Protein AF-0000000078805428 (afdb_homodimer)

Sequence (558 aa):
MSDTFVIREFNGDDSRLEISDYGAQVLSWAPVGQPSVIWRPSALVLEAGVPIRGGVPVVTPWFGAGYAGGHALGLSPKHGSARLSFWHCEDPSDSSDGRVRYRLDLPADAADPSGQPLRAVYEVGAGGSLRMTLTVANVGEASASVEMALHTYLRVGDVRRTRVRGLSGVGYWDAAAGGVDRVQQEEDIAFAGEVDRVYGVARPLEVHDPVLNRVIHVRSDGAEQTVVWNPGERIGDAITDMAPGEWSSFVCVEAALCRGHAVELAPGESCTLGQTLSLMSDTFVIREFNGDDSRLEISDYGAQVLSWAPVGQPSVIWRPSALVLEAGVPIRGGVPVVTPWFGAGYAGGHALGLSPKHGSARLSFWHCEDPSDSSDGRVRYRLDLPADAADPSGQPLRAVYEVGAGGSLRMTLTVANVGEASASVEMALHTYLRVGDVRRTRVRGLSGVGYWDAAAGGVDRVQQEEDIAFAGEVDRVYGVARPLEVHDPVLNRVIHVRSDGAEQTVVWNPGERIGDAITDMAPGEWSSFVCVEAALCRGHAVELAPGESCTLGQTLSL

Structure (mmCIF, N/CA/C/O backbone):
data_AF-0000000078805428-model_v1
#
loop_
_entity.id
_entity.type
_entity.pdbx_description
1 polymer 'Putative glucose-6-phosphate 1-epimerase'
#
loop_
_atom_site.group_PDB
_atom_site.id
_atom_site.type_symbol
_atom_site.label_atom_id
_atom_site.label_alt_id
_atom_site.label_comp_id
_atom_site.label_asym_id
_atom_site.label_entity_id
_atom_site.label_seq_id
_atom_site.pdbx_PDB_ins_code
_atom_site.Cartn_x
_atom_site.Cartn_y
_atom_site.Cartn_z
_atom_site.occupancy
_atom_site.B_iso_or_equiv
_atom_site.auth_seq_id
_atom_site.auth_comp_id
_atom_site.auth_asym_id
_atom_site.auth_atom_id
_atom_site.pdbx_PDB_model_num
ATOM 1 N N . MET A 1 1 ? 1.147 6.969 -21.766 1 41.38 1 MET A N 1
ATOM 2 C CA . MET A 1 1 ? 0.519 5.895 -21 1 41.38 1 MET A CA 1
ATOM 3 C C . MET A 1 1 ? 0.482 6.234 -19.516 1 41.38 1 MET A C 1
ATOM 5 O O . MET A 1 1 ? 1.494 6.637 -18.938 1 41.38 1 MET A O 1
ATOM 9 N N . SER A 1 2 ? -0.593 6.723 -18.891 1 56.47 2 SER A N 1
ATOM 10 C CA . SER A 1 2 ? -0.756 7.383 -17.594 1 56.47 2 SER A CA 1
ATOM 11 C C . SER A 1 2 ? -0.248 6.504 -16.453 1 56.47 2 SER A C 1
ATOM 13 O O . SER A 1 2 ? -0.606 5.328 -16.375 1 56.47 2 SER A O 1
ATOM 15 N N . ASP A 1 3 ? 1.062 6.594 -16.047 1 82.69 3 ASP A N 1
ATOM 16 C CA . ASP A 1 3 ? 1.846 5.926 -15.008 1 82.69 3 ASP A CA 1
ATOM 17 C C . ASP A 1 3 ? 1.222 6.121 -13.625 1 82.69 3 ASP A C 1
ATOM 19 O O . ASP A 1 3 ? 1.932 6.344 -12.648 1 82.69 3 ASP A O 1
ATOM 23 N N . THR A 1 4 ? -0.208 6.059 -13.664 1 94.19 4 THR A N 1
ATOM 24 C CA . THR A 1 4 ? -0.92 6.195 -12.398 1 94.19 4 THR A CA 1
ATOM 25 C C . THR A 1 4 ? -1.173 4.828 -11.773 1 94.19 4 THR A C 1
ATOM 27 O O . THR A 1 4 ? -1.782 3.957 -12.391 1 94.19 4 THR A O 1
ATOM 30 N N . PHE A 1 5 ? -0.66 4.645 -10.609 1 97.44 5 PHE A N 1
ATOM 31 C CA . PHE A 1 5 ? -0.904 3.418 -9.859 1 97.44 5 PHE A CA 1
ATOM 32 C C . PHE A 1 5 ? -2.031 3.611 -8.852 1 97.44 5 PHE A C 1
ATOM 34 O O . PHE A 1 5 ? -2.076 4.621 -8.148 1 97.44 5 PHE A O 1
ATOM 41 N N . VAL A 1 6 ? -3.018 2.68 -8.82 1 97.25 6 VAL A N 1
ATOM 42 C CA . VAL A 1 6 ? -4.117 2.711 -7.863 1 97.25 6 VAL A CA 1
ATOM 43 C C . VAL A 1 6 ? -4.109 1.434 -7.027 1 97.25 6 VAL A C 1
ATOM 45 O O . VAL A 1 6 ? -4.098 0.327 -7.57 1 97.25 6 VAL A O 1
ATOM 48 N N . ILE A 1 7 ? -4.039 1.559 -5.73 1 98.19 7 ILE A N 1
ATOM 49 C CA . ILE A 1 7 ? -4.211 0.455 -4.789 1 98.19 7 ILE A CA 1
ATOM 50 C C . ILE A 1 7 ? -5.555 0.585 -4.082 1 98.19 7 ILE A C 1
ATOM 52 O O . ILE A 1 7 ? -5.832 1.603 -3.441 1 98.19 7 ILE A O 1
ATOM 56 N N . ARG A 1 8 ? -6.367 -0.404 -4.168 1 96.81 8 ARG A N 1
ATOM 57 C CA . ARG A 1 8 ? -7.707 -0.377 -3.588 1 96.81 8 ARG A CA 1
ATOM 58 C C . ARG A 1 8 ? -7.773 -1.226 -2.322 1 96.81 8 ARG A C 1
ATOM 60 O O . ARG A 1 8 ? -7.203 -2.318 -2.271 1 96.81 8 ARG A O 1
ATOM 67 N N . GLU A 1 9 ? -8.43 -0.688 -1.372 1 95.38 9 GLU A N 1
ATOM 68 C CA . GLU A 1 9 ? -8.664 -1.407 -0.124 1 95.38 9 GLU A CA 1
ATOM 69 C C . GLU A 1 9 ? -10.141 -1.748 0.047 1 95.38 9 GLU A C 1
ATOM 71 O O . GLU A 1 9 ? -11.016 -0.902 -0.178 1 95.38 9 GLU A O 1
ATOM 76 N N . PHE A 1 10 ? -10.43 -2.924 0.374 1 92.81 10 PHE A N 1
ATOM 77 C CA . PHE A 1 10 ? -11.766 -3.404 0.706 1 92.81 10 PHE A CA 1
ATOM 78 C C . PHE A 1 10 ? -11.805 -3.939 2.133 1 92.81 10 PHE A C 1
ATOM 80 O O . PHE A 1 10 ? -11.25 -5 2.42 1 92.81 10 PHE A O 1
ATOM 87 N N . ASN A 1 11 ? -12.414 -3.193 2.979 1 88.81 11 ASN A N 1
ATOM 88 C CA . ASN A 1 11 ? -12.523 -3.557 4.387 1 88.81 11 ASN A CA 1
ATOM 89 C C . ASN A 1 11 ? -13.914 -4.082 4.727 1 88.81 11 ASN A C 1
ATOM 91 O O . ASN A 1 11 ? -14.898 -3.338 4.668 1 88.81 11 ASN A O 1
ATOM 95 N N . GLY A 1 12 ? -13.984 -5.332 4.984 1 86.19 12 GLY A N 1
ATOM 96 C CA . GLY A 1 12 ? -15.234 -5.93 5.422 1 86.19 12 GLY A CA 1
ATOM 97 C C . GLY A 1 12 ? -15.219 -6.328 6.887 1 86.19 12 GLY A C 1
ATOM 98 O O . GLY A 1 12 ? -14.25 -6.066 7.602 1 86.19 12 GLY A O 1
ATOM 99 N N . ASP A 1 13 ? -16.328 -6.934 7.312 1 87.31 13 ASP A N 1
ATOM 100 C CA . ASP A 1 13 ? -16.469 -7.363 8.703 1 87.31 13 ASP A CA 1
ATOM 101 C C . ASP A 1 13 ? -15.531 -8.531 9.008 1 87.31 13 ASP A C 1
ATOM 103 O O . ASP A 1 13 ? -15.117 -8.711 10.156 1 87.31 13 ASP A O 1
ATOM 107 N N . ASP A 1 14 ? -15.148 -9.172 7.91 1 92.19 14 ASP A N 1
ATOM 108 C CA . ASP A 1 14 ? -14.484 -10.445 8.172 1 92.19 14 ASP A CA 1
ATOM 109 C C . ASP A 1 14 ? -13.023 -10.398 7.73 1 92.19 14 ASP A C 1
ATOM 111 O O . ASP A 1 14 ? -12.219 -11.234 8.133 1 92.19 14 ASP A O 1
ATOM 115 N N . SER A 1 15 ? -12.773 -9.469 6.844 1 94.06 15 SER A N 1
ATOM 116 C CA . SER A 1 15 ? -11.398 -9.438 6.348 1 94.06 15 SER A CA 1
ATOM 117 C C . SER A 1 15 ? -11.07 -8.102 5.695 1 94.06 15 SER A C 1
ATOM 119 O O . SER A 1 15 ? -11.961 -7.266 5.5 1 94.06 15 SER A O 1
ATOM 121 N N . ARG A 1 16 ? -9.844 -7.887 5.418 1 93.56 16 ARG A N 1
ATOM 122 C CA . ARG A 1 16 ? -9.312 -6.754 4.672 1 93.56 16 ARG A CA 1
ATOM 123 C C . ARG A 1 16 ? -8.57 -7.215 3.426 1 93.56 16 ARG A C 1
ATOM 125 O O . ARG A 1 16 ? -7.812 -8.188 3.477 1 93.56 16 ARG A O 1
ATOM 132 N N . LEU A 1 17 ? -8.867 -6.57 2.326 1 96.44 17 LEU A N 1
ATOM 133 C CA . LEU A 1 17 ? -8.289 -6.918 1.034 1 96.44 17 LEU A CA 1
ATOM 134 C C . LEU A 1 17 ? -7.664 -5.695 0.372 1 96.44 17 LEU A C 1
ATOM 136 O O . LEU A 1 17 ? -8.25 -4.609 0.386 1 96.44 17 LEU A O 1
ATOM 140 N N . GLU A 1 18 ? -6.441 -5.805 -0.087 1 97.5 18 GLU A N 1
ATOM 141 C CA . GLU A 1 18 ? -5.812 -4.789 -0.925 1 97.5 18 GLU A CA 1
ATOM 142 C C . GLU A 1 18 ? -5.488 -5.34 -2.311 1 97.5 18 GLU A C 1
ATOM 144 O O . GLU A 1 18 ? -4.914 -6.426 -2.434 1 97.5 18 GLU A O 1
ATOM 149 N N . ILE A 1 19 ? -5.848 -4.633 -3.318 1 98.38 19 ILE A N 1
ATOM 150 C CA . ILE A 1 19 ? -5.594 -5.055 -4.691 1 98.38 19 ILE A CA 1
ATOM 151 C C . ILE A 1 19 ? -5.059 -3.875 -5.5 1 98.38 19 ILE A C 1
ATOM 153 O O . ILE A 1 19 ? -5.539 -2.748 -5.363 1 98.38 19 ILE A O 1
ATOM 157 N N . SER A 1 20 ? -4.078 -4.109 -6.301 1 98.56 20 SER A N 1
ATOM 158 C CA . SER A 1 20 ? -3.529 -3.109 -7.211 1 98.56 20 SER A CA 1
ATOM 159 C C . SER A 1 20 ? -4.176 -3.205 -8.594 1 98.56 20 SER A C 1
ATOM 161 O O . SER A 1 20 ? -4.309 -4.297 -9.141 1 98.56 20 SER A O 1
ATOM 163 N N . ASP A 1 21 ? -4.531 -2.031 -9.195 1 97.81 21 ASP A N 1
ATOM 164 C CA . ASP A 1 21 ? -5.012 -2.033 -10.578 1 97.81 21 ASP A CA 1
ATOM 165 C C . ASP A 1 21 ? -3.908 -2.463 -11.539 1 97.81 21 ASP A C 1
ATOM 167 O O . ASP A 1 21 ? -4.191 -2.947 -12.641 1 97.81 21 ASP A O 1
ATOM 171 N N . TYR A 1 22 ? -2.68 -2.127 -11.18 1 97.94 22 TYR A N 1
ATOM 172 C CA . TYR A 1 22 ? -1.54 -2.619 -11.945 1 97.94 22 TYR A CA 1
ATOM 173 C C . TYR A 1 22 ? -1.339 -4.113 -11.727 1 97.94 22 TYR A C 1
ATOM 175 O O . TYR A 1 22 ? -1.163 -4.562 -10.594 1 97.94 22 TYR A O 1
ATOM 183 N N . GLY A 1 23 ? -1.576 -4.887 -12.758 1 98.25 23 GLY A N 1
ATOM 184 C CA . GLY A 1 23 ? -1.462 -6.336 -12.719 1 98.25 23 GLY A CA 1
ATOM 185 C C . GLY A 1 23 ? -2.688 -7.016 -12.141 1 98.25 23 GLY A C 1
ATOM 186 O O . GLY A 1 23 ? -2.734 -8.242 -12.039 1 98.25 23 GLY A O 1
ATOM 187 N N . ALA A 1 24 ? -3.697 -6.203 -11.656 1 98.44 24 ALA A N 1
ATOM 188 C CA . ALA A 1 24 ? -4.816 -6.734 -10.883 1 98.44 24 ALA A CA 1
ATOM 189 C C . ALA A 1 24 ? -4.328 -7.613 -9.734 1 98.44 24 ALA A C 1
ATOM 191 O O . ALA A 1 24 ? -4.871 -8.695 -9.5 1 98.44 24 ALA A O 1
ATOM 192 N N . GLN A 1 25 ? -3.322 -7.215 -9.125 1 98.81 25 GLN A N 1
ATOM 193 C CA . GLN A 1 25 ? -2.6 -8.094 -8.203 1 98.81 25 GLN A CA 1
ATOM 194 C C . GLN A 1 25 ? -3.117 -7.938 -6.777 1 98.81 25 GLN A C 1
ATOM 196 O O . GLN A 1 25 ? -3.068 -6.844 -6.211 1 98.81 25 GLN A O 1
ATOM 201 N N . VAL A 1 26 ? -3.643 -8.992 -6.227 1 98.81 26 VAL A N 1
ATOM 202 C CA . VAL A 1 26 ? -3.908 -9 -4.789 1 98.81 26 VAL A CA 1
ATOM 203 C C . VAL A 1 26 ? -2.605 -8.773 -4.023 1 98.81 26 VAL A C 1
ATOM 205 O O . VAL A 1 26 ? -1.629 -9.5 -4.223 1 98.81 26 VAL A O 1
ATOM 208 N N . LEU A 1 27 ? -2.625 -7.758 -3.188 1 98.75 27 LEU A N 1
ATOM 209 C CA . LEU A 1 27 ? -1.412 -7.418 -2.449 1 98.75 27 LEU A CA 1
ATOM 210 C C . LEU A 1 27 ? -1.48 -7.949 -1.021 1 98.75 27 LEU A C 1
ATOM 212 O O . LEU A 1 27 ? -0.447 -8.227 -0.409 1 98.75 27 LEU A O 1
ATOM 216 N N . SER A 1 28 ? -2.646 -8.031 -0.515 1 97.94 28 SER A N 1
ATOM 217 C CA . SER A 1 28 ? -2.844 -8.516 0.85 1 97.94 28 SER A CA 1
ATOM 218 C C . SER A 1 28 ? -4.281 -8.977 1.07 1 97.94 28 SER A C 1
ATOM 220 O O . SER A 1 28 ? -5.211 -8.453 0.452 1 97.94 28 SER A O 1
ATOM 222 N N . TRP A 1 29 ? -4.457 -9.953 1.865 1 98.06 29 TRP A N 1
ATOM 223 C CA . TRP A 1 29 ? -5.715 -10.422 2.439 1 98.06 29 TRP A CA 1
ATOM 224 C C . TRP A 1 29 ? -5.52 -10.875 3.881 1 98.06 29 TRP A C 1
ATOM 226 O O . TRP A 1 29 ? -4.691 -11.742 4.16 1 98.06 29 TRP A O 1
ATOM 236 N N . ALA A 1 30 ? -6.199 -10.25 4.742 1 94.69 30 ALA A N 1
ATOM 237 C CA . ALA A 1 30 ? -6.082 -10.578 6.16 1 94.69 30 ALA A CA 1
ATOM 238 C C . ALA A 1 30 ? -7.457 -10.758 6.801 1 94.69 30 ALA A C 1
ATOM 240 O O . ALA A 1 30 ? -8.219 -9.797 6.938 1 94.69 30 ALA A O 1
ATOM 241 N N . PRO A 1 31 ? -7.77 -11.969 7.141 1 93.88 31 PRO A N 1
ATOM 242 C CA . PRO A 1 31 ? -8.938 -12.086 8.023 1 93.88 31 PRO A CA 1
ATOM 243 C C . PRO A 1 31 ? -8.805 -11.234 9.281 1 93.88 31 PRO A C 1
ATOM 245 O O . PRO A 1 31 ? -7.695 -11.023 9.781 1 93.88 31 PRO A O 1
ATOM 248 N N . VAL A 1 32 ? -9.93 -10.719 9.766 1 86.75 32 VAL A N 1
ATOM 249 C CA . VAL A 1 32 ? -9.914 -9.82 10.914 1 86.75 32 VAL A CA 1
ATOM 250 C C . VAL A 1 32 ? -9.203 -10.492 12.086 1 86.75 32 VAL A C 1
ATOM 252 O O . VAL A 1 32 ? -9.484 -11.648 12.406 1 86.75 32 VAL A O 1
ATOM 255 N N . GLY A 1 33 ? -8.273 -9.797 12.633 1 84 33 GLY A N 1
ATOM 256 C CA . GLY A 1 33 ? -7.559 -10.281 13.797 1 84 33 GLY A CA 1
ATOM 257 C C . GLY A 1 33 ? -6.375 -11.164 13.445 1 84 33 GLY A C 1
ATOM 258 O O . GLY A 1 33 ? -5.68 -11.664 14.328 1 84 33 GLY A O 1
ATOM 259 N N . GLN A 1 34 ? -6.148 -11.445 12.172 1 88.69 34 GLN A N 1
ATOM 260 C CA . GLN A 1 34 ? -5.055 -12.297 11.711 1 88.69 34 GLN A CA 1
ATOM 261 C C . GLN A 1 34 ? -4.07 -11.508 10.852 1 88.69 34 GLN A C 1
ATOM 263 O O . GLN A 1 34 ? -4.445 -10.516 10.219 1 88.69 34 GLN A O 1
ATOM 268 N N . PRO A 1 35 ? -2.783 -11.922 10.945 1 90.81 35 PRO A N 1
ATOM 269 C CA . PRO A 1 35 ? -1.88 -11.375 9.93 1 90.81 35 PRO A CA 1
ATOM 270 C C . PRO A 1 35 ? -2.314 -11.711 8.508 1 90.81 35 PRO A C 1
ATOM 272 O O . PRO A 1 35 ? -3.062 -12.664 8.297 1 90.81 35 PRO A O 1
ATOM 275 N N . SER A 1 36 ? -1.858 -10.922 7.609 1 96 36 SER A N 1
ATOM 276 C CA . SER A 1 36 ? -2.16 -11.18 6.207 1 96 36 SER A CA 1
ATOM 277 C C . SER A 1 36 ? -1.762 -12.594 5.805 1 96 36 SER A C 1
ATOM 279 O O . SER A 1 36 ? -0.708 -13.086 6.211 1 96 36 SER A O 1
ATOM 281 N N . VAL A 1 37 ? -2.559 -13.242 5.035 1 98.69 37 VAL A N 1
ATOM 282 C CA . VAL A 1 37 ? -2.287 -14.562 4.48 1 98.69 37 VAL A CA 1
ATOM 283 C C . VAL A 1 37 ? -1.44 -14.43 3.215 1 98.69 37 VAL A C 1
ATOM 285 O O . VAL A 1 37 ? -0.602 -15.289 2.928 1 98.69 37 VAL A O 1
ATOM 288 N N . ILE A 1 38 ? -1.66 -13.406 2.494 1 98.81 38 ILE A N 1
ATOM 289 C CA . ILE A 1 38 ? -0.895 -13.109 1.289 1 98.81 38 ILE A CA 1
ATOM 290 C C . ILE A 1 38 ? 0.372 -12.336 1.662 1 98.81 38 ILE A C 1
ATOM 292 O O . ILE A 1 38 ? 0.332 -11.43 2.496 1 98.81 38 ILE A O 1
ATOM 296 N N . TRP A 1 39 ? 1.439 -12.727 1.083 1 98.69 39 TRP A N 1
ATOM 297 C CA . TRP A 1 39 ? 2.727 -12.125 1.413 1 98.69 39 TRP A CA 1
ATOM 298 C C . TRP A 1 39 ? 3.09 -11.031 0.411 1 98.69 39 TRP A C 1
ATOM 300 O O . TRP A 1 39 ? 2.865 -11.188 -0.792 1 98.69 39 TRP A O 1
ATOM 310 N N . ARG A 1 40 ? 3.625 -9.984 0.835 1 97.88 40 ARG A N 1
ATOM 311 C CA . ARG A 1 40 ? 4.344 -8.992 0.044 1 97.88 40 ARG A CA 1
ATOM 312 C C . ARG A 1 40 ? 5.582 -8.492 0.782 1 97.88 40 ARG A C 1
ATOM 314 O O . ARG A 1 40 ? 5.691 -8.648 1.999 1 97.88 40 ARG A O 1
ATOM 321 N N . PRO A 1 41 ? 6.574 -7.961 0.073 1 97.81 41 PRO A N 1
ATOM 322 C CA . PRO A 1 41 ? 7.777 -7.461 0.741 1 97.81 41 PRO A CA 1
ATOM 323 C C . PRO A 1 41 ? 7.508 -6.227 1.602 1 97.81 41 PRO A C 1
ATOM 325 O O . PRO A 1 41 ? 6.445 -5.605 1.48 1 97.81 41 PRO A O 1
ATOM 328 N N . SER A 1 42 ? 8.43 -5.949 2.475 1 95.81 42 SER A N 1
ATOM 329 C CA . SER A 1 42 ? 8.336 -4.773 3.336 1 95.81 42 SER A CA 1
ATOM 330 C C . SER A 1 42 ? 8.391 -3.484 2.521 1 95.81 42 SER A C 1
ATOM 332 O O . SER A 1 42 ? 7.875 -2.451 2.949 1 95.81 42 SER A O 1
ATOM 334 N N . ALA A 1 43 ? 9.023 -3.516 1.384 1 96.38 43 ALA A N 1
ATOM 335 C CA . ALA A 1 43 ? 9.031 -2.398 0.443 1 96.38 43 ALA A CA 1
ATOM 336 C C . ALA A 1 43 ? 8.328 -2.773 -0.86 1 96.38 43 ALA A C 1
ATOM 338 O O . ALA A 1 43 ? 8.867 -3.543 -1.661 1 96.38 43 ALA A O 1
ATOM 339 N N . LEU A 1 44 ? 7.164 -2.299 -1.003 1 97.81 44 LEU A N 1
ATOM 340 C CA . LEU A 1 44 ? 6.41 -2.49 -2.236 1 97.81 44 LEU A CA 1
ATOM 341 C C . LEU A 1 44 ? 6.852 -1.501 -3.307 1 97.81 44 LEU A C 1
ATOM 343 O O . LEU A 1 44 ? 6.805 -0.287 -3.094 1 97.81 44 LEU A O 1
ATOM 347 N N . VAL A 1 45 ? 7.273 -1.962 -4.453 1 97.06 45 VAL A N 1
ATOM 348 C CA . VAL A 1 45 ? 7.773 -1.13 -5.543 1 97.06 45 VAL A CA 1
ATOM 349 C C . VAL A 1 45 ? 6.773 -1.135 -6.695 1 97.06 45 VAL A C 1
ATOM 351 O O . VAL A 1 45 ? 6.371 -2.199 -7.172 1 97.06 45 VAL A O 1
ATOM 354 N N . LEU A 1 46 ? 6.34 0.031 -7.121 1 97.31 46 LEU A N 1
ATOM 355 C CA . LEU A 1 46 ? 5.426 0.195 -8.242 1 97.31 46 LEU A CA 1
ATOM 356 C C . LEU A 1 46 ? 6.09 0.976 -9.375 1 97.31 46 LEU A C 1
ATOM 358 O O . LEU A 1 46 ? 6.445 2.145 -9.203 1 97.31 46 LEU A O 1
ATOM 362 N N . GLU A 1 47 ? 6.285 0.357 -10.391 1 95.81 47 GLU A N 1
ATOM 363 C CA . GLU A 1 47 ? 6.898 0.911 -11.594 1 95.81 47 GLU A CA 1
ATOM 364 C C . GLU A 1 47 ? 6.324 0.27 -12.852 1 95.81 47 GLU A C 1
ATOM 366 O O . GLU A 1 47 ? 6.254 -0.957 -12.953 1 95.81 47 GLU A O 1
ATOM 371 N N . ALA A 1 48 ? 5.91 1.161 -13.773 1 94.69 48 ALA A N 1
ATOM 372 C CA . ALA A 1 48 ? 5.344 0.635 -15.016 1 94.69 48 ALA A CA 1
ATOM 373 C C . ALA A 1 48 ? 6.34 -0.271 -15.727 1 94.69 48 ALA A C 1
ATOM 375 O O . ALA A 1 48 ? 7.516 0.08 -15.875 1 94.69 48 ALA A O 1
ATOM 376 N N . GLY A 1 49 ? 5.891 -1.48 -16.125 1 93.94 49 GLY A N 1
ATOM 377 C CA . GLY A 1 49 ? 6.723 -2.416 -16.859 1 93.94 49 GLY A CA 1
ATOM 378 C C . GLY A 1 49 ? 7.527 -3.336 -15.953 1 93.94 49 GLY A C 1
ATOM 379 O O . GLY A 1 49 ? 8.234 -4.227 -16.438 1 93.94 49 GLY A O 1
ATOM 380 N N . VAL A 1 50 ? 7.453 -3.148 -14.68 1 95.31 50 VAL A N 1
ATOM 381 C CA . VAL A 1 50 ? 8.172 -3.979 -13.719 1 95.31 50 VAL A CA 1
ATOM 382 C C . VAL A 1 50 ? 7.172 -4.758 -12.867 1 95.31 50 VAL A C 1
ATOM 384 O O . VAL A 1 50 ? 6.207 -4.188 -12.352 1 95.31 50 VAL A O 1
ATOM 387 N N . PRO A 1 51 ? 7.379 -6.09 -12.773 1 96.94 51 PRO A N 1
ATOM 388 C CA . PRO A 1 51 ? 6.453 -6.875 -11.953 1 96.94 51 PRO A CA 1
ATOM 389 C C . PRO A 1 51 ? 6.492 -6.48 -10.477 1 96.94 51 PRO A C 1
ATOM 391 O O . PRO A 1 51 ? 7.559 -6.152 -9.953 1 96.94 51 PRO A O 1
ATOM 394 N N . ILE A 1 52 ? 5.328 -6.512 -9.828 1 98.12 52 ILE A N 1
ATOM 395 C CA . ILE A 1 52 ? 5.262 -6.348 -8.375 1 98.12 52 ILE A CA 1
ATOM 396 C C . ILE A 1 52 ? 5.688 -7.645 -7.691 1 98.12 52 ILE A C 1
ATOM 398 O O . ILE A 1 52 ? 5.168 -8.719 -8 1 98.12 52 ILE A O 1
ATOM 402 N N . ARG A 1 53 ? 6.664 -7.551 -6.812 1 98.25 53 ARG A N 1
ATOM 403 C CA . ARG A 1 53 ? 7.078 -8.711 -6.035 1 98.25 53 ARG A CA 1
ATOM 404 C C . ARG A 1 53 ? 6.027 -9.078 -4.996 1 98.25 53 ARG A C 1
ATOM 406 O O . ARG A 1 53 ? 5.484 -8.203 -4.316 1 98.25 53 ARG A O 1
ATOM 413 N N . GLY A 1 54 ? 5.688 -10.406 -4.863 1 98.5 54 GLY A N 1
ATOM 414 C CA . GLY A 1 54 ? 4.762 -10.875 -3.848 1 98.5 54 GLY A CA 1
ATOM 415 C C . GLY A 1 54 ? 3.312 -10.836 -4.293 1 98.5 54 GLY A C 1
ATOM 416 O O . GLY A 1 54 ? 3.029 -10.789 -5.492 1 98.5 54 GLY A O 1
ATOM 417 N N . GLY A 1 55 ? 2.393 -10.945 -3.305 1 98.75 55 GLY A N 1
ATOM 418 C CA . GLY A 1 55 ? 0.975 -10.953 -3.633 1 98.75 55 GLY A CA 1
ATOM 419 C C . GLY A 1 55 ? 0.556 -12.18 -4.422 1 98.75 55 GLY A C 1
ATOM 420 O O . GLY A 1 55 ? 0.963 -13.297 -4.102 1 98.75 55 GLY A O 1
ATOM 421 N N . VAL A 1 56 ? -0.381 -11.875 -5.402 1 98.94 56 VAL A N 1
ATOM 422 C CA . VAL A 1 56 ? -0.808 -12.922 -6.332 1 98.94 56 VAL A CA 1
ATOM 423 C C . VAL A 1 56 ? -0.676 -12.414 -7.766 1 98.94 56 VAL A C 1
ATOM 425 O O . VAL A 1 56 ? -1.662 -11.992 -8.375 1 98.94 56 VAL A O 1
ATOM 428 N N . PRO A 1 57 ? 0.533 -12.453 -8.336 1 98.88 57 PRO A N 1
ATOM 429 C CA . PRO A 1 57 ? 0.65 -12.109 -9.75 1 98.88 57 PRO A CA 1
ATOM 430 C C . PRO A 1 57 ? -0.254 -12.961 -10.648 1 98.88 57 PRO A C 1
ATOM 432 O O . PRO A 1 57 ? -0.37 -14.172 -10.438 1 98.88 57 PRO A O 1
ATOM 435 N N . VAL A 1 58 ? -0.929 -12.32 -11.539 1 98.88 58 VAL A N 1
ATOM 436 C CA . VAL A 1 58 ? -1.726 -13 -12.555 1 98.88 58 VAL A CA 1
ATOM 437 C C . VAL A 1 58 ? -0.842 -13.367 -13.75 1 98.88 58 VAL A C 1
ATOM 439 O O . VAL A 1 58 ? -0.277 -12.484 -14.398 1 98.88 58 VAL A O 1
ATOM 442 N N . VAL A 1 59 ? -0.767 -14.625 -14.008 1 98.44 59 VAL A N 1
ATOM 443 C CA . VAL A 1 59 ? 0.156 -15.125 -15.023 1 98.44 59 VAL A CA 1
AT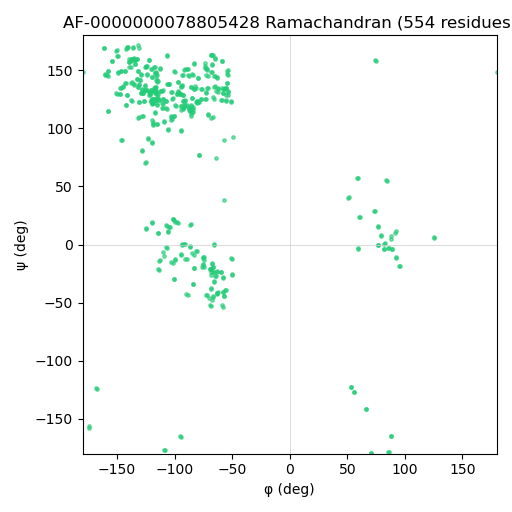OM 444 C C . VAL A 1 59 ? -0.624 -15.555 -16.266 1 98.44 59 VAL A C 1
ATOM 446 O O . VAL A 1 59 ? -1.395 -16.516 -16.219 1 98.44 59 VAL A O 1
ATOM 449 N N . THR A 1 60 ? -0.435 -14.969 -17.312 1 97.19 60 THR A N 1
ATOM 450 C CA . THR A 1 60 ? -0.953 -15.281 -18.641 1 97.19 60 THR A CA 1
ATOM 451 C C . THR A 1 60 ? -0.44 -14.281 -19.672 1 97.19 60 THR A C 1
ATOM 453 O O . THR A 1 60 ? -0.029 -13.172 -19.312 1 97.19 60 THR A O 1
ATOM 456 N N . PRO A 1 61 ? -0.226 -14.594 -20.906 1 96.38 61 PRO A N 1
ATOM 457 C CA . PRO A 1 61 ? -0.719 -15.789 -21.594 1 96.38 61 PRO A CA 1
ATOM 458 C C . PRO A 1 61 ? 0.279 -16.938 -21.578 1 96.38 61 PRO A C 1
ATOM 460 O O . PRO A 1 61 ? 0.001 -18.016 -22.109 1 96.38 61 PRO A O 1
ATOM 463 N N . TRP A 1 62 ? 1.441 -16.719 -20.938 1 96.12 62 TRP A N 1
ATOM 464 C CA . TRP A 1 62 ? 2.365 -17.828 -20.797 1 96.12 62 TRP A CA 1
ATOM 465 C C . TRP A 1 62 ? 2.959 -17.875 -19.406 1 96.12 62 TRP A C 1
ATOM 467 O O . TRP A 1 62 ? 2.877 -16.891 -18.656 1 96.12 62 TRP A O 1
ATOM 477 N N . PHE A 1 63 ? 3.438 -18.938 -19.016 1 96.88 63 PHE A N 1
ATOM 478 C CA . PHE A 1 63 ? 4.07 -19.188 -17.719 1 96.88 63 PHE A CA 1
ATOM 479 C C . PHE A 1 63 ? 5.582 -19.297 -17.875 1 96.88 63 PHE A C 1
ATOM 481 O O . PHE A 1 63 ? 6.07 -19.969 -18.781 1 96.88 63 PHE A O 1
ATOM 488 N N . GLY A 1 64 ? 6.277 -18.656 -16.891 1 95.94 64 GLY A N 1
ATOM 489 C CA . GLY A 1 64 ? 7.723 -18.656 -17.031 1 95.94 64 GLY A CA 1
ATOM 490 C C . GLY A 1 64 ? 8.203 -18.094 -18.344 1 95.94 64 GLY A C 1
ATOM 491 O O . GLY A 1 64 ? 7.836 -16.969 -18.719 1 95.94 64 GLY A O 1
ATOM 492 N N . ALA A 1 65 ? 9.023 -18.812 -19.078 1 94.19 65 ALA A N 1
ATOM 493 C CA . ALA A 1 65 ? 9.531 -18.391 -20.391 1 94.19 65 ALA A CA 1
ATOM 494 C C . ALA A 1 65 ? 8.703 -19 -21.516 1 94.19 65 ALA A C 1
ATOM 496 O O . ALA A 1 65 ? 9.172 -19.094 -22.656 1 94.19 65 ALA A O 1
ATOM 497 N N . GLY A 1 66 ? 7.477 -19.453 -21.109 1 93.5 66 GLY A N 1
ATOM 498 C CA . GLY A 1 66 ? 6.652 -20.109 -22.109 1 93.5 66 GLY A CA 1
ATOM 499 C C . GLY A 1 66 ? 7.129 -21.516 -22.438 1 93.5 66 GLY A C 1
ATOM 500 O O . GLY A 1 66 ? 8.281 -21.859 -22.172 1 93.5 66 GLY A O 1
ATOM 501 N N . TYR A 1 67 ? 6.207 -22.234 -22.938 1 91.62 67 TYR A N 1
ATOM 502 C CA . TYR A 1 67 ? 6.492 -23.641 -23.234 1 91.62 67 TYR A CA 1
ATOM 503 C C . TYR A 1 67 ? 5.664 -24.141 -24.406 1 91.62 67 TYR A C 1
ATOM 505 O O . TYR A 1 67 ? 4.457 -23.891 -24.469 1 91.62 67 TYR A O 1
ATOM 513 N N . ALA A 1 68 ? 6.383 -24.734 -25.312 1 87.44 68 ALA A N 1
ATOM 514 C CA . ALA A 1 68 ? 5.723 -25.406 -26.422 1 87.44 68 ALA A CA 1
ATOM 515 C C . ALA A 1 68 ? 6.633 -26.469 -27.047 1 87.44 68 ALA A C 1
ATOM 517 O O . ALA A 1 68 ? 7.855 -26.312 -27.062 1 87.44 68 ALA A O 1
ATOM 518 N N . GLY A 1 69 ? 5.977 -27.453 -27.547 1 85.88 69 GLY A N 1
ATOM 519 C CA . GLY A 1 69 ? 6.734 -28.469 -28.25 1 85.88 69 GLY A CA 1
ATOM 520 C C . GLY A 1 69 ? 7.746 -29.172 -27.359 1 85.88 69 GLY A C 1
ATOM 521 O O . GLY A 1 69 ? 8.836 -29.516 -27.812 1 85.88 69 GLY A O 1
ATOM 522 N N . GLY A 1 70 ? 7.523 -29.172 -26.078 1 86.25 70 GLY A N 1
ATOM 523 C CA . GLY A 1 70 ? 8.375 -29.891 -25.156 1 86.25 70 GLY A CA 1
ATOM 524 C C . GLY A 1 70 ? 9.555 -29.078 -24.672 1 86.25 70 GLY A C 1
ATOM 525 O O . GLY A 1 70 ? 10.438 -29.594 -23.984 1 86.25 70 GLY A O 1
ATOM 526 N N . HIS A 1 71 ? 9.547 -27.859 -25.078 1 89.12 71 HIS A N 1
ATOM 527 C CA . HIS A 1 71 ? 10.68 -27.031 -24.672 1 89.12 71 HIS A CA 1
ATOM 528 C C . HIS A 1 71 ? 10.234 -25.641 -24.25 1 89.12 71 HIS A C 1
ATOM 530 O O . HIS A 1 71 ? 9.133 -25.203 -24.594 1 89.12 71 HIS A O 1
ATOM 536 N N . ALA A 1 72 ? 11.102 -25.031 -23.516 1 90.06 72 ALA A N 1
ATOM 537 C CA . ALA A 1 72 ? 10.906 -23.625 -23.188 1 90.06 72 ALA A CA 1
ATOM 538 C C . ALA A 1 72 ? 11.062 -22.75 -24.422 1 90.06 72 ALA A C 1
ATOM 540 O O . ALA A 1 72 ? 11.93 -22.984 -25.25 1 90.06 72 ALA A O 1
ATOM 541 N N . LEU A 1 73 ? 10.367 -21.656 -24.5 1 92.19 73 LEU A N 1
ATOM 542 C CA . LEU A 1 73 ? 10.344 -20.797 -25.703 1 92.19 73 LEU A CA 1
ATOM 543 C C . LEU A 1 73 ? 11.211 -19.562 -25.5 1 92.19 73 LEU A C 1
ATOM 545 O O . LEU A 1 73 ? 11.484 -18.844 -26.469 1 92.19 73 LEU A O 1
ATOM 549 N N . GLY A 1 74 ? 11.578 -19.281 -24.297 1 92.94 74 GLY A N 1
ATOM 550 C CA . GLY A 1 74 ? 12.406 -18.125 -24.031 1 92.94 74 GLY A CA 1
ATOM 551 C C . GLY A 1 74 ? 11.656 -16.812 -24.156 1 92.94 74 GLY A C 1
ATOM 552 O O . GLY A 1 74 ? 12.227 -15.797 -24.547 1 92.94 74 GLY A O 1
ATOM 553 N N . LEU A 1 75 ? 10.414 -16.828 -23.906 1 92.81 75 LEU A N 1
ATOM 554 C CA . LEU A 1 75 ? 9.586 -15.633 -24.031 1 92.81 75 LEU A CA 1
ATOM 555 C C . LEU A 1 75 ? 9.883 -14.648 -22.906 1 92.81 75 LEU A C 1
ATOM 557 O O . LEU A 1 75 ? 10.32 -15.055 -21.828 1 92.81 75 LEU A O 1
ATOM 561 N N . SER A 1 76 ? 9.664 -13.383 -23.297 1 92.19 76 SER A N 1
ATOM 562 C CA . SER A 1 76 ? 9.75 -12.266 -22.359 1 92.19 76 SER A CA 1
ATOM 563 C C . SER A 1 76 ? 8.531 -11.352 -22.484 1 92.19 76 SER A C 1
ATOM 565 O O . SER A 1 76 ? 7.988 -11.18 -23.578 1 92.19 76 SER A O 1
ATOM 567 N N . PRO A 1 77 ? 8.188 -10.75 -21.359 1 93.25 77 PRO A N 1
ATOM 568 C CA . PRO A 1 77 ? 8.656 -10.93 -19.969 1 93.25 77 PRO A CA 1
ATOM 569 C C . PRO A 1 77 ? 8.258 -12.281 -19.391 1 93.25 77 PRO A C 1
ATOM 571 O O . PRO A 1 77 ? 7.293 -12.898 -19.844 1 93.25 77 PRO A O 1
ATOM 574 N N . LYS A 1 78 ? 9.031 -12.703 -18.422 1 95 78 LYS A N 1
ATOM 575 C CA . LYS A 1 78 ? 8.664 -13.938 -17.734 1 95 78 LYS A CA 1
ATOM 576 C C . LYS A 1 78 ? 7.242 -13.859 -17.188 1 95 78 LYS A C 1
ATOM 578 O O . LYS A 1 78 ? 6.852 -12.836 -16.609 1 95 78 LYS A O 1
ATOM 583 N N . HIS A 1 79 ? 6.434 -14.93 -17.391 1 96.88 79 HIS A N 1
ATOM 584 C CA . HIS A 1 79 ? 5.094 -15.109 -16.844 1 96.88 79 HIS A CA 1
ATOM 585 C C . HIS A 1 79 ? 4.074 -14.266 -17.609 1 96.88 79 HIS A C 1
ATOM 587 O O . HIS A 1 79 ? 2.984 -14 -17.094 1 96.88 79 HIS A O 1
ATOM 593 N N . GLY A 1 80 ? 4.449 -13.773 -18.766 1 94.81 80 GLY A N 1
ATOM 594 C CA . GLY A 1 80 ? 3.488 -13.094 -19.625 1 94.81 80 GLY A CA 1
ATOM 595 C C . GLY A 1 80 ? 3.332 -11.625 -19.297 1 94.81 80 GLY A C 1
ATOM 596 O O . GLY A 1 80 ? 3.941 -11.125 -18.344 1 94.81 80 GLY A O 1
ATOM 597 N N . SER A 1 81 ? 2.426 -10.938 -20.031 1 94.44 81 SER A N 1
ATOM 598 C CA . SER A 1 81 ? 2.344 -9.484 -19.969 1 94.44 81 SER A CA 1
ATOM 599 C C . SER A 1 81 ? 1.213 -9.031 -19.062 1 94.44 81 SER A C 1
ATOM 601 O O . SER A 1 81 ? 1.132 -7.852 -18.703 1 94.44 81 SER A O 1
ATOM 603 N N . ALA A 1 82 ? 0.327 -9.938 -18.672 1 96.69 82 ALA A N 1
ATOM 604 C CA . ALA A 1 82 ? -0.84 -9.547 -17.891 1 96.69 82 ALA A CA 1
ATOM 605 C C . ALA A 1 82 ? -0.424 -8.859 -16.594 1 96.69 82 ALA A C 1
ATOM 607 O O . ALA A 1 82 ? -1.002 -7.84 -16.203 1 96.69 82 ALA A O 1
ATOM 608 N N . ARG A 1 83 ? 0.614 -9.383 -15.961 1 97.81 83 ARG A N 1
ATOM 609 C CA . ARG A 1 83 ? 1.02 -8.859 -14.656 1 97.81 83 ARG A CA 1
ATOM 610 C C . ARG A 1 83 ? 1.721 -7.516 -14.805 1 97.81 83 ARG A C 1
ATOM 612 O O . ARG A 1 83 ? 1.972 -6.832 -13.812 1 97.81 83 ARG A O 1
ATOM 619 N N . LEU A 1 84 ? 2.068 -7.117 -16.062 1 96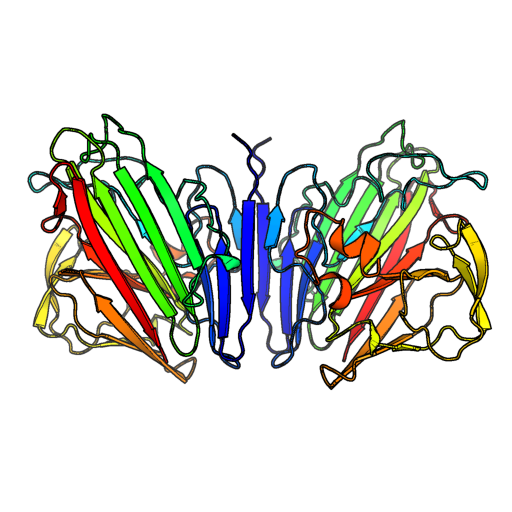.62 84 LEU A N 1
ATOM 620 C CA . LEU A 1 84 ? 2.74 -5.848 -16.312 1 96.62 84 LEU A CA 1
ATOM 621 C C . LEU A 1 84 ? 1.772 -4.828 -16.906 1 96.62 84 LEU A C 1
ATOM 623 O O . LEU A 1 84 ? 2.197 -3.828 -17.484 1 96.62 84 LEU A O 1
ATOM 627 N N . SER A 1 85 ? 0.512 -5.117 -16.812 1 96.56 85 SER A N 1
ATOM 628 C CA . SER A 1 85 ? -0.509 -4.277 -17.438 1 96.56 85 SER A CA 1
ATOM 629 C C . SER A 1 85 ? -1.366 -3.586 -16.375 1 96.56 85 SER A C 1
ATOM 631 O O . SER A 1 85 ? -1.469 -4.059 -15.242 1 96.56 85 SER A O 1
ATOM 633 N N . PHE A 1 86 ? -1.896 -2.408 -16.75 1 97 86 PHE A N 1
ATOM 634 C CA . PHE A 1 86 ? -2.926 -1.768 -15.938 1 97 86 PHE A CA 1
ATOM 635 C C . PHE A 1 86 ? -4.305 -2.314 -16.281 1 97 86 PHE A C 1
ATOM 637 O O . PHE A 1 86 ? -4.77 -2.168 -17.422 1 97 86 PHE A O 1
ATOM 644 N N . TRP A 1 87 ? -4.926 -2.932 -15.359 1 97.69 87 TRP A N 1
ATOM 645 C CA . TRP A 1 87 ? -6.242 -3.529 -15.555 1 97.69 87 TRP A CA 1
ATOM 646 C C . TRP A 1 87 ? -7.348 -2.525 -15.25 1 97.69 87 TRP A C 1
ATOM 648 O O . TRP A 1 87 ? -7.145 -1.59 -14.469 1 97.69 87 TRP A O 1
ATOM 658 N N . HIS A 1 88 ? -8.438 -2.699 -15.891 1 96.5 88 HIS A N 1
ATOM 659 C CA . HIS A 1 88 ? -9.617 -1.886 -15.602 1 96.5 88 HIS A CA 1
ATOM 660 C C . HIS A 1 88 ? -10.445 -2.502 -14.477 1 96.5 88 HIS A C 1
ATOM 662 O O . HIS A 1 88 ? -10.914 -3.635 -14.602 1 96.5 88 HIS A O 1
ATOM 668 N N . CYS A 1 89 ? -10.531 -1.795 -13.406 1 95.88 89 CYS A N 1
ATOM 669 C CA . CYS A 1 89 ? -11.391 -2.234 -12.32 1 95.88 89 CYS A CA 1
ATOM 670 C C . CYS A 1 89 ? -12.844 -1.85 -12.594 1 95.88 89 CYS A C 1
ATOM 672 O O . CYS A 1 89 ? -13.164 -0.667 -12.734 1 95.88 89 CYS A O 1
ATOM 674 N N . GLU A 1 90 ? -13.609 -2.818 -12.594 1 91.56 90 GLU A N 1
ATOM 675 C CA . GLU A 1 90 ? -15.023 -2.52 -12.797 1 91.56 90 GLU A CA 1
ATOM 676 C C . GLU A 1 90 ? -15.672 -2.025 -11.5 1 91.56 90 GLU A C 1
ATOM 678 O O . GLU A 1 90 ? -15.289 -2.449 -10.406 1 91.56 90 GLU A O 1
ATOM 683 N N . ASP A 1 91 ? -16.531 -1.145 -11.555 1 74.5 91 ASP A N 1
ATOM 684 C CA . ASP A 1 91 ? -17.188 -0.528 -10.398 1 74.5 91 ASP A CA 1
ATOM 685 C C . ASP A 1 91 ? -17.828 -1.582 -9.508 1 74.5 91 ASP A C 1
ATOM 687 O O . ASP A 1 91 ? -18.625 -2.4 -9.977 1 74.5 91 ASP A O 1
ATOM 691 N N . PRO A 1 92 ? -17.359 -1.492 -8.266 1 65 92 PRO A N 1
ATOM 692 C CA . PRO A 1 92 ? -17.938 -2.484 -7.352 1 65 92 PRO A CA 1
ATOM 693 C C . PRO A 1 92 ? -19.453 -2.43 -7.289 1 65 92 PRO A C 1
ATOM 695 O O . PRO A 1 92 ? -20.109 -3.451 -7.051 1 65 92 PRO A O 1
ATOM 698 N N . SER A 1 93 ? -19.891 -1.161 -7.324 1 63.12 93 SER A N 1
ATOM 699 C CA . SER A 1 93 ? -21.344 -1.042 -7.332 1 63.12 93 SER A CA 1
ATOM 700 C C . SER A 1 93 ? -21.969 -1.929 -8.406 1 63.12 93 SER A C 1
ATOM 702 O O . SER A 1 93 ? -23.156 -2.273 -8.328 1 63.12 93 SER A O 1
ATOM 704 N N . ASP A 1 94 ? -21.141 -2.355 -9.172 1 57.25 94 ASP A N 1
ATOM 705 C CA . ASP A 1 94 ? -21.609 -3.172 -10.289 1 57.25 94 ASP A CA 1
ATOM 706 C C . ASP A 1 94 ? -21.547 -4.66 -9.945 1 57.25 94 ASP A C 1
ATOM 708 O O . ASP A 1 94 ? -22.047 -5.496 -10.703 1 57.25 94 ASP A O 1
ATOM 712 N N . SER A 1 95 ? -20.875 -4.781 -8.766 1 62.41 95 SER A N 1
ATOM 713 C CA . SER A 1 95 ? -20.719 -6.191 -8.422 1 62.41 95 SER A CA 1
ATOM 714 C C . SER A 1 95 ? -21.859 -6.68 -7.531 1 62.41 95 SER A C 1
ATOM 716 O O . SER A 1 95 ? -22.125 -6.094 -6.48 1 62.41 95 SER A O 1
ATOM 718 N N . SER A 1 96 ? -22.609 -7.555 -7.949 1 59.06 96 SER A N 1
ATOM 719 C CA . SER A 1 96 ? -23.75 -8.086 -7.215 1 59.06 96 SER A CA 1
ATOM 720 C C . SER A 1 96 ? -23.312 -9.039 -6.113 1 59.06 96 SER A C 1
ATOM 722 O O . SER A 1 96 ? -24.047 -9.289 -5.16 1 59.06 96 SER A O 1
ATOM 724 N N . ASP A 1 97 ? -22.172 -9.484 -6.254 1 69.31 97 ASP A N 1
ATOM 725 C CA . ASP A 1 97 ? -21.781 -10.562 -5.352 1 69.31 97 ASP A CA 1
ATOM 726 C C . ASP A 1 97 ? -20.656 -10.117 -4.414 1 69.31 97 ASP A C 1
ATOM 728 O O . ASP A 1 97 ? -20.062 -10.938 -3.721 1 69.31 97 ASP A O 1
ATOM 732 N N . GLY A 1 98 ? -20.422 -8.898 -4.441 1 78.88 98 GLY A N 1
ATOM 733 C CA . GLY A 1 98 ? -19.453 -8.344 -3.504 1 78.88 98 GLY A CA 1
ATOM 734 C C . GLY A 1 98 ? -18.016 -8.57 -3.92 1 78.88 98 GLY A C 1
ATOM 735 O O . GLY A 1 98 ? -17.094 -8.25 -3.172 1 78.88 98 GLY A O 1
ATOM 736 N N . ARG A 1 99 ? -17.891 -9.102 -5.152 1 88.94 99 ARG A N 1
ATOM 737 C CA . ARG A 1 99 ? -16.531 -9.336 -5.645 1 88.94 99 ARG A CA 1
ATOM 738 C C . ARG A 1 99 ? -16.031 -8.141 -6.445 1 88.94 99 ARG A C 1
ATOM 740 O O . ARG A 1 99 ? -16.812 -7.457 -7.109 1 88.94 99 ARG A O 1
ATOM 747 N N . VAL A 1 100 ? -14.75 -7.906 -6.324 1 94.94 100 VAL A N 1
ATOM 748 C CA . VAL A 1 100 ? -14.102 -6.953 -7.219 1 94.94 100 VAL A CA 1
ATOM 749 C C . VAL A 1 100 ? -13.781 -7.625 -8.555 1 94.94 100 VAL A C 1
ATOM 751 O O . VAL A 1 100 ? -13.336 -8.773 -8.586 1 94.94 100 VAL A O 1
ATOM 754 N N . ARG A 1 101 ? -14.07 -6.949 -9.672 1 96.69 101 ARG A N 1
ATOM 755 C CA . ARG A 1 101 ? -13.859 -7.504 -11.008 1 96.69 101 ARG A CA 1
ATOM 756 C C . ARG A 1 101 ? -12.914 -6.629 -11.82 1 96.69 101 ARG A C 1
ATOM 758 O O . ARG A 1 101 ? -13.094 -5.41 -11.883 1 96.69 101 ARG A O 1
ATOM 765 N N . TYR A 1 102 ? -11.922 -7.266 -12.414 1 97.75 102 TYR A N 1
ATOM 766 C CA . TYR A 1 102 ? -10.961 -6.613 -13.297 1 97.75 102 TYR A CA 1
ATOM 767 C C . TYR A 1 102 ? -11.047 -7.18 -14.711 1 97.75 102 TYR A C 1
ATOM 769 O O . TYR A 1 102 ? -11.305 -8.375 -14.891 1 97.75 102 TYR A O 1
ATOM 777 N N . ARG A 1 103 ? -10.781 -6.34 -15.68 1 97.88 103 ARG A N 1
ATOM 778 C CA . ARG A 1 103 ? -10.75 -6.758 -17.078 1 97.88 103 ARG A CA 1
ATOM 779 C C . ARG A 1 103 ? -9.5 -6.23 -17.781 1 97.88 103 ARG A C 1
ATOM 781 O O . ARG A 1 103 ? -9.086 -5.094 -17.547 1 97.88 103 ARG A O 1
ATOM 788 N N . LEU A 1 104 ? -8.961 -7.02 -18.641 1 97.88 104 LEU A N 1
ATOM 789 C CA . LEU A 1 104 ? -7.801 -6.648 -19.453 1 97.88 104 LEU A CA 1
ATOM 790 C C . LEU A 1 104 ? -7.938 -7.195 -20.875 1 97.88 104 LEU A C 1
ATOM 792 O O . LEU A 1 104 ? -8.234 -8.375 -21.062 1 97.88 104 LEU A O 1
ATOM 796 N N . ASP A 1 105 ? -7.77 -6.352 -21.781 1 97.19 105 ASP A N 1
ATOM 797 C CA . ASP A 1 105 ? -7.605 -6.789 -23.172 1 97.19 105 ASP A CA 1
ATOM 798 C C . ASP A 1 105 ? -6.129 -6.922 -23.531 1 97.19 105 ASP A C 1
ATOM 800 O O . ASP A 1 105 ? -5.363 -5.961 -23.391 1 97.19 105 ASP A O 1
ATOM 804 N N . LEU A 1 106 ? -5.789 -8.125 -23.875 1 95.19 106 LEU A N 1
ATOM 805 C CA . LEU A 1 106 ? -4.426 -8.406 -24.312 1 95.19 106 LEU A CA 1
ATOM 806 C C . LEU A 1 106 ? -4.34 -8.484 -25.828 1 95.19 106 LEU A C 1
ATOM 808 O O . LEU A 1 106 ? -4.895 -9.398 -26.438 1 95.19 106 LEU A O 1
ATOM 812 N N . PRO A 1 107 ? -3.691 -7.492 -26.375 1 92.38 107 PRO A N 1
ATOM 813 C CA . PRO A 1 107 ? -3.576 -7.543 -27.844 1 92.38 107 PRO A CA 1
ATOM 814 C C . PRO A 1 107 ? -2.74 -8.727 -28.328 1 92.38 107 PRO A C 1
ATOM 816 O O . PRO A 1 107 ? -1.961 -9.297 -27.562 1 92.38 107 PRO A O 1
ATOM 819 N N . ALA A 1 108 ? -2.969 -9.016 -29.531 1 89.12 108 ALA A N 1
ATOM 820 C CA . ALA A 1 108 ? -2.146 -10.055 -30.141 1 89.12 108 ALA A CA 1
ATOM 821 C C . ALA A 1 108 ? -0.69 -9.617 -30.25 1 89.12 108 ALA A C 1
ATOM 823 O O . ALA A 1 108 ? -0.407 -8.461 -30.562 1 89.12 108 A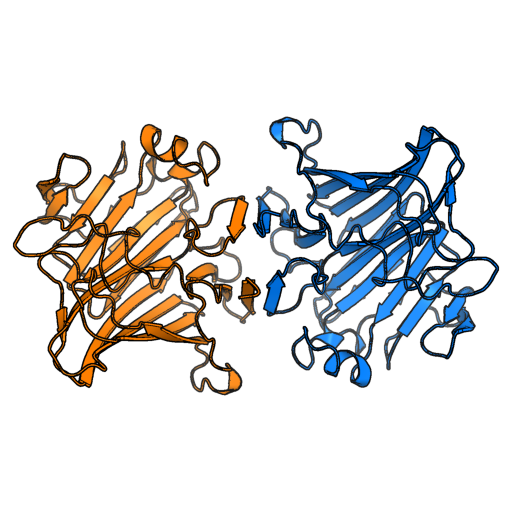LA A O 1
ATOM 824 N N . ASP A 1 109 ? 0.116 -10.477 -29.688 1 77.31 109 ASP A N 1
ATOM 825 C CA . ASP A 1 109 ? 1.552 -10.281 -29.875 1 77.31 109 ASP A CA 1
ATOM 826 C C . ASP A 1 109 ? 2.17 -11.438 -30.656 1 77.31 109 ASP A C 1
ATOM 828 O O . ASP A 1 109 ? 2.021 -12.602 -30.266 1 77.31 109 ASP A O 1
ATOM 832 N N . ALA A 1 110 ? 2.803 -11.102 -31.719 1 68.19 110 ALA A N 1
ATOM 833 C CA . ALA A 1 110 ? 3.363 -12.102 -32.625 1 68.19 110 ALA A CA 1
ATOM 834 C C . ALA A 1 110 ? 4.348 -13.008 -31.891 1 68.19 110 ALA A C 1
ATOM 836 O O . ALA A 1 110 ? 4.516 -14.172 -32.281 1 68.19 110 ALA A O 1
ATOM 837 N N . ALA A 1 111 ? 4.949 -12.516 -30.922 1 69.44 111 ALA A N 1
ATOM 838 C CA . ALA A 1 111 ? 5.98 -13.289 -30.219 1 69.44 111 ALA A CA 1
ATOM 839 C C . ALA A 1 111 ? 5.359 -14.219 -29.188 1 69.44 111 ALA A C 1
ATOM 841 O O . ALA A 1 111 ? 6.016 -15.148 -28.703 1 69.44 111 ALA A O 1
ATOM 842 N N . ASP A 1 112 ? 4.082 -14.047 -28.984 1 74.5 112 ASP A N 1
ATOM 843 C CA . ASP A 1 112 ? 3.383 -14.812 -27.969 1 74.5 112 ASP A CA 1
ATOM 844 C C . ASP A 1 112 ? 2.688 -16.031 -28.562 1 74.5 112 ASP A C 1
ATOM 846 O O . ASP A 1 112 ? 2.059 -15.945 -29.609 1 74.5 112 ASP A O 1
ATOM 850 N N . PRO A 1 113 ? 2.939 -17.219 -27.906 1 72.19 113 PRO A N 1
ATOM 851 C CA . PRO A 1 113 ? 2.279 -18.422 -28.422 1 72.19 113 PRO A CA 1
ATOM 852 C C . PRO A 1 113 ? 0.777 -18.234 -28.625 1 72.19 113 PRO A C 1
ATOM 854 O O . PRO A 1 113 ? 0.158 -18.969 -29.391 1 72.19 113 PRO A O 1
ATOM 857 N N . SER A 1 114 ? 0.167 -17.375 -27.938 1 74.25 114 SER A N 1
ATOM 858 C CA . SER A 1 114 ? -1.261 -17.156 -28.141 1 74.25 114 SER A CA 1
ATOM 859 C C . SER A 1 114 ? -1.543 -16.641 -29.562 1 74.25 114 SER A C 1
ATOM 861 O O . SER A 1 114 ? -2.453 -17.125 -30.234 1 74.25 114 SER A O 1
ATOM 863 N N . GLY A 1 115 ? -0.717 -15.766 -29.938 1 83.81 115 GLY A N 1
ATOM 864 C CA . GLY A 1 115 ? -0.766 -15.234 -31.297 1 83.81 115 GLY A CA 1
ATOM 865 C C . GLY A 1 115 ? -2.088 -14.57 -31.625 1 83.81 115 GLY A C 1
ATOM 866 O O . GLY A 1 115 ? -2.318 -14.172 -32.781 1 83.81 115 GLY A O 1
ATOM 867 N N . GLN A 1 116 ? -3.047 -14.625 -30.672 1 92.69 116 GLN A N 1
ATOM 868 C CA . GLN A 1 116 ? -4.371 -14.039 -30.844 1 92.69 116 GLN A CA 1
ATOM 869 C C . GLN A 1 116 ? -4.688 -13.055 -29.719 1 92.69 116 GLN A C 1
ATOM 871 O O . GLN A 1 116 ? -4.105 -13.133 -28.641 1 92.69 116 GLN A O 1
ATOM 876 N N . PRO A 1 117 ? -5.586 -12.102 -30.094 1 96.69 117 PRO A N 1
ATOM 877 C CA . PRO A 1 117 ? -6.027 -11.234 -29 1 96.69 117 PRO A CA 1
ATOM 878 C C . PRO A 1 117 ? -6.82 -11.984 -27.938 1 96.69 117 PRO A C 1
ATOM 880 O O . PRO A 1 117 ? -7.609 -12.875 -28.266 1 96.69 117 PRO A O 1
ATOM 883 N N . LEU A 1 118 ? -6.488 -11.68 -26.703 1 97.69 118 LEU A N 1
ATOM 884 C CA . LEU A 1 118 ? -7.133 -12.328 -25.562 1 97.69 118 LEU A CA 1
ATOM 885 C C . LEU A 1 118 ? -7.836 -11.312 -24.672 1 97.69 118 LEU A C 1
ATOM 887 O O . LEU A 1 118 ? -7.512 -10.117 -24.719 1 97.69 118 LEU A O 1
ATOM 891 N N . ARG A 1 119 ? -8.852 -11.727 -24.031 1 98.12 119 ARG A N 1
ATOM 892 C CA . ARG A 1 119 ? -9.508 -10.961 -22.984 1 98.12 119 ARG A CA 1
ATOM 893 C C . ARG A 1 119 ? -9.43 -11.695 -21.641 1 98.12 119 ARG A C 1
ATOM 895 O O . ARG A 1 119 ? -9.82 -12.859 -21.547 1 98.12 119 ARG A O 1
ATOM 902 N N . ALA A 1 120 ? -8.922 -11.047 -20.656 1 98.5 120 ALA A N 1
ATOM 903 C CA . ALA A 1 120 ? -8.812 -11.633 -19.312 1 98.5 120 ALA A CA 1
ATOM 904 C C . ALA A 1 120 ? -9.766 -10.945 -18.344 1 98.5 120 ALA A C 1
ATOM 906 O O . ALA A 1 120 ? -9.906 -9.719 -18.359 1 98.5 120 ALA A O 1
ATOM 907 N N . VAL A 1 121 ? -10.5 -11.688 -17.594 1 98.31 121 VAL A N 1
ATOM 908 C CA . VAL A 1 121 ? -11.344 -11.211 -16.5 1 98.31 121 VAL A CA 1
ATOM 909 C C . VAL A 1 121 ? -10.898 -11.859 -15.195 1 98.31 121 VAL A C 1
ATOM 911 O O . VAL A 1 121 ? -10.75 -13.078 -15.117 1 98.31 121 VAL A O 1
ATOM 914 N N . TYR A 1 122 ? -10.625 -11.062 -14.25 1 98.5 122 TYR A N 1
ATOM 915 C CA . TYR A 1 122 ? -10.18 -11.492 -12.93 1 98.5 122 TYR A CA 1
ATOM 916 C C . TYR A 1 122 ? -11.156 -11.047 -11.852 1 98.5 122 TYR A C 1
ATOM 918 O O . TYR A 1 122 ? -11.461 -9.859 -11.734 1 98.5 122 TYR A O 1
ATOM 926 N N . GLU A 1 123 ? -11.688 -11.984 -11.109 1 97.38 123 GLU A N 1
ATOM 927 C CA . GLU A 1 123 ? -12.625 -11.695 -10.031 1 97.38 123 GLU A CA 1
ATOM 928 C C . GLU A 1 123 ? -12.062 -12.133 -8.68 1 97.38 123 GLU A C 1
ATOM 930 O O . GLU A 1 123 ? -11.523 -13.234 -8.555 1 97.38 123 GLU A O 1
ATOM 935 N N . VAL A 1 124 ? -12.195 -11.258 -7.688 1 97.69 124 VAL A N 1
ATOM 936 C CA . VAL A 1 124 ? -11.672 -11.523 -6.352 1 97.69 124 VAL A CA 1
ATOM 937 C C . VAL A 1 124 ? -12.75 -11.25 -5.309 1 97.69 124 VAL A C 1
ATOM 939 O O . VAL A 1 124 ? -13.344 -10.172 -5.289 1 97.69 124 VAL A O 1
ATOM 942 N N . GLY A 1 125 ? -13.078 -12.188 -4.527 1 95.31 125 GLY A N 1
ATOM 943 C CA . GLY A 1 125 ? -13.953 -12.062 -3.369 1 95.31 125 GLY A CA 1
ATOM 944 C C . GLY A 1 125 ? -13.25 -12.375 -2.061 1 95.31 125 GLY A C 1
ATOM 945 O O . GLY A 1 125 ? -12.492 -13.344 -1.971 1 95.31 125 GLY A O 1
ATOM 946 N N . ALA A 1 126 ? -13.445 -11.5 -1.062 1 94.56 126 ALA A N 1
ATOM 947 C CA . ALA A 1 126 ? -12.781 -11.688 0.223 1 94.56 126 ALA A CA 1
ATOM 948 C C . ALA A 1 126 ? -13.789 -11.703 1.369 1 94.56 126 ALA A C 1
ATOM 950 O O . ALA A 1 126 ? -14.711 -10.891 1.404 1 94.56 126 ALA A O 1
ATOM 951 N N . GLY A 1 127 ? -13.734 -12.5 2.283 1 93.06 127 GLY A N 1
ATOM 952 C CA . GLY A 1 127 ? -14.453 -12.719 3.525 1 93.06 127 GLY A CA 1
ATOM 953 C C . GLY A 1 127 ? -13.773 -13.719 4.441 1 93.06 127 GLY A C 1
ATOM 954 O O . GLY A 1 127 ? -12.586 -13.586 4.75 1 93.06 127 GLY A O 1
ATOM 955 N N . GLY A 1 128 ? -14.5 -14.727 4.793 1 91.62 128 GLY A N 1
ATOM 956 C CA . GLY A 1 128 ? -13.867 -15.797 5.547 1 91.62 128 GLY A CA 1
ATOM 957 C C . GLY A 1 128 ? -12.828 -16.562 4.746 1 91.62 128 GLY A C 1
ATOM 958 O O . GLY A 1 128 ? -11.984 -17.25 5.316 1 91.62 128 GLY A O 1
ATOM 959 N N . SER A 1 129 ? -12.984 -16.391 3.5 1 96.94 129 SER A N 1
ATOM 960 C CA . SER A 1 129 ? -12 -16.938 2.566 1 96.94 129 SER A CA 1
ATOM 961 C C . SER A 1 129 ? -11.68 -15.945 1.458 1 96.94 129 SER A C 1
ATOM 963 O O . SER A 1 129 ? -12.398 -14.961 1.275 1 96.94 129 SER A O 1
ATOM 965 N N . LEU A 1 130 ? -10.539 -16.125 0.847 1 98.12 130 LEU A N 1
ATOM 966 C CA . LEU A 1 130 ? -10.188 -15.398 -0.364 1 98.12 130 LEU A CA 1
ATOM 967 C C . LEU A 1 130 ? -10.445 -16.25 -1.606 1 98.12 130 LEU A C 1
ATOM 969 O O . LEU A 1 130 ? -9.867 -17.328 -1.758 1 98.12 130 LEU A O 1
ATOM 973 N N . ARG A 1 131 ? -11.305 -15.805 -2.477 1 98 131 ARG A N 1
ATOM 974 C CA . ARG A 1 131 ? -11.617 -16.5 -3.721 1 98 131 ARG A CA 1
ATOM 975 C C . ARG A 1 131 ? -11.148 -15.695 -4.93 1 98 131 ARG A C 1
ATOM 977 O O . ARG A 1 131 ? -11.523 -14.531 -5.094 1 98 131 ARG A O 1
ATOM 984 N N . MET A 1 132 ? -10.367 -16.281 -5.75 1 98.75 132 MET A N 1
ATOM 985 C CA . MET A 1 132 ? -9.82 -15.656 -6.953 1 98.75 132 MET A CA 1
ATOM 986 C C . MET A 1 132 ? -10.141 -16.484 -8.188 1 98.75 132 MET A C 1
ATOM 988 O O . MET A 1 132 ? -9.977 -17.703 -8.18 1 98.75 132 MET A O 1
ATOM 992 N N . THR A 1 133 ? -10.602 -15.844 -9.219 1 98.44 133 THR A N 1
ATOM 993 C CA . THR A 1 133 ? -10.938 -16.547 -10.453 1 98.44 133 THR A CA 1
ATOM 994 C C . THR A 1 133 ? -10.445 -15.75 -11.664 1 98.44 133 THR A C 1
ATOM 996 O O . THR A 1 133 ? -10.781 -14.57 -11.82 1 98.44 133 THR A O 1
ATOM 999 N N . LEU A 1 134 ? -9.664 -16.344 -12.492 1 98.81 134 LEU A N 1
ATOM 1000 C CA . LEU A 1 134 ? -9.148 -15.781 -13.734 1 98.81 134 LEU A CA 1
ATOM 1001 C C . LEU A 1 134 ? -9.766 -16.469 -14.945 1 98.81 134 LEU A C 1
ATOM 1003 O O . LEU A 1 134 ? -9.672 -17.703 -15.07 1 98.81 134 LEU A O 1
ATOM 1007 N N . THR A 1 135 ? -10.406 -15.734 -15.758 1 98.81 135 THR A N 1
ATOM 1008 C CA . THR A 1 135 ? -10.945 -16.25 -17.016 1 98.81 135 THR A CA 1
ATOM 1009 C C . THR A 1 135 ? -10.258 -15.594 -18.203 1 98.81 135 THR A C 1
ATOM 1011 O O . THR A 1 135 ? -10.172 -14.359 -18.281 1 98.81 135 THR A O 1
ATOM 1014 N N . VAL A 1 136 ? -9.734 -16.375 -19.078 1 98.38 136 VAL A N 1
ATOM 1015 C CA . VAL A 1 136 ? -9.109 -15.883 -20.312 1 98.38 136 VAL A CA 1
ATOM 1016 C C . VAL A 1 136 ? -9.883 -16.391 -21.531 1 98.38 136 VAL A C 1
ATOM 1018 O O . VAL A 1 136 ? -10.172 -17.594 -21.625 1 98.38 136 VAL A O 1
ATOM 1021 N N . ALA A 1 137 ? -10.188 -15.516 -22.375 1 98.56 137 ALA A N 1
ATOM 1022 C CA . ALA A 1 137 ? -10.93 -15.836 -23.594 1 98.56 137 ALA A CA 1
ATOM 1023 C C . ALA A 1 137 ? -10.125 -15.484 -24.844 1 98.56 137 ALA A C 1
ATOM 1025 O O . ALA A 1 137 ? -9.445 -14.461 -24.875 1 98.56 137 ALA A O 1
ATOM 1026 N N . ASN A 1 138 ? -10.305 -16.344 -25.828 1 97.94 138 ASN A N 1
ATOM 1027 C CA . ASN A 1 138 ? -9.773 -16.062 -27.156 1 97.94 138 ASN A CA 1
ATOM 1028 C C . ASN A 1 138 ? -10.742 -15.211 -27.984 1 97.94 138 ASN A C 1
ATOM 1030 O O . ASN A 1 138 ? -11.773 -15.703 -28.438 1 97.94 138 ASN A O 1
ATOM 1034 N N . VAL A 1 139 ? -10.328 -14.016 -28.203 1 97.94 139 VAL A N 1
ATOM 1035 C CA . VAL A 1 139 ? -11.227 -13.133 -28.953 1 97.94 139 VAL A CA 1
ATOM 1036 C C . VAL A 1 139 ? -10.688 -12.93 -30.359 1 97.94 139 VAL A C 1
ATOM 1038 O O . VAL A 1 139 ? -11.023 -11.938 -31.016 1 97.94 139 VAL A O 1
ATOM 1041 N N . GLY A 1 140 ? -9.812 -13.727 -30.766 1 96.38 140 GLY A N 1
ATOM 1042 C CA . GLY A 1 140 ? -9.242 -13.703 -32.094 1 96.38 140 GLY A CA 1
ATOM 1043 C C . GLY A 1 140 ? -9.945 -14.641 -33.062 1 96.38 140 GLY A C 1
ATOM 1044 O O . GLY A 1 140 ? -11.062 -15.094 -32.812 1 96.38 140 GLY A O 1
ATOM 1045 N N . GLU A 1 141 ? -9.297 -14.875 -34.188 1 95.44 141 GLU A N 1
ATOM 1046 C CA . GLU A 1 141 ? -9.93 -15.586 -35.312 1 95.44 141 GLU A CA 1
ATOM 1047 C C . GLU A 1 141 ? -9.336 -16.969 -35.469 1 95.44 141 GLU A C 1
ATOM 1049 O O . GLU A 1 141 ? -9.852 -17.781 -36.25 1 95.44 141 GLU A O 1
ATOM 1054 N N . ALA A 1 142 ? -8.32 -17.281 -34.812 1 95.38 142 ALA A N 1
ATOM 1055 C CA . ALA A 1 142 ? -7.668 -18.578 -34.844 1 95.38 142 ALA A CA 1
ATOM 1056 C C . ALA A 1 142 ? -7.418 -19.109 -33.438 1 95.38 142 ALA A C 1
ATOM 1058 O O . ALA A 1 142 ? -7.66 -18.406 -32.438 1 95.38 142 ALA A O 1
ATOM 1059 N N . SER A 1 143 ? -7.047 -20.328 -33.375 1 95.62 143 SER A N 1
ATOM 1060 C CA . SER A 1 143 ? -6.805 -20.938 -32.094 1 95.62 143 SER A CA 1
ATOM 1061 C C . SER A 1 143 ? -5.625 -20.297 -31.375 1 95.62 143 SER A C 1
ATOM 1063 O O . SER A 1 143 ? -4.66 -19.875 -32 1 95.62 143 SER A O 1
ATOM 1065 N N . ALA A 1 144 ? -5.746 -20.219 -30.062 1 94.75 144 ALA A N 1
ATOM 1066 C CA . ALA A 1 144 ? -4.699 -19.656 -29.203 1 94.75 144 ALA A CA 1
ATOM 1067 C C . ALA A 1 144 ? -4.297 -20.641 -28.109 1 94.75 144 ALA A C 1
ATOM 1069 O O . ALA A 1 144 ? -5.152 -21.281 -27.5 1 94.75 144 ALA A O 1
ATOM 1070 N N . SER A 1 145 ? -3.012 -20.844 -27.891 1 94.69 145 SER A N 1
ATOM 1071 C CA . SER A 1 145 ? -2.498 -21.609 -26.766 1 94.69 145 SER A CA 1
ATOM 1072 C C . SER A 1 145 ? -2.184 -20.703 -25.578 1 94.69 145 SER A C 1
ATOM 1074 O O . SER A 1 145 ? -1.39 -19.766 -25.703 1 94.69 145 SER A O 1
ATOM 1076 N N . VAL A 1 146 ? -2.797 -21 -24.438 1 95.94 146 VAL A N 1
ATOM 1077 C CA . VAL A 1 146 ? -2.676 -20.078 -23.297 1 95.94 146 VAL A CA 1
ATOM 1078 C C . VAL A 1 146 ? -2.246 -20.859 -22.062 1 95.94 146 VAL A C 1
ATOM 1080 O O . VAL A 1 146 ? -2.736 -21.969 -21.797 1 95.94 146 VAL A O 1
ATOM 1083 N N . GLU A 1 147 ? -1.233 -20.406 -21.344 1 96.81 147 GLU A N 1
ATOM 1084 C CA . GLU A 1 147 ? -0.911 -20.828 -19.984 1 96.81 147 GLU A CA 1
ATOM 1085 C C . GLU A 1 147 ? -1.412 -19.812 -18.953 1 96.81 147 GLU A C 1
ATOM 1087 O O . GLU A 1 147 ? -1.555 -18.641 -19.266 1 96.81 147 GLU A O 1
ATOM 1092 N N . MET A 1 148 ? -1.777 -20.266 -17.766 1 97.69 148 MET A N 1
ATOM 1093 C CA . MET A 1 148 ? -2.291 -19.422 -16.688 1 97.69 148 MET A CA 1
ATOM 1094 C C . MET A 1 148 ? -1.789 -19.922 -15.336 1 97.69 148 MET A C 1
ATOM 1096 O O . MET A 1 148 ? -1.599 -21.109 -15.141 1 97.69 148 MET A O 1
ATOM 1100 N N . ALA A 1 149 ? -1.646 -19.031 -14.516 1 98.88 149 ALA A N 1
ATOM 1101 C CA . ALA A 1 149 ? -1.402 -19.375 -13.117 1 98.88 149 ALA A CA 1
ATOM 1102 C C . ALA A 1 149 ? -1.791 -18.219 -12.188 1 98.88 149 ALA A C 1
ATOM 1104 O O . ALA A 1 149 ? -1.807 -17.062 -12.609 1 98.88 149 ALA A O 1
ATOM 1105 N N . LEU A 1 150 ? -2.273 -18.484 -11.07 1 98.94 150 LEU A N 1
ATOM 1106 C CA . LEU A 1 150 ? -2.309 -17.562 -9.938 1 98.94 150 LEU A CA 1
ATOM 1107 C C . LEU A 1 150 ? -1.104 -17.766 -9.023 1 98.94 150 LEU A C 1
ATOM 1109 O O . LEU A 1 150 ? -1.09 -18.703 -8.219 1 98.94 150 LEU A O 1
ATOM 1113 N N . HIS A 1 151 ? -0.066 -16.891 -9.234 1 98.88 151 HIS A N 1
ATOM 1114 C CA . HIS A 1 151 ? 1.228 -17.031 -8.57 1 98.88 151 HIS A CA 1
ATOM 1115 C C . HIS A 1 151 ? 1.168 -16.516 -7.137 1 98.88 151 HIS A C 1
ATOM 1117 O O . HIS A 1 151 ? 1.778 -15.5 -6.809 1 98.88 151 HIS A O 1
ATOM 1123 N N . THR A 1 152 ? 0.604 -17.297 -6.266 1 98.94 152 THR A N 1
ATOM 1124 C CA . THR A 1 152 ? 0.194 -16.891 -4.926 1 98.94 152 THR A CA 1
ATOM 1125 C C . THR A 1 152 ? 1.349 -17.031 -3.939 1 98.94 152 THR A C 1
ATOM 1127 O O . THR A 1 152 ? 1.818 -18.141 -3.68 1 98.94 152 THR A O 1
ATOM 1130 N N . TYR A 1 153 ? 1.806 -15.945 -3.396 1 98.94 153 TYR A N 1
ATOM 1131 C CA . TYR A 1 153 ? 2.725 -15.93 -2.266 1 98.94 153 TYR A CA 1
ATOM 1132 C C . TYR A 1 153 ? 1.97 -16.031 -0.946 1 98.94 153 TYR A C 1
ATOM 1134 O O . TYR A 1 153 ? 1.207 -15.133 -0.584 1 98.94 153 TYR A O 1
ATOM 1142 N N . LEU A 1 154 ? 2.145 -17.094 -0.224 1 98.94 154 LEU A N 1
ATOM 1143 C CA . LEU A 1 154 ? 1.537 -17.234 1.094 1 98.94 154 LEU A CA 1
ATOM 1144 C C . LEU A 1 154 ? 2.512 -16.828 2.191 1 98.94 154 LEU A C 1
ATOM 1146 O O . LEU A 1 154 ? 3.646 -17.312 2.234 1 98.94 154 LEU A O 1
ATOM 1150 N N . ARG A 1 155 ? 2.047 -15.992 3.072 1 98.81 155 ARG A N 1
ATOM 1151 C CA . ARG A 1 155 ? 2.857 -15.57 4.211 1 98.81 155 ARG A CA 1
ATOM 1152 C C . ARG A 1 155 ? 2.99 -16.703 5.23 1 98.81 155 ARG A C 1
ATOM 1154 O O . ARG A 1 155 ? 1.992 -17.297 5.633 1 98.81 155 ARG A O 1
ATOM 1161 N N . VAL A 1 156 ? 4.199 -16.938 5.629 1 98.75 156 VAL A N 1
ATOM 1162 C CA . VAL A 1 156 ? 4.473 -17.859 6.734 1 98.75 156 VAL A CA 1
ATOM 1163 C C . VAL A 1 156 ? 5.457 -17.203 7.703 1 98.75 156 VAL A C 1
ATOM 1165 O O . VAL A 1 156 ? 6.102 -16.219 7.371 1 98.75 156 VAL A O 1
ATOM 1168 N N . GLY A 1 157 ? 5.457 -17.719 8.883 1 98.12 157 GLY A N 1
ATOM 1169 C CA . GLY A 1 157 ? 6.395 -17.188 9.867 1 98.12 157 GLY A CA 1
ATOM 1170 C C . GLY A 1 157 ? 7.844 -17.469 9.516 1 98.12 157 GLY A C 1
ATOM 1171 O O . GLY A 1 157 ? 8.711 -16.609 9.68 1 98.12 157 GLY A O 1
ATOM 1172 N N . ASP A 1 158 ? 8.141 -18.688 9.109 1 98.69 158 ASP A N 1
ATOM 1173 C CA . ASP A 1 158 ? 9.438 -19.172 8.664 1 98.69 158 ASP A CA 1
ATOM 1174 C C . ASP A 1 158 ? 9.289 -20.406 7.781 1 98.69 158 ASP A C 1
ATOM 1176 O O . ASP A 1 158 ? 8.852 -21.469 8.25 1 98.69 158 ASP A O 1
ATOM 1180 N N . VAL A 1 159 ? 9.68 -20.25 6.516 1 98.75 159 VAL A N 1
ATOM 1181 C CA . VAL A 1 159 ? 9.445 -21.312 5.547 1 98.75 159 VAL A CA 1
ATOM 1182 C C . VAL A 1 159 ? 10.211 -22.562 5.949 1 98.75 159 VAL A C 1
ATOM 1184 O O . VAL A 1 159 ? 9.805 -23.672 5.617 1 98.75 159 VAL A O 1
ATOM 1187 N N . ARG A 1 160 ? 11.305 -22.547 6.754 1 98.44 160 ARG A N 1
ATOM 1188 C CA . ARG A 1 160 ? 12.109 -23.688 7.195 1 98.44 160 ARG A CA 1
ATOM 1189 C C . ARG A 1 160 ? 11.328 -24.578 8.156 1 98.44 160 ARG A C 1
ATOM 1191 O O . ARG A 1 160 ? 11.664 -25.734 8.344 1 98.44 160 ARG A O 1
ATOM 1198 N N . ARG A 1 161 ? 10.297 -23.922 8.742 1 98.62 161 ARG A N 1
ATOM 1199 C CA . ARG A 1 161 ? 9.469 -24.641 9.695 1 98.62 161 ARG A CA 1
ATOM 1200 C C . ARG A 1 161 ? 8.102 -24.969 9.102 1 98.62 161 ARG A C 1
ATOM 1202 O O . ARG A 1 161 ? 7.258 -25.578 9.75 1 98.62 161 ARG A O 1
ATOM 1209 N N . THR A 1 162 ? 7.867 -24.531 7.938 1 98.75 162 THR A N 1
ATOM 1210 C CA . THR A 1 162 ? 6.594 -24.703 7.25 1 98.75 162 THR A CA 1
ATOM 1211 C C . THR A 1 162 ? 6.551 -26.016 6.488 1 98.75 162 THR A C 1
ATOM 1213 O O . THR A 1 162 ? 7.578 -26.484 5.984 1 98.75 162 THR A O 1
ATOM 1216 N N . ARG A 1 163 ? 5.387 -26.625 6.434 1 98.81 163 ARG A N 1
ATOM 1217 C CA . ARG A 1 163 ? 5.168 -27.844 5.668 1 98.81 163 ARG A CA 1
ATOM 1218 C C . ARG A 1 163 ? 3.961 -27.703 4.75 1 98.81 163 ARG A C 1
ATOM 1220 O O . ARG A 1 163 ? 2.924 -27.172 5.152 1 98.81 163 ARG A O 1
ATOM 1227 N N . VAL A 1 164 ? 4.129 -28.094 3.562 1 98.88 164 VAL A N 1
ATOM 1228 C CA . VAL A 1 164 ? 3.002 -28.203 2.643 1 98.88 164 VAL A CA 1
ATOM 1229 C C . VAL A 1 164 ? 2.592 -29.672 2.506 1 98.88 164 VAL A C 1
ATOM 1231 O O . VAL A 1 164 ? 3.424 -30.531 2.201 1 98.88 164 VAL A O 1
ATOM 1234 N N . ARG A 1 165 ? 1.336 -29.922 2.762 1 98.62 165 ARG A N 1
ATOM 1235 C CA . ARG A 1 165 ? 0.819 -31.297 2.748 1 98.62 165 ARG A CA 1
ATOM 1236 C C . ARG A 1 165 ? -0.213 -31.484 1.642 1 98.62 165 ARG A C 1
ATOM 1238 O O . ARG A 1 165 ? -0.977 -30.562 1.338 1 98.62 165 ARG A O 1
ATOM 1245 N N . GLY A 1 166 ? -0.196 -32.719 1.088 1 97.88 166 GLY A N 1
ATOM 1246 C CA . GLY A 1 166 ? -1.258 -33.062 0.157 1 97.88 166 GLY A CA 1
ATOM 1247 C C . GLY A 1 166 ? -0.741 -33.531 -1.193 1 97.88 166 GLY A C 1
ATOM 1248 O O . GLY A 1 166 ? -1.525 -33.812 -2.096 1 97.88 166 GLY A O 1
ATOM 1249 N N . LEU A 1 167 ? 0.635 -33.688 -1.3 1 98.19 167 LEU A N 1
ATOM 1250 C CA . LEU A 1 167 ? 1.165 -33.969 -2.625 1 98.19 167 LEU A CA 1
ATOM 1251 C C . LEU A 1 167 ? 2.008 -35.25 -2.594 1 98.19 167 LEU A C 1
ATOM 1253 O O . LEU A 1 167 ? 2.779 -35.5 -3.52 1 98.19 167 LEU A O 1
ATOM 1257 N N . SER A 1 168 ? 1.878 -36 -1.491 1 97.38 168 SER A N 1
ATOM 1258 C CA . SER A 1 168 ? 2.609 -37.25 -1.388 1 97.38 168 SER A CA 1
ATOM 1259 C C . SER A 1 168 ? 2.258 -38.188 -2.535 1 97.38 168 SER A C 1
ATOM 1261 O O . SER A 1 168 ? 1.087 -38.312 -2.898 1 97.38 168 SER A O 1
ATOM 1263 N N . GLY A 1 169 ? 3.275 -38.781 -3.146 1 97.62 169 GLY A N 1
ATOM 1264 C CA . GLY A 1 169 ? 3.084 -39.75 -4.211 1 97.62 169 GLY A CA 1
ATOM 1265 C C . GLY A 1 169 ? 2.859 -39.125 -5.57 1 97.62 169 GLY A C 1
ATOM 1266 O O . GLY A 1 169 ? 2.682 -39.812 -6.57 1 97.62 169 GLY A O 1
ATOM 1267 N N . VAL A 1 170 ? 2.877 -37.875 -5.641 1 97.94 170 VAL A N 1
ATOM 1268 C CA . VAL A 1 170 ? 2.562 -37.156 -6.875 1 97.94 170 VAL A CA 1
ATOM 1269 C C . VAL A 1 170 ? 3.85 -36.844 -7.641 1 97.94 170 VAL A C 1
ATOM 1271 O O . VAL A 1 170 ? 4.863 -36.5 -7.043 1 97.94 170 VAL A O 1
ATOM 1274 N N . GLY A 1 171 ? 3.824 -37.062 -8.945 1 98.12 171 GLY A N 1
ATOM 1275 C CA . GLY A 1 171 ? 4.938 -36.656 -9.805 1 98.12 171 GLY A CA 1
ATOM 1276 C C . GLY A 1 171 ? 5.051 -35.156 -9.984 1 98.12 171 GLY A C 1
ATOM 1277 O O . GLY A 1 171 ? 4.039 -34.469 -10.008 1 98.12 171 GLY A O 1
ATOM 1278 N N . TYR A 1 172 ? 6.25 -34.688 -10.086 1 97.94 172 TYR A N 1
ATOM 1279 C CA . TYR A 1 172 ? 6.469 -33.281 -10.312 1 97.94 172 TYR A CA 1
ATOM 1280 C C . TYR A 1 172 ? 7.711 -33.031 -11.164 1 97.94 172 TYR A C 1
ATOM 1282 O O . TYR A 1 172 ? 8.609 -33.875 -11.203 1 97.94 172 TYR A O 1
ATOM 1290 N N . TRP A 1 173 ? 7.656 -31.938 -11.93 1 96.69 173 TRP A N 1
ATOM 1291 C CA . TRP A 1 173 ? 8.828 -31.391 -12.602 1 96.69 173 TRP A CA 1
ATOM 1292 C C . TRP A 1 173 ? 9.609 -30.469 -11.672 1 96.69 173 TRP A C 1
ATOM 1294 O O . TRP A 1 173 ? 9.047 -29.531 -11.102 1 96.69 173 TRP A O 1
ATOM 1304 N N . ASP A 1 174 ? 10.906 -30.719 -11.5 1 97.69 174 ASP A N 1
ATOM 1305 C CA . ASP A 1 174 ? 11.734 -29.984 -10.539 1 97.69 174 ASP A CA 1
ATOM 1306 C C . ASP A 1 174 ? 12.656 -29 -11.25 1 97.69 174 ASP A C 1
ATOM 1308 O O . ASP A 1 174 ? 13.734 -29.375 -11.719 1 97.69 174 ASP A O 1
ATOM 1312 N N . ALA A 1 175 ? 12.273 -27.797 -11.273 1 95.12 175 ALA A N 1
ATOM 1313 C CA . ALA A 1 175 ? 13.062 -26.766 -11.945 1 95.12 175 ALA A CA 1
ATOM 1314 C C . ALA A 1 175 ? 14.367 -26.516 -11.203 1 95.12 175 ALA A C 1
ATOM 1316 O O . ALA A 1 175 ? 15.406 -26.266 -11.82 1 95.12 175 ALA A O 1
ATOM 1317 N N . ALA A 1 176 ? 14.352 -26.531 -9.898 1 94.94 176 ALA A N 1
ATOM 1318 C CA . ALA A 1 176 ? 15.523 -26.234 -9.07 1 94.94 176 ALA A CA 1
ATOM 1319 C C . ALA A 1 176 ? 16.609 -27.297 -9.266 1 94.94 176 ALA A C 1
ATOM 1321 O O . ALA A 1 176 ? 17.781 -27.047 -9.016 1 94.94 176 ALA A O 1
ATOM 1322 N N . ALA A 1 177 ? 16.188 -28.469 -9.688 1 93.94 177 ALA A N 1
ATOM 1323 C CA . ALA A 1 177 ? 17.141 -29.562 -9.906 1 93.94 177 ALA A CA 1
ATOM 1324 C C . ALA A 1 177 ? 17.5 -29.703 -11.383 1 93.94 177 ALA A C 1
ATOM 1326 O O . ALA A 1 177 ? 17.844 -30.781 -11.844 1 93.94 177 ALA A O 1
ATOM 1327 N N . GLY A 1 178 ? 17.281 -28.703 -12.148 1 91.69 178 GLY A N 1
ATOM 1328 C CA . GLY A 1 178 ? 17.672 -28.719 -13.555 1 91.69 178 GLY A CA 1
ATOM 1329 C C . GLY A 1 178 ? 16.547 -29.203 -14.469 1 91.69 178 GLY A C 1
ATOM 1330 O O . GLY A 1 178 ? 16.812 -29.656 -15.586 1 91.69 178 GLY A O 1
ATOM 1331 N N . GLY A 1 179 ? 15.438 -29.281 -13.891 1 93.06 179 GLY A N 1
ATOM 1332 C CA . GLY A 1 179 ? 14.312 -29.656 -14.734 1 93.06 179 GLY A CA 1
ATOM 1333 C C . GLY A 1 179 ? 14.18 -31.156 -14.914 1 93.06 179 GLY A C 1
ATOM 1334 O O . GLY A 1 179 ? 14.078 -31.641 -16.047 1 93.06 179 GLY A O 1
ATOM 1335 N N . VAL A 1 180 ? 14.117 -31.891 -13.859 1 94.81 180 VAL A N 1
ATOM 1336 C CA . VAL A 1 180 ? 13.977 -33.344 -13.93 1 94.81 180 VAL A CA 1
ATOM 1337 C C . VAL A 1 180 ? 12.656 -33.75 -13.297 1 94.81 180 VAL A C 1
ATOM 1339 O O . VAL A 1 180 ? 12.133 -33.062 -12.406 1 94.81 180 VAL A O 1
ATOM 1342 N N . ASP A 1 181 ? 12.148 -34.844 -13.75 1 95.88 181 ASP A N 1
ATOM 1343 C CA . ASP A 1 181 ? 10.922 -35.406 -13.188 1 95.88 181 ASP A CA 1
ATOM 1344 C C . ASP A 1 181 ? 11.219 -36.219 -11.938 1 95.88 181 ASP A C 1
ATOM 1346 O O . ASP A 1 181 ? 12.172 -37 -11.922 1 95.88 181 ASP A O 1
ATOM 1350 N N . ARG A 1 182 ? 10.43 -35.969 -10.953 1 97.62 182 ARG A N 1
ATOM 1351 C CA . ARG A 1 182 ? 10.547 -36.688 -9.688 1 97.62 182 ARG A CA 1
ATOM 1352 C C . ARG A 1 182 ? 9.172 -37 -9.125 1 97.62 182 ARG A C 1
ATOM 1354 O O . ARG A 1 182 ? 8.148 -36.656 -9.719 1 97.62 182 ARG A O 1
ATOM 1361 N N . VAL A 1 183 ? 9.148 -37.844 -8.062 1 97.94 183 VAL A N 1
ATOM 1362 C CA . VAL A 1 183 ? 7.934 -38.156 -7.316 1 97.94 183 VAL A CA 1
ATOM 1363 C C . VAL A 1 183 ? 8.086 -37.688 -5.871 1 97.94 183 VAL A C 1
ATOM 1365 O O . VAL A 1 183 ? 9.133 -37.875 -5.25 1 97.94 183 VAL A O 1
ATOM 1368 N N . GLN A 1 184 ? 7.105 -37.031 -5.43 1 97.69 184 GLN A N 1
ATOM 1369 C CA . GLN A 1 184 ? 7.098 -36.625 -4.027 1 97.69 184 GLN A CA 1
ATOM 1370 C C . GLN A 1 184 ? 6.984 -37.844 -3.109 1 97.69 184 GLN A C 1
ATOM 1372 O O . GLN A 1 184 ? 5.891 -38.375 -2.912 1 97.69 184 GLN A O 1
ATOM 1377 N N . GLN A 1 185 ? 7.992 -38.156 -2.438 1 96 185 GLN A N 1
ATOM 1378 C CA . GLN A 1 185 ? 7.984 -39.375 -1.605 1 96 185 GLN A CA 1
ATOM 1379 C C . GLN A 1 185 ? 7.477 -39.062 -0.2 1 96 185 GLN A C 1
ATOM 1381 O O . GLN A 1 185 ? 6.691 -39.812 0.364 1 96 185 GLN A O 1
ATOM 1386 N N . GLU A 1 186 ? 7.961 -37.969 0.278 1 94.81 186 GLU A N 1
ATOM 1387 C CA . GLU A 1 186 ? 7.629 -37.625 1.652 1 94.81 186 GLU A CA 1
ATOM 1388 C C . GLU A 1 186 ? 6.18 -37.156 1.764 1 94.81 186 GLU A C 1
ATOM 1390 O O . GLU A 1 186 ? 5.602 -36.656 0.788 1 94.81 186 GLU A O 1
ATOM 1395 N N . GLU A 1 187 ? 5.637 -37.281 2.928 1 94.62 187 GLU A N 1
ATOM 1396 C CA . GLU A 1 187 ? 4.285 -36.781 3.207 1 94.62 187 GLU A CA 1
ATOM 1397 C C . GLU A 1 187 ? 4.195 -35.281 3.066 1 94.62 187 GLU A C 1
ATOM 1399 O O . GLU A 1 187 ? 3.219 -34.75 2.525 1 94.62 187 GLU A O 1
ATOM 1404 N N . ASP A 1 188 ? 5.207 -34.656 3.561 1 96.62 188 ASP A N 1
ATOM 1405 C CA . ASP A 1 188 ? 5.242 -33.188 3.586 1 96.62 188 ASP A CA 1
ATOM 1406 C C . ASP A 1 188 ? 6.359 -32.656 2.693 1 96.62 188 ASP A C 1
ATOM 1408 O O . ASP A 1 188 ? 7.422 -33.25 2.58 1 96.62 188 ASP A O 1
ATOM 1412 N N . ILE A 1 189 ? 6.031 -31.562 1.996 1 97.88 189 ILE A N 1
ATOM 1413 C CA . ILE A 1 189 ? 7.098 -30.797 1.36 1 97.88 189 ILE A CA 1
ATOM 1414 C C . ILE A 1 189 ? 7.781 -29.906 2.396 1 97.88 189 ILE A C 1
ATOM 1416 O O . ILE A 1 189 ? 7.121 -29.109 3.082 1 97.88 189 ILE A O 1
ATOM 1420 N N . ALA A 1 190 ? 9.047 -30.047 2.555 1 97.75 190 ALA A N 1
ATOM 1421 C CA . ALA A 1 190 ? 9.883 -29.203 3.4 1 97.75 190 ALA A CA 1
ATOM 1422 C C . ALA A 1 190 ? 10.75 -28.266 2.557 1 97.75 190 ALA A C 1
ATOM 1424 O O . ALA A 1 190 ? 10.938 -28.5 1.358 1 97.75 190 ALA A O 1
ATOM 1425 N N . PHE A 1 191 ? 11.297 -27.234 3.131 1 97.75 191 PHE A N 1
ATOM 1426 C CA . PHE A 1 191 ? 12.016 -26.203 2.4 1 97.75 191 PHE A CA 1
ATOM 1427 C C . PHE A 1 191 ? 13.422 -26.016 2.965 1 97.75 191 PHE A C 1
ATOM 1429 O O . PHE A 1 191 ? 13.75 -24.969 3.502 1 97.75 191 PHE A O 1
ATOM 1436 N N . ALA A 1 192 ? 14.25 -26.953 2.77 1 93.62 192 ALA A N 1
ATOM 1437 C CA . ALA A 1 192 ? 15.641 -26.922 3.215 1 93.62 192 ALA A CA 1
ATOM 1438 C C . ALA A 1 192 ? 16.5 -26.109 2.258 1 93.62 192 ALA A C 1
ATOM 1440 O O . ALA A 1 192 ? 17.656 -25.812 2.561 1 93.62 192 ALA A O 1
ATOM 1441 N N . GLY A 1 193 ? 16.062 -25.703 1.292 1 95.31 193 GLY A N 1
ATOM 1442 C CA . GLY A 1 193 ? 16.625 -24.922 0.208 1 95.31 193 GLY A CA 1
ATOM 1443 C C . GLY A 1 193 ? 15.594 -24.5 -0.826 1 95.31 193 GLY A C 1
ATOM 1444 O O . GLY A 1 193 ? 14.398 -24.438 -0.528 1 95.31 193 GLY A O 1
ATOM 1445 N N . GLU A 1 194 ? 16.141 -24.219 -1.986 1 97.94 194 GLU A N 1
ATOM 1446 C CA . GLU A 1 194 ? 15.211 -23.828 -3.045 1 97.94 194 GLU A CA 1
ATOM 1447 C C . GLU A 1 194 ? 14.242 -24.953 -3.379 1 97.94 194 GLU A C 1
ATOM 1449 O O . GLU A 1 194 ? 14.641 -26.125 -3.484 1 97.94 194 GLU A O 1
ATOM 1454 N N . VAL A 1 195 ? 13.055 -24.703 -3.449 1 98.5 195 VAL A N 1
ATOM 1455 C CA . VAL A 1 195 ? 12.008 -25.562 -3.99 1 98.5 195 VAL A CA 1
ATOM 1456 C C . VAL A 1 195 ? 11.336 -24.875 -5.172 1 98.5 195 VAL A C 1
ATOM 1458 O O . VAL A 1 195 ? 10.906 -23.719 -5.066 1 98.5 195 VAL A O 1
ATOM 1461 N N . ASP A 1 196 ? 11.305 -25.453 -6.254 1 98.44 196 ASP A N 1
ATOM 1462 C CA . ASP A 1 196 ? 10.648 -25 -7.473 1 98.44 196 ASP A CA 1
ATOM 1463 C C . ASP A 1 196 ? 10.086 -26.172 -8.273 1 98.44 196 ASP A C 1
ATOM 1465 O O . ASP A 1 196 ? 10.789 -26.75 -9.109 1 98.44 196 ASP A O 1
ATOM 1469 N N . ARG A 1 197 ? 8.891 -26.453 -7.938 1 98.62 197 ARG A N 1
ATOM 1470 C CA . ARG A 1 197 ? 8.336 -27.703 -8.414 1 98.62 197 ARG A CA 1
ATOM 1471 C C . ARG A 1 197 ? 6.965 -27.5 -9.047 1 98.62 197 ARG A C 1
ATOM 1473 O O . ARG A 1 197 ? 6.152 -26.719 -8.539 1 98.62 197 ARG A O 1
ATOM 1480 N N . VAL A 1 198 ? 6.68 -28.125 -10.148 1 98.31 198 VAL A N 1
ATOM 1481 C CA . VAL A 1 198 ? 5.367 -28.172 -10.789 1 98.31 198 VAL A CA 1
ATOM 1482 C C . VAL A 1 198 ? 4.781 -29.578 -10.656 1 98.31 198 VAL A C 1
ATOM 1484 O O . VAL A 1 198 ? 5.211 -30.5 -11.352 1 98.31 198 VAL A O 1
ATOM 1487 N N . TYR A 1 199 ? 3.828 -29.719 -9.812 1 98.5 199 TYR A N 1
ATOM 1488 C CA . TYR A 1 199 ? 3.17 -31 -9.586 1 98.5 199 TYR A CA 1
ATOM 1489 C C . TYR A 1 199 ? 2.057 -31.219 -10.602 1 98.5 199 TYR A C 1
ATOM 1491 O O . TYR A 1 199 ? 1.332 -30.297 -10.953 1 98.5 199 TYR A O 1
ATOM 1499 N N . GLY A 1 200 ? 1.826 -32.438 -11 1 97.12 200 GLY A N 1
ATOM 1500 C CA . GLY A 1 200 ? 0.903 -32.781 -12.07 1 97.12 200 GLY A CA 1
ATOM 1501 C C . GLY A 1 200 ? -0.529 -32.938 -11.602 1 97.12 200 GLY A C 1
ATOM 1502 O O . GLY A 1 200 ? -1.342 -33.562 -12.266 1 97.12 200 GLY A O 1
ATOM 1503 N N . VAL A 1 201 ? -0.861 -32.406 -10.406 1 95.75 201 VAL A N 1
ATOM 1504 C CA . VAL A 1 201 ? -2.225 -32.5 -9.891 1 95.75 201 VAL A CA 1
ATOM 1505 C C . VAL A 1 201 ? -2.607 -31.172 -9.227 1 95.75 201 VAL A C 1
ATOM 1507 O O . VAL A 1 201 ? -1.735 -30.375 -8.852 1 95.75 201 VAL A O 1
ATOM 1510 N N . ALA A 1 202 ? -3.928 -30.969 -9.273 1 95.19 202 ALA A N 1
ATOM 1511 C CA . ALA A 1 202 ? -4.527 -29.906 -8.477 1 95.19 202 ALA A CA 1
ATOM 1512 C C . ALA A 1 202 ? -5.527 -30.484 -7.469 1 95.19 202 ALA A C 1
ATOM 1514 O O . ALA A 1 202 ? -6.602 -30.953 -7.852 1 95.19 202 ALA A O 1
ATOM 1515 N N . ARG A 1 203 ? -5.172 -30.562 -6.281 1 95.81 203 ARG A N 1
ATOM 1516 C CA . ARG A 1 203 ? -6.027 -31.016 -5.191 1 95.81 203 ARG A CA 1
ATOM 1517 C C . ARG A 1 203 ? -5.871 -30.125 -3.965 1 95.81 203 ARG A C 1
ATOM 1519 O O . ARG A 1 203 ? -4.984 -29.281 -3.918 1 95.81 203 ARG A O 1
ATOM 1526 N N . PRO A 1 204 ? -6.758 -30.312 -3.004 1 98.25 204 PRO A N 1
ATOM 1527 C CA . PRO A 1 204 ? -6.652 -29.484 -1.801 1 98.25 204 PRO A CA 1
ATOM 1528 C C . PRO A 1 204 ? -5.34 -29.703 -1.047 1 98.25 204 PRO A C 1
ATOM 1530 O O . PRO A 1 204 ? -4.887 -30.844 -0.909 1 98.25 204 PRO A O 1
ATOM 1533 N N . LEU A 1 205 ? -4.715 -28.609 -0.65 1 98.69 205 LEU A N 1
ATOM 1534 C CA . LEU A 1 205 ? -3.469 -28.656 0.106 1 98.69 205 LEU A CA 1
ATOM 1535 C C . LEU A 1 205 ? -3.615 -27.922 1.434 1 98.69 205 LEU A C 1
ATOM 1537 O O . LEU A 1 205 ? -4.535 -27.125 1.605 1 98.69 205 LEU A O 1
ATOM 1541 N N . GLU A 1 206 ? -2.75 -28.266 2.332 1 98.88 206 GLU A N 1
ATOM 1542 C CA . GLU A 1 206 ? -2.615 -27.562 3.607 1 98.88 206 GLU A CA 1
ATOM 1543 C C . GLU A 1 206 ? -1.201 -27.016 3.793 1 98.88 206 GLU A C 1
ATOM 1545 O O . GLU A 1 206 ? -0.223 -27.734 3.59 1 98.88 206 GLU A O 1
ATOM 1550 N N . VAL A 1 207 ? -1.084 -25.766 4.113 1 98.94 207 VAL A N 1
ATOM 1551 C CA . VAL A 1 207 ? 0.184 -25.172 4.512 1 98.94 207 VAL A CA 1
ATOM 1552 C C . VAL A 1 207 ? 0.222 -25 6.027 1 98.94 207 VAL A C 1
ATOM 1554 O O . VAL A 1 207 ? -0.462 -24.125 6.582 1 98.94 207 VAL A O 1
ATOM 1557 N N . HIS A 1 208 ? 1.006 -25.797 6.676 1 98.88 208 HIS A N 1
ATOM 1558 C CA . HIS A 1 208 ? 1.145 -25.766 8.125 1 98.88 208 HIS A CA 1
ATOM 1559 C C . HIS A 1 208 ? 2.219 -24.781 8.555 1 98.88 208 HIS A C 1
ATOM 1561 O O . HIS A 1 208 ? 3.393 -24.938 8.219 1 98.88 208 HIS A O 1
ATOM 1567 N N . ASP A 1 209 ? 1.829 -23.797 9.289 1 98.62 209 ASP A N 1
ATOM 1568 C CA . ASP A 1 209 ? 2.709 -22.75 9.773 1 98.62 209 ASP A CA 1
ATOM 1569 C C . ASP A 1 209 ? 2.727 -22.703 11.297 1 98.62 209 ASP A C 1
ATOM 1571 O O . ASP A 1 209 ? 1.998 -21.906 11.906 1 98.62 209 ASP A O 1
ATOM 1575 N N . PRO A 1 210 ? 3.582 -23.438 11.906 1 98.38 210 PRO A N 1
ATOM 1576 C CA . PRO A 1 210 ? 3.605 -23.469 13.375 1 98.38 210 PRO A CA 1
ATOM 1577 C C . PRO A 1 210 ? 4.066 -22.141 13.977 1 98.38 210 PRO A C 1
ATOM 1579 O O . PRO A 1 210 ? 3.771 -21.859 15.141 1 98.38 210 PRO A O 1
ATOM 1582 N N . VAL A 1 211 ? 4.852 -21.359 13.25 1 97.94 211 VAL A N 1
ATOM 1583 C CA . VAL A 1 211 ? 5.383 -20.094 13.781 1 97.94 211 VAL A CA 1
ATOM 1584 C C . VAL A 1 211 ? 4.246 -19.094 13.977 1 97.94 211 VAL A C 1
ATOM 1586 O O . VAL A 1 211 ? 4.129 -18.484 15.039 1 97.94 211 VAL A O 1
ATOM 1589 N N . LEU A 1 212 ? 3.418 -18.938 13.039 1 96.69 212 LEU A N 1
ATOM 1590 C CA . LEU A 1 212 ? 2.273 -18.047 13.172 1 96.69 212 LEU A CA 1
ATOM 1591 C C . LEU A 1 212 ? 1.059 -18.797 13.711 1 96.69 212 LEU A C 1
ATOM 1593 O O . LEU A 1 212 ? -0.04 -18.25 13.773 1 96.69 212 LEU A O 1
ATOM 1597 N N . ASN A 1 213 ? 1.203 -20.047 13.969 1 97.5 213 ASN A N 1
ATOM 1598 C CA . ASN A 1 213 ? 0.199 -20.906 14.586 1 97.5 213 ASN A CA 1
ATOM 1599 C C . ASN A 1 213 ? -1.087 -20.938 13.766 1 97.5 213 ASN A C 1
ATOM 1601 O O . ASN A 1 213 ? -2.17 -20.672 14.289 1 97.5 213 ASN A O 1
ATOM 1605 N N . ARG A 1 214 ? -0.95 -21.344 12.461 1 98.06 214 ARG A N 1
ATOM 1606 C CA . ARG A 1 214 ? -2.127 -21.438 11.609 1 98.06 214 ARG A CA 1
ATOM 1607 C C . ARG A 1 214 ? -1.907 -22.453 10.492 1 98.06 214 ARG A C 1
ATOM 1609 O O . ARG A 1 214 ? -0.778 -22.891 10.258 1 98.06 214 ARG A O 1
ATOM 1616 N N . VAL A 1 215 ? -2.959 -22.953 9.961 1 98.75 215 VAL A N 1
ATOM 1617 C CA . VAL A 1 215 ? -2.975 -23.781 8.758 1 98.75 215 VAL A CA 1
ATOM 1618 C C . VAL A 1 215 ? -3.729 -23.062 7.641 1 98.75 215 VAL A C 1
ATOM 1620 O O . VAL A 1 215 ? -4.871 -22.641 7.832 1 98.75 215 VAL A O 1
ATOM 1623 N N . ILE A 1 216 ? -3.09 -22.812 6.555 1 98.88 216 ILE A N 1
ATOM 1624 C CA . ILE A 1 216 ? -3.738 -22.25 5.379 1 98.88 216 ILE A CA 1
ATOM 1625 C C . ILE A 1 216 ? -4.234 -23.375 4.473 1 98.88 216 ILE A C 1
ATOM 1627 O O . ILE A 1 216 ? -3.461 -24.25 4.074 1 98.88 216 ILE A O 1
ATOM 1631 N N . HIS A 1 217 ? -5.5 -23.359 4.18 1 98.88 217 HIS A N 1
ATOM 1632 C CA . HIS A 1 217 ? -6.094 -24.297 3.238 1 98.88 217 HIS A CA 1
ATOM 1633 C C . HIS A 1 217 ? -6.121 -23.719 1.826 1 98.88 217 HIS A C 1
ATOM 1635 O O . HIS A 1 217 ? -6.609 -22.609 1.615 1 98.88 217 HIS A O 1
ATOM 1641 N N . VAL A 1 218 ? -5.609 -24.484 0.88 1 98.88 218 VAL A N 1
ATOM 1642 C CA . VAL A 1 218 ? -5.516 -24.047 -0.51 1 98.88 218 VAL A CA 1
ATOM 1643 C C . VAL A 1 218 ? -6.316 -25 -1.4 1 98.88 218 VAL A C 1
ATOM 1645 O O . VAL A 1 218 ? -6.047 -26.203 -1.433 1 98.88 218 VAL A O 1
ATOM 1648 N N . ARG A 1 219 ? -7.27 -24.438 -2.09 1 98.75 219 ARG A N 1
ATOM 1649 C CA . ARG A 1 219 ? -8.047 -25.203 -3.062 1 98.75 219 ARG A CA 1
ATOM 1650 C C . ARG A 1 219 ? -7.992 -24.547 -4.438 1 98.75 219 ARG A C 1
ATOM 1652 O O . ARG A 1 219 ? -7.91 -23.328 -4.547 1 98.75 219 ARG A O 1
ATOM 1659 N N . SER A 1 220 ? -8.016 -25.344 -5.426 1 98.25 220 SER A N 1
ATOM 1660 C CA . SER A 1 220 ? -8.008 -24.812 -6.785 1 98.25 220 SER A CA 1
ATOM 1661 C C . SER A 1 220 ? -9.18 -25.359 -7.594 1 98.25 220 SER A C 1
ATOM 1663 O O . SER A 1 220 ? -9.727 -26.406 -7.281 1 98.25 220 SER A O 1
ATOM 1665 N N . ASP A 1 221 ? -9.57 -24.609 -8.523 1 97.94 221 ASP A N 1
ATOM 1666 C CA . ASP A 1 221 ? -10.594 -24.984 -9.492 1 97.94 221 ASP A CA 1
ATOM 1667 C C . ASP A 1 221 ? -10.133 -24.688 -10.914 1 97.94 221 ASP A C 1
ATOM 1669 O O . ASP A 1 221 ? -9.594 -23.625 -11.188 1 97.94 221 ASP A O 1
ATOM 1673 N N . GLY A 1 222 ? -10.383 -25.656 -11.766 1 98.12 222 GLY A N 1
ATOM 1674 C CA . GLY A 1 222 ? -9.984 -25.469 -13.156 1 98.12 222 GLY A CA 1
ATOM 1675 C C . GLY A 1 222 ? -8.5 -25.656 -13.383 1 98.12 222 GLY A C 1
ATOM 1676 O O . GLY A 1 222 ? -8.008 -25.484 -14.5 1 98.12 222 GLY A O 1
ATOM 1677 N N . ALA A 1 223 ? -7.762 -25.938 -12.367 1 98.31 223 ALA A N 1
ATOM 1678 C CA . ALA A 1 223 ? -6.32 -26.172 -12.461 1 98.31 223 ALA A CA 1
ATOM 1679 C C . ALA A 1 223 ? -6.016 -27.641 -12.68 1 98.31 223 ALA A C 1
ATOM 1681 O O . ALA A 1 223 ? -6.785 -28.516 -12.258 1 98.31 223 ALA A O 1
ATOM 1682 N N . GLU A 1 224 ? -4.953 -27.922 -13.328 1 98 224 GLU A N 1
ATOM 1683 C CA . GLU A 1 224 ? -4.473 -29.297 -13.492 1 98 224 GLU A CA 1
ATOM 1684 C C . GLU A 1 224 ? -3.15 -29.516 -12.758 1 98 224 GLU A C 1
ATOM 1686 O O . GLU A 1 224 ? -2.721 -30.656 -12.555 1 98 224 GLU A O 1
ATOM 1691 N N . GLN A 1 225 ? -2.568 -28.422 -12.383 1 98.56 225 GLN A N 1
ATOM 1692 C CA . GLN A 1 225 ? -1.245 -28.484 -11.766 1 98.56 225 GLN A CA 1
ATOM 1693 C C . GLN A 1 225 ? -1.164 -27.594 -10.531 1 98.56 225 GLN A C 1
ATOM 1695 O O . GLN A 1 225 ? -1.992 -26.703 -10.352 1 98.56 225 GLN A O 1
ATOM 1700 N N . THR A 1 226 ? -0.215 -27.891 -9.711 1 98.69 226 THR A N 1
ATOM 1701 C CA . THR A 1 226 ? 0.155 -27.078 -8.562 1 98.69 226 THR A CA 1
ATOM 1702 C C . THR A 1 226 ? 1.643 -26.75 -8.586 1 98.69 226 THR A C 1
ATOM 1704 O O . THR A 1 226 ? 2.484 -27.641 -8.688 1 98.69 226 THR A O 1
ATOM 1707 N N . VAL A 1 227 ? 1.933 -25.484 -8.555 1 98.75 227 VAL A N 1
ATOM 1708 C CA . VAL A 1 227 ? 3.326 -25.062 -8.453 1 98.75 227 VAL A CA 1
ATOM 1709 C C . VAL A 1 227 ? 3.664 -24.734 -7.004 1 98.75 227 VAL A C 1
ATOM 1711 O O . VAL A 1 227 ? 2.895 -24.062 -6.316 1 98.75 227 VAL A O 1
ATOM 1714 N N . VAL A 1 228 ? 4.711 -25.266 -6.477 1 98.88 228 VAL A N 1
ATOM 1715 C CA . VAL A 1 228 ? 5.238 -24.922 -5.156 1 98.88 228 VAL A CA 1
ATOM 1716 C C . VAL A 1 228 ? 6.637 -24.328 -5.297 1 98.88 228 VAL A C 1
ATOM 1718 O O . VAL A 1 228 ? 7.52 -24.938 -5.902 1 98.88 228 VAL A O 1
ATOM 1721 N N . TRP A 1 229 ? 6.809 -23.125 -4.754 1 98.81 229 TRP A N 1
ATOM 1722 C CA . TRP A 1 229 ? 8.086 -22.453 -4.984 1 98.81 229 TRP A CA 1
ATOM 1723 C C . TRP A 1 229 ? 8.523 -21.688 -3.74 1 98.81 229 TRP A C 1
ATOM 1725 O O . TRP A 1 229 ? 7.703 -21.078 -3.055 1 98.81 229 TRP A O 1
ATOM 1735 N N . ASN A 1 230 ? 9.695 -21.703 -3.383 1 98.88 230 ASN A N 1
ATOM 1736 C CA . ASN A 1 230 ? 10.492 -20.828 -2.531 1 98.88 230 ASN A CA 1
ATOM 1737 C C . ASN A 1 230 ? 11.945 -20.75 -2.996 1 98.88 230 ASN A C 1
ATOM 1739 O O . ASN A 1 230 ? 12.562 -21.781 -3.26 1 98.88 230 ASN A O 1
ATOM 1743 N N . PRO A 1 231 ? 12.484 -19.594 -3.055 1 98.5 231 PRO A N 1
ATOM 1744 C CA . PRO A 1 231 ? 13.805 -19.469 -3.668 1 98.5 231 PRO A CA 1
ATOM 1745 C C . PRO A 1 231 ? 14.922 -19.969 -2.764 1 98.5 231 PRO A C 1
ATOM 1747 O O . PRO A 1 231 ? 16.031 -20.234 -3.234 1 98.5 231 PRO A O 1
ATOM 1750 N N . GLY A 1 232 ? 14.656 -20.125 -1.455 1 98.31 232 GLY A N 1
ATOM 1751 C CA . GLY A 1 232 ? 15.742 -20.344 -0.513 1 98.31 232 GLY A CA 1
ATOM 1752 C C . GLY A 1 232 ? 16.609 -19.125 -0.288 1 98.31 232 GLY A C 1
ATOM 1753 O O . GLY A 1 232 ? 16.375 -18.062 -0.891 1 98.31 232 GLY A O 1
ATOM 1754 N N . GLU A 1 233 ? 17.578 -19.328 0.549 1 97.62 233 GLU A N 1
ATOM 1755 C CA . GLU A 1 233 ? 18.359 -18.203 1.028 1 97.62 233 GLU A CA 1
ATOM 1756 C C . GLU A 1 233 ? 19.219 -17.609 -0.09 1 97.62 233 GLU A C 1
ATO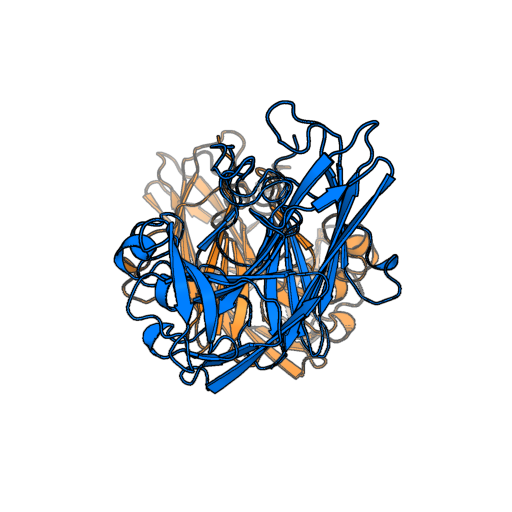M 1758 O O . GLU A 1 233 ? 19.172 -16.406 -0.338 1 97.62 233 GLU A O 1
ATOM 1763 N N . ARG A 1 234 ? 20 -18.406 -0.777 1 96.88 234 ARG A N 1
ATOM 1764 C CA . ARG A 1 234 ? 20.953 -17.922 -1.762 1 96.88 234 ARG A CA 1
ATOM 1765 C C . ARG A 1 234 ? 20.266 -17.141 -2.867 1 96.88 234 ARG A C 1
ATOM 1767 O O . ARG A 1 234 ? 20.609 -15.977 -3.117 1 96.88 234 ARG A O 1
ATOM 1774 N N . ILE A 1 235 ? 19.281 -17.719 -3.445 1 97.19 235 ILE A N 1
ATOM 1775 C CA . ILE A 1 235 ? 18.547 -17.078 -4.535 1 97.19 235 ILE A CA 1
ATOM 1776 C C . ILE A 1 235 ? 17.672 -15.953 -3.984 1 97.19 235 ILE A C 1
ATOM 1778 O O . ILE A 1 235 ? 17.609 -14.867 -4.566 1 97.19 235 ILE A O 1
ATOM 1782 N N . GLY A 1 236 ? 17.031 -16.219 -2.902 1 97.5 236 GLY A N 1
ATOM 1783 C CA . GLY A 1 236 ? 16.156 -15.242 -2.277 1 97.5 236 GLY A CA 1
ATOM 1784 C C . GLY A 1 236 ? 16.859 -13.945 -1.926 1 97.5 236 GLY A C 1
ATOM 1785 O O . GLY A 1 236 ? 16.328 -12.859 -2.191 1 97.5 236 GLY A O 1
ATOM 1786 N N . ASP A 1 237 ? 18.031 -14.039 -1.366 1 96.5 237 ASP A N 1
ATOM 1787 C CA . ASP A 1 237 ? 18.766 -12.844 -0.947 1 96.5 237 ASP A CA 1
ATOM 1788 C C . ASP A 1 237 ? 19.359 -12.117 -2.148 1 96.5 237 ASP A C 1
ATOM 1790 O O . ASP A 1 237 ? 19.797 -10.977 -2.031 1 96.5 237 ASP A O 1
ATOM 1794 N N . ALA A 1 238 ? 19.375 -12.758 -3.311 1 95.75 238 ALA A N 1
ATOM 1795 C CA . ALA A 1 238 ? 19.875 -12.141 -4.535 1 95.75 238 ALA A CA 1
ATOM 1796 C C . ALA A 1 238 ? 18.766 -11.414 -5.281 1 95.75 238 ALA A C 1
ATOM 1798 O O . ALA A 1 238 ? 19.031 -10.664 -6.227 1 95.75 238 ALA A O 1
ATOM 1799 N N . ILE A 1 239 ? 17.547 -11.648 -4.895 1 94.19 239 ILE A N 1
ATOM 1800 C CA . ILE A 1 239 ? 16.422 -10.961 -5.504 1 94.19 239 ILE A CA 1
ATOM 1801 C C . ILE A 1 239 ? 16.406 -9.508 -5.039 1 94.19 239 ILE A C 1
ATOM 1803 O O . ILE A 1 239 ? 16.297 -9.234 -3.838 1 94.19 239 ILE A O 1
ATOM 1807 N N . THR A 1 240 ? 16.406 -8.516 -5.887 1 90.94 240 THR A N 1
ATOM 1808 C CA . THR A 1 240 ? 16.719 -7.121 -5.578 1 90.94 240 THR A CA 1
ATOM 1809 C C . THR A 1 240 ? 15.484 -6.41 -5.02 1 90.94 240 THR A C 1
ATOM 1811 O O . THR A 1 240 ? 15.609 -5.363 -4.379 1 90.94 240 THR A O 1
ATOM 1814 N N . ASP A 1 241 ? 14.375 -6.926 -5.254 1 93.06 241 ASP A N 1
ATOM 1815 C CA . ASP A 1 241 ? 13.172 -6.23 -4.805 1 93.06 241 ASP A CA 1
ATOM 1816 C C . ASP A 1 241 ? 12.617 -6.863 -3.529 1 93.06 241 ASP A C 1
ATOM 1818 O O . ASP A 1 241 ? 11.422 -6.754 -3.246 1 93.06 241 ASP A O 1
ATOM 1822 N N . MET A 1 242 ? 13.406 -7.578 -2.76 1 95.44 242 MET A N 1
ATOM 1823 C CA . MET A 1 242 ? 13.156 -8.086 -1.416 1 95.44 242 MET A CA 1
ATOM 1824 C C . MET A 1 242 ? 14.297 -7.73 -0.472 1 95.44 242 MET A C 1
ATOM 1826 O O . MET A 1 242 ? 15.461 -7.719 -0.878 1 95.44 242 MET A O 1
ATOM 1830 N N . ALA A 1 243 ? 13.961 -7.492 0.764 1 93.62 243 ALA A N 1
ATOM 1831 C CA . ALA A 1 243 ? 15.008 -7.309 1.768 1 93.62 243 ALA A CA 1
ATOM 1832 C C . ALA A 1 243 ? 15.68 -8.641 2.111 1 93.62 243 ALA A C 1
ATOM 1834 O O . ALA A 1 243 ? 15.062 -9.695 1.997 1 93.62 243 ALA A O 1
ATOM 1835 N N . PRO A 1 244 ? 16.953 -8.586 2.523 1 94.88 244 PRO A N 1
ATOM 1836 C CA . PRO A 1 244 ? 17.594 -9.828 2.967 1 94.88 244 PRO A CA 1
ATOM 1837 C C . PRO A 1 244 ? 16.797 -10.555 4.047 1 94.88 244 PRO A C 1
ATOM 1839 O O . PRO A 1 244 ? 16.266 -9.914 4.961 1 94.88 244 PRO A O 1
ATOM 1842 N N . GLY A 1 245 ? 16.641 -11.82 3.822 1 97.19 245 GLY A N 1
ATOM 1843 C CA . GLY A 1 245 ? 15.953 -12.633 4.812 1 97.19 245 GLY A CA 1
ATOM 1844 C C . GLY A 1 245 ? 14.477 -12.805 4.523 1 97.19 245 GLY A C 1
ATOM 1845 O O . GLY A 1 245 ? 13.844 -13.734 5.031 1 97.19 245 GLY A O 1
ATOM 1846 N N . GLU A 1 246 ? 13.914 -11.961 3.709 1 97.88 246 GLU A N 1
ATOM 1847 C CA . GLU A 1 246 ? 12.477 -11.992 3.475 1 97.88 246 GLU A CA 1
ATOM 1848 C C . GLU A 1 246 ? 12.062 -13.258 2.732 1 97.88 246 GLU A C 1
ATOM 1850 O O . GLU A 1 246 ? 10.891 -13.641 2.748 1 97.88 246 GLU A O 1
ATOM 1855 N N . TRP A 1 247 ? 13.039 -13.961 2.123 1 98.25 247 TRP A N 1
ATOM 1856 C CA . TRP A 1 247 ? 12.773 -15.211 1.422 1 98.25 247 TRP A CA 1
ATOM 1857 C C . TRP A 1 247 ? 12.18 -16.25 2.367 1 98.25 247 TRP A C 1
ATOM 1859 O O . TRP A 1 247 ? 11.5 -17.188 1.93 1 98.25 247 TRP A O 1
ATOM 1869 N N . SER A 1 248 ? 12.414 -16.125 3.658 1 98.69 248 SER A N 1
ATOM 1870 C CA . SER A 1 248 ? 11.984 -17.156 4.609 1 98.69 248 SER A CA 1
ATOM 1871 C C . SER A 1 248 ? 10.555 -16.922 5.07 1 98.69 248 SER A C 1
ATOM 1873 O O . SER A 1 248 ? 9.984 -17.75 5.789 1 98.69 248 SER A O 1
ATOM 1875 N N . SER A 1 249 ? 9.961 -15.836 4.566 1 98.56 249 SER A N 1
ATOM 1876 C CA . SER A 1 249 ? 8.68 -15.445 5.148 1 98.56 249 SER A CA 1
ATOM 1877 C C . SER A 1 249 ? 7.523 -15.789 4.211 1 98.56 249 SER A C 1
ATOM 1879 O O . SER A 1 249 ? 6.402 -15.312 4.406 1 98.56 249 SER A O 1
ATOM 1881 N N . PHE A 1 250 ? 7.828 -16.562 3.182 1 98.88 250 PHE A N 1
ATOM 1882 C CA . PHE A 1 250 ? 6.723 -16.938 2.305 1 98.88 250 PHE A CA 1
ATOM 1883 C C . PHE A 1 250 ? 6.965 -18.312 1.679 1 98.88 250 PHE A C 1
ATOM 1885 O O . PHE A 1 250 ? 8.094 -18.812 1.685 1 98.88 250 PHE A O 1
ATOM 1892 N N . VAL A 1 251 ? 5.949 -18.906 1.185 1 98.88 251 VAL A N 1
ATOM 1893 C CA . VAL A 1 251 ? 5.945 -20.031 0.257 1 98.88 251 VAL A CA 1
ATOM 1894 C C . VAL A 1 251 ? 4.898 -19.797 -0.831 1 98.88 251 VAL A C 1
ATOM 1896 O O . VAL A 1 251 ? 3.807 -19.297 -0.555 1 98.88 251 VAL A O 1
ATOM 1899 N N . CYS A 1 252 ? 5.219 -20.125 -2.01 1 98.94 252 CYS A N 1
ATOM 1900 C CA . CYS A 1 252 ? 4.238 -20.016 -3.082 1 98.94 252 CYS A CA 1
ATOM 1901 C C . CYS A 1 252 ? 3.537 -21.344 -3.322 1 98.94 252 CYS A C 1
ATOM 1903 O O . CYS A 1 252 ? 4.191 -22.391 -3.398 1 98.94 252 CYS A O 1
ATOM 1905 N N . VAL A 1 253 ? 2.297 -21.344 -3.357 1 98.94 253 VAL A N 1
ATOM 1906 C CA . VAL A 1 253 ? 1.441 -22.438 -3.811 1 98.94 253 VAL A CA 1
ATOM 1907 C C . VAL A 1 253 ? 0.462 -21.922 -4.863 1 98.94 253 VAL A C 1
ATOM 1909 O O . VAL A 1 253 ? -0.469 -21.188 -4.547 1 98.94 253 VAL A O 1
ATOM 1912 N N . GLU A 1 254 ? 0.643 -22.328 -6.047 1 98.81 254 GLU A N 1
ATOM 1913 C CA . GLU A 1 254 ? -0.012 -21.688 -7.188 1 98.81 254 GLU A CA 1
ATOM 1914 C C . GLU A 1 254 ? -0.95 -22.672 -7.895 1 98.81 254 GLU A C 1
ATOM 1916 O O . GLU A 1 254 ? -0.614 -23.844 -8.078 1 98.81 254 GLU A O 1
ATOM 1921 N N . ALA A 1 255 ? -2.119 -22.25 -8.242 1 98.88 255 ALA A N 1
ATOM 1922 C CA . ALA A 1 255 ? -2.938 -22.938 -9.234 1 98.88 255 ALA A CA 1
ATOM 1923 C C . ALA A 1 255 ? -2.43 -22.672 -10.648 1 98.88 255 ALA A C 1
ATOM 1925 O O . ALA A 1 255 ? -2.172 -21.516 -11.016 1 98.88 255 ALA A O 1
ATOM 1926 N N . ALA A 1 256 ? -2.332 -23.75 -11.453 1 98.75 256 ALA A N 1
ATOM 1927 C CA . ALA A 1 256 ? -1.66 -23.484 -12.727 1 98.75 256 ALA A CA 1
ATOM 1928 C C . ALA A 1 256 ? -2.203 -24.391 -13.828 1 98.75 256 ALA A C 1
ATOM 1930 O O . ALA A 1 256 ? -2.688 -25.484 -13.562 1 98.75 256 ALA A O 1
ATOM 1931 N N . LEU A 1 257 ? -2.219 -23.906 -14.977 1 98.19 257 LEU A N 1
ATOM 1932 C CA . LEU A 1 257 ? -2.268 -24.562 -16.281 1 98.19 257 LEU A CA 1
ATOM 1933 C C . LEU A 1 257 ? -1.075 -24.141 -17.141 1 98.19 257 LEU A C 1
ATOM 1935 O O . LEU A 1 257 ? -1.12 -23.125 -17.812 1 98.19 257 LEU A O 1
ATOM 1939 N N . CYS A 1 258 ? 0.018 -24.906 -17.078 1 96.69 258 CYS A N 1
ATOM 1940 C CA . CYS A 1 258 ? 1.244 -24.484 -17.75 1 96.69 258 CYS A CA 1
ATOM 1941 C C . CYS A 1 258 ? 1.968 -25.672 -18.375 1 96.69 258 CYS A C 1
ATOM 1943 O O . CYS A 1 258 ? 1.562 -26.812 -18.188 1 96.69 258 CYS A O 1
ATOM 1945 N N . ARG A 1 259 ? 2.928 -25.359 -19.172 1 94.19 259 ARG A N 1
ATOM 1946 C CA . ARG A 1 259 ? 3.734 -26.359 -19.859 1 94.19 259 ARG A CA 1
ATOM 1947 C C . ARG A 1 259 ? 2.852 -27.344 -20.625 1 94.19 259 ARG A C 1
ATOM 1949 O O . ARG A 1 259 ? 2.051 -26.953 -21.469 1 94.19 259 ARG A O 1
ATOM 1956 N N . GLY A 1 260 ? 2.979 -28.625 -20.328 1 92.12 260 GLY A N 1
ATOM 1957 C CA . GLY A 1 260 ? 2.221 -29.641 -21.047 1 92.12 260 GLY A CA 1
ATOM 1958 C C . GLY A 1 260 ? 0.725 -29.531 -20.812 1 92.12 260 GLY A C 1
ATOM 1959 O O . GLY A 1 260 ? -0.055 -30.25 -21.453 1 92.12 260 GLY A O 1
ATOM 1960 N N . HIS A 1 261 ? 0.289 -28.578 -20.016 1 95.19 261 HIS A N 1
ATOM 1961 C CA . HIS A 1 261 ? -1.126 -28.422 -19.703 1 95.19 261 HIS A CA 1
ATOM 1962 C C . HIS A 1 261 ? -1.65 -27.062 -20.141 1 95.19 261 HIS A C 1
ATOM 1964 O O . HIS A 1 261 ? -2.666 -26.594 -19.641 1 95.19 261 HIS A O 1
ATOM 1970 N N . ALA A 1 262 ? -0.945 -26.438 -21.031 1 95.62 262 ALA A N 1
ATOM 1971 C CA . ALA A 1 262 ? -1.485 -25.25 -21.688 1 95.62 262 ALA A CA 1
ATOM 1972 C C . ALA A 1 262 ? -2.846 -25.547 -22.328 1 95.62 262 ALA A C 1
ATOM 1974 O O . ALA A 1 262 ? -3.102 -26.672 -22.766 1 95.62 262 ALA A O 1
ATOM 1975 N N . VAL A 1 263 ? -3.682 -24.531 -22.375 1 96.44 263 VAL A N 1
ATOM 1976 C CA . VAL A 1 263 ? -5.035 -24.719 -22.891 1 96.44 263 VAL A CA 1
ATOM 1977 C C . VAL A 1 263 ? -5.133 -24.172 -24.312 1 96.44 263 VAL A C 1
ATOM 1979 O O . VAL A 1 263 ? -4.699 -23.062 -24.594 1 96.44 263 VAL A O 1
ATOM 1982 N N . GLU A 1 264 ? -5.672 -24.969 -25.141 1 96.38 264 GLU A N 1
ATOM 1983 C CA . GLU A 1 264 ? -5.996 -24.5 -26.484 1 96.38 264 GLU A CA 1
ATOM 1984 C C . GLU A 1 264 ? -7.406 -23.938 -26.547 1 96.38 264 GLU A C 1
ATOM 1986 O O . GLU A 1 264 ? -8.383 -24.641 -26.281 1 96.38 264 GLU A O 1
ATOM 1991 N N . LEU A 1 265 ? -7.449 -22.703 -26.906 1 97.56 265 LEU A N 1
ATOM 1992 C CA . LEU A 1 265 ? -8.734 -22.016 -26.984 1 97.56 265 LEU A CA 1
ATOM 1993 C C . LEU A 1 265 ? -9.109 -21.719 -28.438 1 97.56 265 LEU A C 1
ATOM 1995 O O . LEU A 1 265 ? -8.414 -20.953 -29.109 1 97.56 265 LEU A O 1
ATOM 1999 N N . ALA A 1 266 ? -10.211 -22.312 -28.859 1 97.88 266 ALA A N 1
ATOM 2000 C CA . ALA A 1 266 ? -10.766 -21.906 -30.156 1 97.88 266 ALA A CA 1
ATOM 2001 C C . ALA A 1 266 ? -11.312 -20.484 -30.094 1 97.88 266 ALA A C 1
ATOM 2003 O O . ALA A 1 266 ? -11.5 -19.938 -29.016 1 97.88 266 ALA A O 1
ATOM 2004 N N . PRO A 1 267 ? -11.492 -19.922 -31.359 1 97.56 267 PRO A N 1
ATOM 2005 C CA . PRO A 1 267 ? -12.102 -18.594 -31.359 1 97.56 267 PRO A CA 1
ATOM 2006 C C . PRO A 1 267 ? -13.391 -18.531 -30.547 1 97.56 267 PRO A C 1
ATOM 2008 O O . PRO A 1 267 ? -14.289 -19.359 -30.75 1 97.56 267 PRO A O 1
ATOM 2011 N N . GLY A 1 268 ? -13.414 -17.609 -29.547 1 98.12 268 GLY A N 1
ATOM 2012 C CA . GLY A 1 268 ? -14.617 -17.438 -28.734 1 98.12 268 GLY A CA 1
ATOM 2013 C C . GLY A 1 268 ? -14.625 -18.281 -27.484 1 98.12 268 GLY A C 1
ATOM 2014 O O . GLY A 1 268 ? -15.43 -18.047 -26.578 1 98.12 268 GLY A O 1
ATOM 2015 N N . GLU A 1 269 ? -13.742 -19.203 -27.359 1 98.44 269 GLU A N 1
ATOM 2016 C CA . GLU A 1 269 ? -13.695 -20.078 -26.188 1 98.44 269 GLU A CA 1
ATOM 2017 C C . GLU A 1 269 ? -12.953 -19.422 -25.031 1 98.44 269 GLU A C 1
ATOM 2019 O O . GLU A 1 269 ? -12.164 -18.484 -25.25 1 98.44 269 GLU A O 1
ATOM 2024 N N . SER A 1 270 ? -13.242 -19.844 -23.859 1 98.69 270 SER A N 1
ATOM 2025 C CA . SER A 1 270 ? -12.578 -19.344 -22.672 1 98.69 270 SER A CA 1
ATOM 2026 C C . SER A 1 270 ? -12.18 -20.469 -21.734 1 98.69 270 SER A C 1
ATOM 2028 O O . SER A 1 270 ? -12.648 -21.609 -21.875 1 98.69 270 SER A O 1
ATOM 2030 N N . CYS A 1 271 ? -11.273 -20.219 -20.922 1 98.25 271 CYS A N 1
ATOM 2031 C CA . CYS A 1 271 ? -10.852 -21.094 -19.844 1 98.25 271 CYS A CA 1
ATOM 2032 C C . CYS A 1 271 ? -10.797 -20.328 -18.516 1 98.25 271 CYS A C 1
ATOM 2034 O O . CYS A 1 271 ? -10.453 -19.141 -18.5 1 98.25 271 CYS A O 1
ATOM 2036 N N . THR A 1 272 ? -11.211 -21.016 -17.438 1 98.75 272 THR A N 1
ATOM 2037 C CA . THR A 1 272 ? -11.25 -20.375 -16.125 1 98.75 272 THR A CA 1
ATOM 2038 C C . THR A 1 272 ? -10.367 -21.125 -15.133 1 98.75 272 THR A C 1
ATOM 2040 O O . THR A 1 272 ? -10.414 -22.359 -15.062 1 98.75 272 THR A O 1
ATOM 2043 N N . LEU A 1 273 ? -9.539 -20.422 -14.438 1 98.75 273 LEU A N 1
ATOM 2044 C CA . LEU A 1 273 ? -8.68 -20.891 -13.352 1 98.75 273 LEU A CA 1
ATOM 2045 C C . LEU A 1 273 ? -9.047 -20.219 -12.039 1 98.75 273 LEU A C 1
ATOM 2047 O O . LEU A 1 273 ? -9.234 -19 -11.992 1 98.75 273 LEU A O 1
ATOM 2051 N N . GLY A 1 274 ? -9.195 -20.984 -10.961 1 98.75 274 GLY A N 1
ATOM 2052 C CA . GLY A 1 274 ? -9.562 -20.422 -9.672 1 98.75 274 GLY A CA 1
ATOM 2053 C C . GLY A 1 274 ? -8.719 -20.953 -8.523 1 98.75 274 GLY A C 1
ATOM 2054 O O . GLY A 1 274 ? -8.148 -22.047 -8.617 1 98.75 274 GLY A O 1
ATOM 2055 N N . GLN A 1 275 ? -8.602 -20.203 -7.461 1 98.81 275 GLN A N 1
ATOM 2056 C CA . GLN A 1 275 ? -7.977 -20.609 -6.207 1 98.81 275 GLN A CA 1
ATOM 2057 C C . GLN A 1 275 ? -8.688 -20 -5.008 1 98.81 275 GLN A C 1
ATOM 2059 O O . GLN A 1 275 ? -9.062 -18.812 -5.043 1 98.81 275 GLN A O 1
ATOM 2064 N N . THR A 1 276 ? -8.922 -20.75 -4.012 1 98.81 276 THR A N 1
ATOM 2065 C CA . THR A 1 276 ? -9.547 -20.312 -2.766 1 98.81 276 THR A CA 1
ATOM 2066 C C . THR A 1 276 ? -8.625 -20.578 -1.577 1 98.81 276 THR A C 1
ATOM 2068 O O . THR A 1 276 ? -8.086 -21.688 -1.443 1 98.81 276 THR A O 1
ATOM 2071 N N . LEU A 1 277 ? -8.422 -19.625 -0.739 1 98.75 277 LEU A N 1
ATOM 2072 C CA . LEU A 1 277 ? -7.613 -19.719 0.471 1 98.75 277 LEU A CA 1
ATOM 2073 C C . LEU A 1 277 ? -8.469 -19.516 1.715 1 98.75 277 LEU A C 1
ATOM 2075 O O . LEU A 1 277 ? -9.367 -18.672 1.728 1 98.75 277 LEU A O 1
ATOM 2079 N N . SER A 1 278 ? -8.242 -20.203 2.721 1 98.25 278 SER A N 1
ATOM 2080 C CA . SER A 1 278 ? -8.906 -20.031 4.012 1 98.25 278 SER A CA 1
ATOM 2081 C C . SER A 1 278 ? -7.992 -20.438 5.16 1 98.25 278 SER A C 1
ATOM 2083 O O . SER A 1 278 ? -6.93 -21.031 4.938 1 98.25 278 SER A O 1
ATOM 2085 N N . LEU A 1 279 ? -8.398 -20.078 6.375 1 97.5 279 LEU A N 1
ATOM 2086 C CA . LEU A 1 279 ? -7.699 -20.5 7.586 1 97.5 279 LEU A CA 1
ATOM 2087 C C . LEU A 1 279 ? -8.523 -21.516 8.367 1 97.5 279 LEU A C 1
ATOM 2089 O O . LEU A 1 279 ? -9.75 -21.453 8.367 1 97.5 279 LEU A O 1
ATOM 2093 N N . MET B 1 1 ? 12.375 10.695 -16.062 1 40.72 1 MET B N 1
ATOM 2094 C CA . MET B 1 1 ? 12.562 10.367 -14.648 1 40.72 1 MET B CA 1
ATOM 2095 C C . MET B 1 1 ? 11.648 9.211 -14.234 1 40.72 1 MET B C 1
ATOM 2097 O O . MET B 1 1 ? 10.438 9.273 -14.43 1 40.72 1 MET B O 1
ATOM 2101 N N . SER B 1 2 ? 11.938 7.938 -14.328 1 55.78 2 SER B N 1
ATOM 2102 C CA . SER B 1 2 ? 11.172 6.707 -14.156 1 55.78 2 SER B CA 1
ATOM 2103 C C . SER B 1 2 ? 10.398 6.719 -12.844 1 55.78 2 SER B C 1
ATOM 2105 O O . SER B 1 2 ? 10.953 7.031 -11.789 1 55.78 2 SER B O 1
ATOM 2107 N N . ASP B 1 3 ? 9.07 7.18 -12.781 1 82.38 3 ASP B N 1
ATOM 2108 C CA . ASP B 1 3 ? 8.242 7.438 -11.602 1 82.38 3 ASP B CA 1
ATOM 2109 C C . ASP B 1 3 ? 7.98 6.148 -10.82 1 82.38 3 ASP B C 1
ATOM 2111 O O . ASP B 1 3 ? 6.953 5.496 -11.023 1 82.38 3 ASP B O 1
ATOM 2115 N N . THR B 1 4 ? 9.102 5.695 -10.094 1 94.31 4 THR B N 1
ATOM 2116 C CA . THR B 1 4 ? 9.008 4.535 -9.211 1 94.31 4 THR B CA 1
ATOM 2117 C C . THR B 1 4 ? 8.469 4.938 -7.844 1 94.31 4 THR B C 1
ATOM 2119 O O . THR B 1 4 ? 9.031 5.805 -7.176 1 94.31 4 THR B O 1
ATOM 2122 N N . PHE B 1 5 ? 7.348 4.367 -7.543 1 97.44 5 PHE B N 1
ATOM 2123 C CA . PHE B 1 5 ? 6.773 4.59 -6.219 1 97.44 5 PHE B CA 1
ATOM 2124 C C . PHE B 1 5 ? 7.125 3.443 -5.277 1 97.44 5 PHE B C 1
ATOM 2126 O O . PHE B 1 5 ? 7.043 2.273 -5.656 1 97.44 5 PHE B O 1
ATOM 2133 N N . VAL B 1 6 ? 7.598 3.752 -4.062 1 97.31 6 VAL B N 1
ATOM 2134 C CA . VAL B 1 6 ? 7.918 2.752 -3.049 1 97.31 6 VAL B CA 1
ATOM 2135 C C . VAL B 1 6 ? 7.078 3.002 -1.797 1 97.31 6 VAL B C 1
ATOM 2137 O O . VAL B 1 6 ? 7.059 4.117 -1.267 1 97.31 6 VAL B O 1
ATOM 2140 N N . ILE B 1 7 ? 6.324 2.02 -1.379 1 98.19 7 ILE B N 1
ATOM 2141 C CA . ILE B 1 7 ? 5.613 2.035 -0.105 1 98.19 7 ILE B CA 1
ATOM 2142 C C . ILE B 1 7 ? 6.289 1.075 0.873 1 98.19 7 ILE B C 1
ATOM 2144 O O . ILE B 1 7 ? 6.418 -0.118 0.59 1 98.19 7 ILE B O 1
ATOM 2148 N N . ARG B 1 8 ? 6.688 1.56 1.988 1 96.81 8 ARG B N 1
ATOM 2149 C CA . ARG B 1 8 ? 7.402 0.759 2.977 1 96.81 8 ARG B CA 1
ATOM 2150 C C . ARG B 1 8 ? 6.5 0.403 4.152 1 96.81 8 ARG B C 1
ATOM 2152 O O . ARG B 1 8 ? 5.719 1.238 4.617 1 96.81 8 ARG B O 1
ATOM 2159 N N . GLU B 1 9 ? 6.621 -0.804 4.562 1 95.44 9 GLU B N 1
ATOM 2160 C CA . GLU B 1 9 ? 5.895 -1.276 5.738 1 95.44 9 GLU B CA 1
ATOM 2161 C C . GLU B 1 9 ? 6.848 -1.585 6.891 1 95.44 9 GLU B C 1
ATOM 2163 O O . GLU B 1 9 ? 7.883 -2.221 6.691 1 95.44 9 GLU B O 1
ATOM 2168 N N . PHE B 1 10 ? 6.551 -1.117 8.016 1 92.81 10 PHE B N 1
ATOM 2169 C CA . PHE B 1 10 ? 7.266 -1.409 9.258 1 92.81 10 PHE B CA 1
ATOM 2170 C C . PHE B 1 10 ? 6.34 -2.076 10.266 1 92.81 10 PHE B C 1
ATOM 2172 O O . PHE B 1 10 ? 5.457 -1.428 10.836 1 92.81 10 PHE B O 1
ATOM 2179 N N . ASN B 1 11 ? 6.531 -3.338 10.438 1 88.62 11 ASN B N 1
ATOM 2180 C CA . ASN B 1 11 ? 5.711 -4.121 11.359 1 88.62 11 ASN B CA 1
ATOM 2181 C C . ASN B 1 11 ? 6.449 -4.41 12.664 1 88.62 11 ASN B C 1
ATOM 2183 O O . ASN B 1 11 ? 7.465 -5.113 12.664 1 88.62 11 ASN B O 1
ATOM 2187 N N . GLY B 1 12 ? 6.004 -3.805 13.695 1 86.12 12 GLY B N 1
ATOM 2188 C CA . GLY B 1 12 ? 6.559 -4.074 15.016 1 86.12 12 GLY B CA 1
ATOM 2189 C C . GLY B 1 12 ? 5.602 -4.832 15.914 1 86.12 12 GLY B C 1
ATOM 2190 O O . GLY B 1 12 ? 4.52 -5.234 15.484 1 86.12 12 GLY B O 1
ATOM 2191 N N . ASP B 1 13 ? 6.039 -5.043 17.141 1 87.31 13 ASP B N 1
ATOM 2192 C CA . ASP B 1 13 ? 5.234 -5.773 18.125 1 87.31 13 ASP B CA 1
ATOM 2193 C C . ASP B 1 13 ? 4.012 -4.965 18.547 1 87.31 13 ASP B C 1
ATOM 2195 O O . ASP B 1 13 ? 2.986 -5.531 18.922 1 87.31 13 ASP B O 1
ATOM 2199 N N . ASP B 1 14 ? 4.168 -3.664 18.312 1 92.12 14 ASP B N 1
ATOM 2200 C CA . ASP B 1 14 ? 3.15 -2.824 18.938 1 92.12 14 ASP B CA 1
ATOM 2201 C C . ASP B 1 14 ? 2.277 -2.145 17.875 1 92.12 14 ASP B C 1
ATOM 2203 O O . ASP B 1 14 ? 1.186 -1.663 18.188 1 92.12 14 ASP B O 1
ATOM 2207 N N . SER B 1 15 ? 2.85 -2.066 16.703 1 94.06 15 SER B N 1
ATOM 2208 C CA . SER B 1 15 ? 2.072 -1.352 15.695 1 94.06 15 SER B CA 1
ATOM 2209 C C . SER B 1 15 ? 2.561 -1.676 14.289 1 94.06 15 SER B C 1
ATOM 2211 O O . SER B 1 15 ? 3.586 -2.338 14.125 1 94.06 15 SER B O 1
ATOM 2213 N N . ARG B 1 16 ? 1.832 -1.277 13.328 1 93.56 16 ARG B N 1
ATOM 2214 C CA . ARG B 1 16 ? 2.16 -1.347 11.906 1 93.56 16 ARG B CA 1
ATOM 2215 C C . ARG B 1 16 ? 2.162 0.042 11.281 1 93.56 16 ARG B C 1
ATOM 2217 O O . ARG B 1 16 ? 1.277 0.855 11.555 1 93.56 16 ARG B O 1
ATOM 2224 N N . LEU B 1 17 ? 3.205 0.308 10.523 1 96.5 17 LEU B N 1
ATOM 2225 C CA . LEU B 1 17 ? 3.393 1.608 9.891 1 96.5 17 LEU B CA 1
ATOM 2226 C C . LEU B 1 17 ? 3.625 1.454 8.391 1 96.5 17 LEU B C 1
ATOM 2228 O O . LEU B 1 17 ? 4.375 0.574 7.961 1 96.5 17 LEU B O 1
ATOM 2232 N N . GLU B 1 18 ? 2.912 2.193 7.57 1 97.56 18 GLU B N 1
ATOM 2233 C CA . GLU B 1 18 ? 3.18 2.295 6.141 1 97.56 18 GLU B CA 1
ATOM 2234 C C . GLU B 1 18 ? 3.562 3.721 5.75 1 97.56 18 GLU B C 1
ATOM 2236 O O . GLU B 1 18 ? 2.889 4.68 6.137 1 97.56 18 GLU B O 1
ATOM 2241 N N . ILE B 1 19 ? 4.609 3.865 5.031 1 98.38 19 ILE B N 1
ATOM 2242 C CA . ILE B 1 19 ? 5.07 5.176 4.598 1 98.38 19 ILE B CA 1
ATOM 2243 C C . ILE B 1 19 ? 5.445 5.129 3.117 1 98.38 19 ILE B C 1
ATOM 2245 O O . ILE B 1 19 ? 6.059 4.16 2.656 1 98.38 19 ILE B O 1
ATOM 2249 N N . SER B 1 20 ? 5.086 6.117 2.379 1 98.56 20 SER B N 1
ATOM 2250 C CA . SER B 1 20 ? 5.461 6.258 0.976 1 98.56 20 SER B CA 1
ATOM 2251 C C . SER B 1 20 ? 6.715 7.105 0.822 1 98.56 20 SER B C 1
ATOM 2253 O O . SER B 1 20 ? 6.828 8.172 1.433 1 98.56 20 SER B O 1
ATOM 2255 N N . ASP B 1 21 ? 7.656 6.664 -0.056 1 97.88 21 ASP B N 1
ATOM 2256 C CA . ASP B 1 21 ? 8.812 7.5 -0.371 1 97.88 21 ASP B CA 1
ATOM 2257 C C . ASP B 1 21 ? 8.391 8.766 -1.108 1 97.88 21 ASP B C 1
ATOM 2259 O O . ASP B 1 21 ? 9.102 9.773 -1.086 1 97.88 21 ASP B O 1
ATOM 2263 N N . TYR B 1 22 ? 7.32 8.641 -1.889 1 98 22 TYR B N 1
ATOM 2264 C CA . TYR B 1 22 ? 6.734 9.82 -2.52 1 98 22 TYR B CA 1
ATOM 2265 C C . TYR B 1 22 ? 6.039 10.695 -1.488 1 98 22 TYR B C 1
ATOM 2267 O O . TYR B 1 22 ? 5.133 10.242 -0.786 1 98 22 TYR B O 1
ATOM 2275 N N . GLY B 1 23 ? 6.594 11.867 -1.25 1 98.25 23 GLY B N 1
ATOM 2276 C CA . GLY B 1 23 ? 6.082 12.82 -0.278 1 98.25 23 GLY B CA 1
ATOM 2277 C C . GLY B 1 23 ? 6.512 12.508 1.145 1 98.25 23 GLY B C 1
ATOM 2278 O O . GLY B 1 23 ? 6.148 13.227 2.078 1 98.25 23 GLY B O 1
ATOM 2279 N N . ALA B 1 24 ? 7.234 11.359 1.356 1 98.44 24 ALA B N 1
ATOM 2280 C CA . ALA B 1 24 ? 7.516 10.852 2.697 1 98.44 24 ALA B CA 1
ATOM 2281 C C . ALA B 1 24 ? 6.238 10.758 3.527 1 98.44 24 ALA B C 1
ATOM 2283 O O . ALA B 1 24 ? 6.223 11.156 4.695 1 98.44 24 ALA B O 1
ATOM 2284 N N . GLN B 1 25 ? 5.23 10.344 2.938 1 98.81 25 GLN B N 1
ATOM 2285 C CA . GLN B 1 25 ? 3.904 10.477 3.535 1 98.81 25 GLN B CA 1
ATOM 22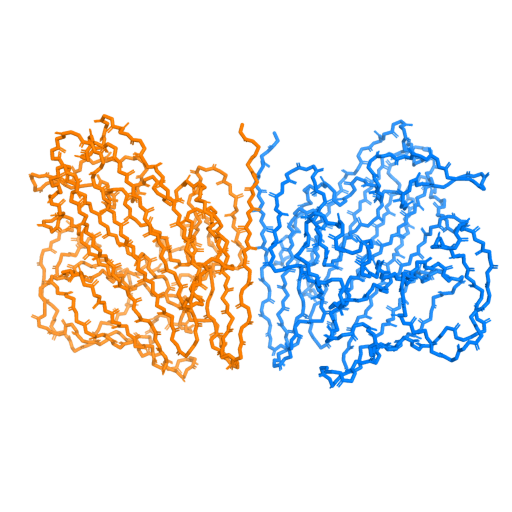86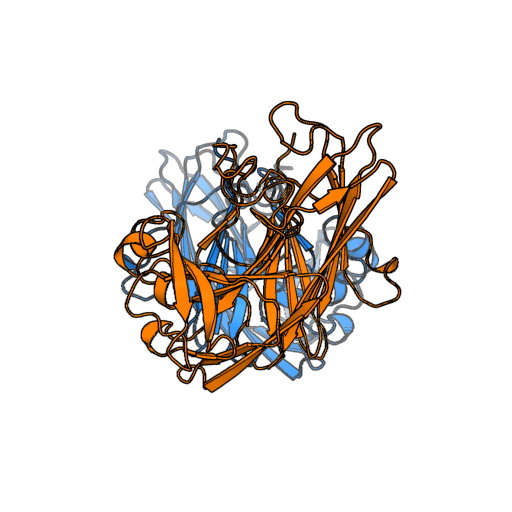 C C . GLN B 1 25 ? 3.537 9.227 4.328 1 98.81 25 GLN B C 1
ATOM 2288 O O . GLN B 1 25 ? 3.482 8.125 3.775 1 98.81 25 GLN B O 1
ATOM 2293 N N . VAL B 1 26 ? 3.34 9.383 5.609 1 98.81 26 VAL B N 1
ATOM 2294 C CA . VAL B 1 26 ? 2.729 8.297 6.375 1 98.81 26 VAL B CA 1
ATOM 2295 C C . VAL B 1 26 ? 1.347 7.98 5.812 1 98.81 26 VAL B C 1
ATOM 2297 O O . VAL B 1 26 ? 0.5 8.867 5.684 1 98.81 26 VAL B O 1
ATOM 2300 N N . LEU B 1 27 ? 1.168 6.719 5.465 1 98.75 27 LEU B N 1
ATOM 2301 C CA . LEU B 1 27 ? -0.096 6.316 4.852 1 98.75 27 LEU B CA 1
ATOM 2302 C C . LEU B 1 27 ? -1.002 5.637 5.875 1 98.75 27 LEU B C 1
ATOM 2304 O O . LEU B 1 27 ? -2.227 5.676 5.746 1 98.75 27 LEU B O 1
ATOM 2308 N N . SER B 1 28 ? -0.407 5.012 6.812 1 97.94 28 SER B N 1
ATOM 2309 C CA . SER B 1 28 ? -1.162 4.305 7.844 1 97.94 28 SER B CA 1
ATOM 2310 C C . SER B 1 28 ? -0.306 4.055 9.078 1 97.94 28 SER B C 1
ATOM 2312 O O . SER B 1 28 ? 0.91 3.885 8.977 1 97.94 28 SER B O 1
ATOM 2314 N N . TRP B 1 29 ? -0.888 4.086 10.203 1 98.06 29 TRP B N 1
ATOM 2315 C CA . TRP B 1 29 ? -0.373 3.635 11.492 1 98.06 29 TRP B CA 1
ATOM 2316 C C . TRP B 1 29 ? -1.472 2.971 12.312 1 98.06 29 TRP B C 1
ATOM 2318 O O . TRP B 1 29 ? -2.512 3.578 12.578 1 98.06 29 TRP B O 1
ATOM 2328 N N . ALA B 1 30 ? -1.26 1.771 12.633 1 94.75 30 ALA B N 1
ATOM 2329 C CA . ALA B 1 30 ? -2.25 1.014 13.398 1 94.75 30 ALA B CA 1
ATOM 2330 C C . ALA B 1 30 ? -1.602 0.295 14.578 1 94.75 30 ALA B C 1
ATOM 2332 O O . ALA B 1 30 ? -0.826 -0.646 14.391 1 94.75 30 ALA B O 1
ATOM 2333 N N . PRO B 1 31 ? -1.886 0.769 15.758 1 93.88 31 PRO B N 1
ATOM 2334 C CA . PRO B 1 31 ? -1.519 -0.107 16.875 1 93.88 31 PRO B CA 1
ATOM 2335 C C . PRO B 1 31 ? -2.096 -1.514 16.734 1 93.88 31 PRO B C 1
ATOM 2337 O O . PRO B 1 31 ? -3.18 -1.687 16.172 1 93.88 31 PRO B O 1
ATOM 2340 N N . VAL B 1 32 ? -1.352 -2.516 17.203 1 86.88 32 VAL B N 1
ATOM 2341 C CA . VAL B 1 32 ? -1.765 -3.906 17.062 1 86.88 32 VAL B CA 1
ATOM 2342 C C . VAL B 1 32 ? -3.166 -4.098 17.625 1 86.88 32 VAL B C 1
ATOM 2344 O O . VAL B 1 32 ? -3.455 -3.65 18.75 1 86.88 32 VAL B O 1
ATOM 2347 N N . GLY B 1 33 ? -3.994 -4.676 16.844 1 84 33 GLY B N 1
ATOM 2348 C CA . GLY B 1 33 ? -5.348 -4.977 17.281 1 84 33 GLY B CA 1
ATOM 2349 C C . GLY B 1 33 ? -6.312 -3.822 17.094 1 84 33 GLY B C 1
ATOM 2350 O O . GLY B 1 33 ? -7.492 -3.926 17.438 1 84 33 GLY B O 1
ATOM 2351 N N . GLN B 1 34 ? -5.852 -2.672 16.625 1 88.69 34 GLN B N 1
ATOM 2352 C CA . GLN B 1 34 ? -6.676 -1.487 16.406 1 88.69 34 GLN B CA 1
ATOM 2353 C C . GLN B 1 34 ? -6.73 -1.118 14.93 1 88.69 34 GLN B C 1
ATOM 2355 O O . GLN B 1 34 ? -5.805 -1.417 14.172 1 88.69 34 GLN B O 1
ATOM 2360 N N . PRO B 1 35 ? -7.898 -0.543 14.531 1 90.81 35 PRO B N 1
ATOM 2361 C CA . PRO B 1 35 ? -7.875 0.062 13.203 1 90.81 35 PRO B CA 1
ATOM 2362 C C . PRO B 1 35 ? -6.82 1.162 13.07 1 90.81 35 PRO B C 1
ATOM 2364 O O . PRO B 1 35 ? -6.387 1.728 14.078 1 90.81 35 PRO B O 1
ATOM 2367 N N . SER B 1 36 ? -6.449 1.403 11.875 1 96 36 SER B N 1
ATOM 2368 C CA . SER B 1 36 ? -5.488 2.473 11.625 1 96 36 SER B CA 1
ATOM 2369 C C . SER B 1 36 ? -5.961 3.793 12.219 1 96 36 SER B C 1
ATOM 2371 O O . SER B 1 36 ? -7.145 4.125 12.148 1 96 36 SER B O 1
ATOM 2373 N N . VAL B 1 37 ? -5.094 4.539 12.797 1 98.69 37 VAL B N 1
ATOM 2374 C CA . VAL B 1 37 ? -5.352 5.867 13.336 1 98.69 37 VAL B CA 1
ATOM 2375 C C . VAL B 1 37 ? -5.25 6.91 12.219 1 98.69 37 VAL B C 1
ATOM 2377 O O . VAL B 1 37 ? -5.969 7.91 12.227 1 98.69 37 VAL B O 1
ATOM 2380 N N . ILE B 1 38 ? -4.383 6.676 11.312 1 98.81 38 ILE B N 1
ATOM 2381 C CA . ILE B 1 38 ? -4.207 7.539 10.156 1 98.81 38 ILE B CA 1
ATOM 2382 C C . ILE B 1 38 ? -5.184 7.133 9.055 1 98.81 38 ILE B C 1
ATOM 2384 O O . ILE B 1 38 ? -5.371 5.941 8.797 1 98.81 38 ILE B O 1
ATOM 2388 N N . TRP B 1 39 ? -5.793 8.102 8.477 1 98.69 39 TRP B N 1
ATOM 2389 C CA . TRP B 1 39 ? -6.809 7.84 7.461 1 98.69 39 TRP B CA 1
ATOM 2390 C C . TRP B 1 39 ? -6.215 7.941 6.059 1 98.69 39 TRP B C 1
ATOM 2392 O O . TRP B 1 39 ? -5.402 8.828 5.785 1 98.69 39 TRP B O 1
ATOM 2402 N N . ARG B 1 40 ? -6.574 7.098 5.188 1 97.88 40 ARG B N 1
ATOM 2403 C CA . ARG B 1 40 ? -6.41 7.215 3.744 1 97.88 40 ARG B CA 1
ATOM 2404 C C . ARG B 1 40 ? -7.648 6.715 3.008 1 97.88 40 ARG B C 1
ATOM 2406 O O . ARG B 1 40 ? -8.461 5.984 3.576 1 97.88 40 ARG B O 1
ATOM 2413 N N . PRO B 1 41 ? -7.867 7.152 1.776 1 97.81 41 PRO B N 1
ATOM 2414 C CA . PRO B 1 41 ? -9.039 6.688 1.028 1 97.81 41 PRO B CA 1
ATOM 2415 C C . PRO B 1 41 ? -8.969 5.203 0.684 1 97.81 41 PRO B C 1
ATOM 2417 O O . PRO B 1 41 ? -7.898 4.59 0.796 1 97.81 41 PRO B O 1
ATOM 2420 N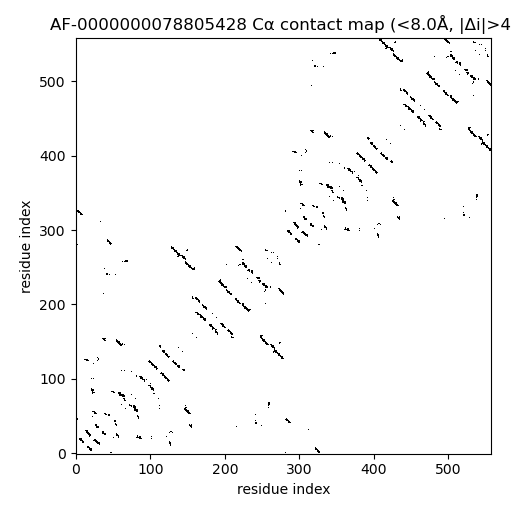 N . SER B 1 42 ? -10.094 4.656 0.331 1 95.75 42 SER B N 1
ATOM 2421 C CA . SER B 1 42 ? -10.18 3.258 -0.073 1 95.75 42 SER B CA 1
ATOM 2422 C C . SER B 1 42 ? -9.398 3.004 -1.359 1 95.75 42 SER B C 1
ATOM 2424 O O . SER B 1 42 ? -8.953 1.884 -1.61 1 95.75 42 SER B O 1
ATOM 2426 N N . ALA B 1 43 ? -9.242 4.008 -2.182 1 96.38 43 ALA B N 1
ATOM 2427 C CA . ALA B 1 43 ? -8.398 3.939 -3.375 1 96.38 43 ALA B CA 1
ATOM 2428 C C . ALA B 1 43 ? -7.223 4.902 -3.27 1 96.38 43 ALA B C 1
ATOM 2430 O O . ALA B 1 43 ? -7.395 6.121 -3.375 1 96.38 43 ALA B O 1
ATOM 2431 N N . LEU B 1 44 ? -6.105 4.355 -3.004 1 97.81 44 LEU B N 1
ATOM 2432 C CA . LEU B 1 44 ? -4.871 5.133 -2.969 1 97.81 44 LEU B CA 1
ATOM 2433 C C . LEU B 1 44 ? -4.336 5.359 -4.379 1 97.81 44 LEU B C 1
ATOM 2435 O O . LEU B 1 44 ? -4.086 4.406 -5.117 1 97.81 44 LEU B O 1
ATOM 2439 N N . VAL B 1 45 ? -4.141 6.594 -4.781 1 97.06 45 VAL B N 1
ATOM 2440 C CA . VAL B 1 45 ? -3.678 6.953 -6.117 1 97.06 45 VAL B CA 1
ATOM 2441 C C . VAL B 1 45 ? -2.25 7.488 -6.039 1 97.06 45 VAL B C 1
ATOM 2443 O O . VAL B 1 45 ? -1.963 8.406 -5.266 1 97.06 45 VAL B O 1
ATOM 2446 N N . LEU B 1 46 ? -1.347 6.898 -6.801 1 97.25 46 LEU B N 1
ATOM 2447 C CA . LEU B 1 46 ? 0.045 7.328 -6.883 1 97.25 46 LEU B CA 1
ATOM 2448 C C . LEU B 1 46 ? 0.386 7.801 -8.297 1 97.25 46 LEU B C 1
ATOM 2450 O O . LEU B 1 46 ? 0.335 7.016 -9.242 1 97.25 46 LEU B O 1
ATOM 2454 N N . GLU B 1 47 ? 0.638 8.977 -8.406 1 95.75 47 GLU B N 1
ATOM 2455 C CA . GLU B 1 47 ? 0.999 9.633 -9.656 1 95.75 47 GLU B CA 1
ATOM 2456 C C . GLU B 1 47 ? 1.979 10.781 -9.414 1 95.75 47 GLU B C 1
ATOM 2458 O O . GLU B 1 47 ? 1.746 11.633 -8.555 1 95.75 47 GLU B O 1
ATOM 2463 N N . ALA B 1 48 ? 3.068 10.734 -10.203 1 94.69 48 ALA B N 1
ATOM 2464 C CA . ALA B 1 48 ? 4.062 11.789 -10.039 1 94.69 48 ALA B CA 1
ATOM 2465 C C . ALA B 1 48 ? 3.439 13.164 -10.273 1 94.69 48 ALA B C 1
ATOM 2467 O O . ALA B 1 48 ? 2.709 13.367 -11.25 1 94.69 48 ALA B O 1
ATOM 2468 N N . GLY B 1 49 ? 3.672 14.102 -9.328 1 93.81 49 GLY B N 1
ATOM 2469 C CA . GLY B 1 49 ? 3.182 15.461 -9.453 1 93.81 49 GLY B CA 1
ATOM 2470 C C . GLY B 1 49 ? 1.792 15.656 -8.875 1 93.81 49 GLY B C 1
ATOM 2471 O O . GLY B 1 49 ? 1.273 16.766 -8.844 1 93.81 49 GLY B O 1
ATOM 2472 N N . VAL B 1 50 ? 1.183 14.602 -8.414 1 95.25 50 VAL B N 1
ATOM 2473 C CA . VAL B 1 50 ? -0.15 14.664 -7.828 1 95.25 50 VAL B CA 1
ATOM 2474 C C . VAL B 1 50 ? -0.08 14.289 -6.348 1 95.25 50 VAL B C 1
ATOM 2476 O O . VAL B 1 50 ? 0.529 13.281 -5.984 1 95.25 50 VAL B O 1
ATOM 2479 N N . PRO B 1 51 ? -0.66 15.164 -5.492 1 96.94 51 PRO B N 1
ATOM 2480 C CA . PRO B 1 51 ? -0.625 14.844 -4.062 1 96.94 51 PRO B CA 1
ATOM 2481 C C . PRO B 1 51 ? -1.39 13.562 -3.729 1 96.94 51 PRO B C 1
ATOM 2483 O O . PRO B 1 51 ? -2.426 13.281 -4.336 1 96.94 51 PRO B O 1
ATOM 2486 N N . ILE B 1 52 ? -0.87 12.805 -2.77 1 98.06 52 ILE B N 1
ATOM 2487 C CA . ILE B 1 52 ? -1.599 11.664 -2.223 1 98.06 52 ILE B CA 1
ATOM 2488 C C . ILE B 1 52 ? -2.678 12.156 -1.261 1 98.06 52 ILE B C 1
ATOM 2490 O O . ILE B 1 52 ? -2.396 12.93 -0.348 1 98.06 52 ILE B O 1
ATOM 2494 N N . ARG B 1 53 ? -3.902 11.75 -1.502 1 98.25 53 ARG B N 1
ATOM 2495 C CA . ARG B 1 53 ? -4.988 12.078 -0.585 1 98.25 53 ARG B CA 1
ATOM 2496 C C . ARG B 1 53 ? -4.867 11.289 0.715 1 98.25 53 ARG B C 1
ATOM 2498 O O . ARG B 1 53 ? -4.586 10.094 0.697 1 98.25 53 ARG B O 1
ATOM 2505 N N . GLY B 1 54 ? -5.047 11.977 1.892 1 98.5 54 GLY B N 1
ATOM 2506 C CA . GLY B 1 54 ? -5.039 11.305 3.182 1 98.5 54 GLY B CA 1
ATOM 2507 C C . GLY B 1 54 ? -3.65 11.18 3.779 1 98.5 54 GLY B C 1
ATOM 2508 O O . GLY B 1 54 ? -2.732 11.906 3.393 1 98.5 54 GLY B O 1
ATOM 2509 N N . GLY B 1 55 ? -3.527 10.289 4.805 1 98.75 55 GLY B N 1
ATOM 2510 C CA . GLY B 1 55 ? -2.248 10.133 5.477 1 98.75 55 GLY B CA 1
ATOM 2511 C C . GLY B 1 55 ? -1.817 11.367 6.242 1 98.75 55 GLY B C 1
ATOM 2512 O O . GLY B 1 55 ? -2.629 11.992 6.93 1 98.75 55 GLY B O 1
ATOM 2513 N N . VAL B 1 56 ? -0.453 11.602 6.148 1 98.94 56 VAL B N 1
ATOM 2514 C CA . VAL B 1 56 ? 0.113 12.812 6.727 1 98.94 56 VAL B CA 1
ATOM 2515 C C . VAL B 1 56 ? 0.967 13.531 5.688 1 98.94 56 VAL B C 1
ATOM 2517 O O . VAL B 1 56 ? 2.193 13.406 5.688 1 98.94 56 VAL B O 1
ATOM 2520 N N . PRO B 1 57 ? 0.343 14.289 4.789 1 98.88 57 PRO B N 1
ATOM 2521 C CA . PRO B 1 57 ? 1.154 15.094 3.869 1 98.88 57 PRO B CA 1
ATOM 2522 C C . PRO B 1 57 ? 2.125 16.016 4.598 1 98.88 57 PRO B C 1
ATOM 2524 O O . PRO B 1 57 ? 1.762 16.625 5.605 1 98.88 57 PRO B O 1
ATOM 2527 N N . VAL B 1 58 ? 3.322 16.047 4.148 1 98.88 58 VAL B N 1
ATOM 2528 C CA . VAL B 1 58 ? 4.328 16.984 4.637 1 98.88 58 VAL B CA 1
ATOM 2529 C C . VAL B 1 58 ? 4.211 18.312 3.885 1 98.88 58 VAL B C 1
ATOM 2531 O O . VAL B 1 58 ? 4.383 18.344 2.664 1 98.88 58 VAL B O 1
ATOM 2534 N N . VAL B 1 59 ? 3.961 19.328 4.613 1 98.5 59 VAL B N 1
ATOM 2535 C CA . VAL B 1 59 ? 3.68 20.641 4.012 1 98.5 59 VAL B CA 1
ATOM 2536 C C . VAL B 1 59 ? 4.867 21.562 4.223 1 98.5 59 VAL B C 1
ATOM 2538 O O . VAL B 1 59 ? 5.172 21.953 5.359 1 98.5 59 VAL B O 1
ATOM 2541 N N . THR B 1 60 ? 5.473 21.984 3.254 1 97.25 60 THR B N 1
ATOM 2542 C CA . THR B 1 60 ? 6.543 22.969 3.195 1 97.25 60 THR B CA 1
ATOM 2543 C C . THR B 1 60 ? 7.008 23.188 1.756 1 97.25 60 THR B C 1
ATOM 2545 O O . THR B 1 60 ? 6.793 22.328 0.898 1 97.25 60 THR B O 1
ATOM 2548 N N . PRO B 1 61 ? 7.461 24.328 1.33 1 96.44 61 PRO B N 1
ATOM 2549 C CA . PRO B 1 61 ? 7.902 25.453 2.152 1 96.44 61 PRO B CA 1
ATOM 2550 C C . PRO B 1 61 ? 6.793 26.469 2.406 1 96.44 61 PRO B C 1
ATOM 2552 O O . PRO B 1 61 ? 7.016 27.469 3.084 1 96.44 61 PRO B O 1
ATOM 2555 N N . TRP B 1 62 ? 5.602 26.203 1.859 1 96.19 62 TRP B N 1
ATOM 2556 C CA . TRP B 1 62 ? 4.492 27.094 2.184 1 96.19 62 TRP B CA 1
ATOM 2557 C C . TRP B 1 62 ? 3.223 26.297 2.475 1 96.19 62 TRP B C 1
ATOM 2559 O O . TRP B 1 62 ? 3.135 25.109 2.146 1 96.19 62 TRP B O 1
ATOM 2569 N N . PHE B 1 63 ? 2.328 26.844 3.113 1 96.94 63 PHE B N 1
ATOM 2570 C CA . PHE B 1 63 ? 1.036 26.266 3.482 1 96.94 63 PHE B CA 1
ATOM 2571 C C . PHE B 1 63 ? -0.081 26.875 2.641 1 96.94 63 PHE B C 1
ATOM 2573 O O . PHE B 1 63 ? -0.131 28.094 2.447 1 96.94 63 PHE B O 1
ATOM 2580 N N . GLY B 1 64 ? -0.996 25.969 2.215 1 96 64 GLY B N 1
ATOM 2581 C CA . GLY B 1 64 ? -2.041 26.469 1.335 1 96 64 GLY B CA 1
ATOM 2582 C C . GLY B 1 64 ? -1.501 27.156 0.099 1 96 64 GLY B C 1
ATOM 2583 O O . GLY B 1 64 ? -0.695 26.594 -0.638 1 96 64 GLY B O 1
ATOM 2584 N N . ALA B 1 65 ? -1.917 28.391 -0.18 1 94.12 65 ALA B N 1
ATOM 2585 C CA . ALA B 1 65 ? -1.449 29.172 -1.316 1 94.12 65 ALA B CA 1
ATOM 2586 C C . ALA B 1 65 ? -0.341 30.141 -0.898 1 94.12 65 ALA B C 1
ATOM 2588 O O . ALA B 1 65 ? -0.084 31.125 -1.58 1 94.12 65 ALA B O 1
ATOM 2589 N N . GLY B 1 66 ? 0.251 29.797 0.281 1 93.44 66 GLY B N 1
ATOM 2590 C CA . GLY B 1 66 ? 1.265 30.703 0.797 1 93.44 66 GLY B CA 1
ATOM 2591 C C . GLY B 1 66 ? 0.684 31.969 1.374 1 93.44 66 GLY B C 1
ATOM 2592 O O . GLY B 1 66 ? -0.46 32.344 1.082 1 93.44 66 GLY B O 1
ATOM 2593 N N . TYR B 1 67 ? 1.491 32.531 2.186 1 91.62 67 TYR B N 1
ATOM 2594 C CA . TYR B 1 67 ? 1.035 33.75 2.883 1 91.62 67 TYR B CA 1
ATOM 2595 C C . TYR B 1 67 ? 2.203 34.656 3.195 1 91.62 67 TYR B C 1
ATOM 2597 O O . TYR B 1 67 ? 3.256 34.219 3.654 1 91.62 67 TYR B O 1
ATOM 2605 N N . ALA B 1 68 ? 1.981 35.906 2.818 1 87.38 68 ALA B N 1
ATOM 2606 C CA . ALA B 1 68 ? 2.938 36.938 3.178 1 87.38 68 ALA B CA 1
ATOM 2607 C C . ALA B 1 68 ? 2.281 38.312 3.143 1 87.38 68 ALA B C 1
ATOM 2609 O O . ALA B 1 68 ? 1.384 38.562 2.334 1 87.38 68 ALA B O 1
ATOM 2610 N N . GLY B 1 69 ? 2.801 39.125 3.998 1 85.81 69 GLY B N 1
ATOM 2611 C CA . GLY B 1 69 ? 2.314 40.5 3.996 1 85.81 69 GLY B CA 1
ATOM 2612 C C . GLY B 1 69 ? 0.83 40.625 4.289 1 85.81 69 GLY B C 1
ATOM 2613 O O . GLY B 1 69 ? 0.14 41.469 3.725 1 85.81 69 GLY B O 1
ATOM 2614 N N . GLY B 1 70 ? 0.272 39.656 4.949 1 86.19 70 GLY B N 1
ATOM 2615 C CA . GLY B 1 70 ? -1.118 39.688 5.371 1 86.19 70 GLY B CA 1
ATOM 2616 C C . GLY B 1 70 ? -2.076 39.156 4.332 1 86.19 70 GLY B C 1
ATOM 2617 O O . GLY B 1 70 ? -3.295 39.25 4.492 1 86.19 70 GLY B O 1
ATOM 2618 N N . HIS B 1 71 ? -1.489 38.625 3.303 1 89.12 71 HIS B N 1
ATOM 2619 C CA . HIS B 1 71 ? -2.371 38.125 2.258 1 89.12 71 HIS B CA 1
ATOM 2620 C C . HIS B 1 71 ? -1.868 36.812 1.715 1 89.12 71 HIS B C 1
ATOM 2622 O O . HIS B 1 71 ? -0.699 36.438 1.894 1 89.12 71 HIS B O 1
ATOM 2628 N N . ALA B 1 72 ? -2.793 36.125 1.12 1 90.12 72 ALA B N 1
ATOM 2629 C CA . ALA B 1 72 ? -2.432 34.906 0.386 1 90.12 72 ALA B CA 1
ATOM 2630 C C . ALA B 1 72 ? -1.606 35.25 -0.853 1 90.12 72 ALA B C 1
ATOM 2632 O O . ALA B 1 72 ? -1.876 36.25 -1.536 1 90.12 72 ALA B O 1
ATOM 2633 N N . LEU B 1 73 ? -0.698 34.406 -1.264 1 92.19 73 LEU B N 1
ATOM 2634 C CA . LEU B 1 73 ? 0.232 34.688 -2.352 1 92.19 73 LEU B CA 1
ATOM 2635 C C . LEU B 1 73 ? -0.206 34 -3.635 1 92.19 73 LEU B C 1
ATOM 2637 O O . LEU B 1 73 ? 0.325 34.281 -4.711 1 92.19 73 LEU B O 1
ATOM 2641 N N . GLY B 1 74 ? -1.087 33.062 -3.527 1 92.94 74 GLY B N 1
ATOM 2642 C CA . GLY B 1 74 ? -1.561 32.344 -4.699 1 92.94 74 GLY B CA 1
ATOM 2643 C C . GLY B 1 74 ? -0.544 31.359 -5.25 1 92.94 74 GLY B C 1
ATOM 2644 O O . GLY B 1 74 ? -0.476 31.141 -6.461 1 92.94 74 GLY B O 1
ATOM 2645 N N . LEU B 1 75 ? 0.263 30.859 -4.426 1 92.88 75 LEU B N 1
ATOM 2646 C CA . LEU B 1 75 ? 1.305 29.922 -4.852 1 92.88 75 LEU B CA 1
ATOM 2647 C C . LEU B 1 75 ? 0.708 28.578 -5.227 1 92.88 75 LEU B C 1
ATOM 2649 O O . LEU B 1 75 ? -0.355 28.203 -4.727 1 92.88 75 LEU B O 1
ATOM 2653 N N . SER B 1 76 ? 1.454 27.969 -6.168 1 92.19 76 SER B N 1
ATOM 2654 C CA . SER B 1 76 ? 1.172 26.594 -6.602 1 92.19 76 SER B CA 1
ATOM 2655 C C . SER B 1 76 ? 2.439 25.75 -6.613 1 92.19 76 SER B C 1
ATOM 2657 O O . SER B 1 76 ? 3.527 26.25 -6.895 1 92.19 76 SER B O 1
ATOM 2659 N N . PRO B 1 77 ? 2.248 24.469 -6.352 1 93.19 77 PRO B N 1
ATOM 2660 C CA . PRO B 1 77 ? 1.06 23.734 -5.895 1 93.19 77 PRO B CA 1
ATOM 2661 C C . PRO B 1 77 ? 0.659 24.094 -4.465 1 93.19 77 PRO B C 1
ATOM 2663 O O . PRO B 1 77 ? 1.496 24.547 -3.684 1 93.19 77 PRO B O 1
ATOM 2666 N N . LYS B 1 78 ? -0.605 23.906 -4.18 1 95 78 LYS B N 1
ATOM 2667 C CA . LYS B 1 78 ? -1.046 24.141 -2.809 1 95 78 LYS B CA 1
ATOM 2668 C C . LYS B 1 78 ? -0.237 23.297 -1.825 1 95 78 LYS B C 1
ATOM 2670 O O . LYS B 1 78 ? 0.026 22.125 -2.078 1 95 78 LYS B O 1
ATOM 2675 N N . HIS B 1 79 ? 0.211 23.922 -0.706 1 96.94 79 HIS B N 1
ATOM 2676 C CA . HIS B 1 79 ? 0.89 23.281 0.413 1 96.94 79 HIS B CA 1
ATOM 2677 C C . HIS B 1 79 ? 2.346 22.969 0.073 1 96.94 79 HIS B C 1
ATOM 2679 O O . HIS B 1 79 ? 2.975 22.125 0.718 1 96.94 79 HIS B O 1
ATOM 2685 N N . GLY B 1 80 ? 2.85 23.578 -0.98 1 94.81 80 GLY B N 1
ATOM 2686 C CA . GLY B 1 80 ? 4.27 23.469 -1.279 1 94.81 80 GLY B CA 1
ATOM 2687 C C . GLY B 1 80 ? 4.617 22.234 -2.084 1 94.81 80 GLY B C 1
ATOM 2688 O O . GLY B 1 80 ? 3.746 21.422 -2.381 1 94.81 80 GLY B O 1
ATOM 2689 N N . SER B 1 81 ? 5.93 22.062 -2.361 1 94.44 81 SER B N 1
ATOM 2690 C CA . SER B 1 81 ? 6.371 21.047 -3.316 1 94.44 81 SER B CA 1
ATOM 2691 C C . SER B 1 81 ? 6.855 19.781 -2.602 1 94.44 81 SER B C 1
ATOM 2693 O O . SER B 1 81 ? 7.043 18.75 -3.232 1 94.44 81 SER B O 1
ATOM 2695 N N . ALA B 1 82 ? 7.066 19.859 -1.299 1 96.69 82 ALA B N 1
ATOM 2696 C CA . ALA B 1 82 ? 7.633 18.719 -0.576 1 96.69 82 ALA B CA 1
ATOM 2697 C C . ALA B 1 82 ? 6.77 17.469 -0.746 1 96.69 82 ALA B C 1
ATOM 2699 O O . ALA B 1 82 ? 7.285 16.375 -0.972 1 96.69 82 ALA B O 1
ATOM 2700 N N . ARG B 1 83 ? 5.469 17.672 -0.701 1 97.88 83 ARG B N 1
ATOM 2701 C CA . ARG B 1 83 ? 4.566 16.516 -0.74 1 97.88 83 ARG B CA 1
ATOM 2702 C C . ARG B 1 83 ? 4.477 15.938 -2.148 1 97.88 83 ARG B C 1
ATOM 2704 O O . ARG B 1 83 ? 3.908 14.867 -2.348 1 97.88 83 ARG B O 1
ATOM 2711 N N . LEU B 1 84 ? 5.023 16.672 -3.164 1 96.75 84 LEU B N 1
ATOM 2712 C CA . LEU B 1 84 ? 5 16.203 -4.547 1 96.75 84 LEU B CA 1
ATOM 2713 C C . LEU B 1 84 ? 6.371 15.68 -4.969 1 96.75 84 LEU B C 1
ATOM 2715 O O . LEU B 1 84 ? 6.652 15.555 -6.164 1 96.75 84 LEU B O 1
ATOM 2719 N N . SER B 1 85 ? 7.215 15.453 -4.012 1 96.69 85 SER B N 1
ATOM 2720 C CA . SER B 1 85 ? 8.594 15.055 -4.285 1 96.69 85 SER B CA 1
ATOM 2721 C C . SER B 1 85 ? 8.852 13.625 -3.832 1 96.69 85 SER B C 1
ATOM 2723 O O . SER B 1 85 ? 8.156 13.109 -2.953 1 96.69 85 SER B O 1
ATOM 2725 N N . PHE B 1 86 ? 9.797 12.961 -4.52 1 97.12 86 PHE B N 1
ATOM 2726 C CA . PHE B 1 86 ? 10.312 11.688 -4.039 1 97.12 86 PHE B CA 1
ATOM 2727 C C . PHE B 1 86 ? 11.43 11.898 -3.018 1 97.12 86 PHE B C 1
ATOM 2729 O O . PHE B 1 86 ? 12.469 12.477 -3.34 1 97.12 86 PHE B O 1
ATOM 2736 N N . TRP B 1 87 ? 11.211 11.484 -1.827 1 97.69 87 TRP B N 1
ATOM 2737 C CA . TRP B 1 87 ? 12.18 11.641 -0.745 1 97.69 87 TRP B CA 1
ATOM 2738 C C . TRP B 1 87 ? 13.141 10.461 -0.693 1 97.69 87 TRP B C 1
ATOM 2740 O O . TRP B 1 87 ? 12.797 9.352 -1.12 1 97.69 87 TRP B O 1
ATOM 2750 N N . HIS B 1 88 ? 14.305 10.719 -0.233 1 96.56 88 HIS B N 1
ATOM 2751 C CA . HIS B 1 88 ? 15.273 9.656 -0.013 1 96.56 88 HIS B CA 1
ATOM 2752 C C . HIS B 1 88 ? 15.109 9.031 1.37 1 96.56 88 HIS B C 1
ATOM 2754 O O . HIS B 1 88 ? 15.219 9.727 2.385 1 96.56 88 HIS B O 1
ATOM 2760 N N . CYS B 1 89 ? 14.758 7.793 1.374 1 95.94 89 CYS B N 1
ATOM 2761 C CA . CYS B 1 89 ? 14.688 7.07 2.639 1 95.94 89 CYS B CA 1
ATOM 2762 C C . CYS B 1 89 ? 16.062 6.602 3.078 1 95.94 89 CYS B C 1
ATOM 2764 O O . CYS B 1 89 ? 16.719 5.844 2.363 1 95.94 89 CYS B O 1
ATOM 2766 N N . GLU B 1 90 ? 16.391 7.027 4.191 1 91.62 90 GLU B N 1
ATOM 2767 C CA . GLU B 1 90 ? 17.688 6.574 4.699 1 91.62 90 GLU B CA 1
ATOM 2768 C C . GLU B 1 90 ? 17.594 5.164 5.273 1 91.62 90 GLU B C 1
ATOM 2770 O O . GLU B 1 90 ? 16.562 4.781 5.82 1 91.62 90 GLU B O 1
ATOM 2775 N N . ASP B 1 91 ? 18.531 4.375 5.117 1 74.56 91 ASP B N 1
ATOM 2776 C CA . ASP B 1 91 ? 18.562 2.984 5.555 1 74.56 91 ASP B CA 1
ATOM 2777 C C . ASP B 1 91 ? 18.281 2.873 7.051 1 74.56 91 ASP B C 1
ATOM 2779 O O . ASP B 1 91 ? 18.922 3.541 7.863 1 74.56 91 ASP B O 1
ATOM 2783 N N . PRO B 1 92 ? 17.25 2.051 7.262 1 65.12 92 PRO B N 1
ATOM 2784 C CA . PRO B 1 92 ? 16.906 1.904 8.68 1 65.12 92 PRO B CA 1
ATOM 2785 C C . PRO B 1 92 ? 18.094 1.442 9.531 1 65.12 92 PRO B C 1
ATOM 2787 O O . PRO B 1 92 ? 18.172 1.782 10.711 1 65.12 92 PRO B O 1
ATOM 2790 N N . SER B 1 93 ? 18.828 0.526 8.891 1 63.69 93 SER B N 1
ATOM 2791 C CA . SER B 1 93 ? 20 0.087 9.625 1 63.69 93 SER B CA 1
ATOM 2792 C C . SER B 1 93 ? 20.828 1.276 10.117 1 63.69 93 SER B C 1
ATOM 2794 O O . SER B 1 93 ? 21.609 1.148 11.055 1 63.69 93 SER B O 1
ATOM 2796 N N . ASP B 1 94 ? 20.453 2.305 9.602 1 57.91 94 ASP B N 1
ATOM 2797 C CA . ASP B 1 94 ? 21.203 3.514 9.945 1 57.91 94 ASP B CA 1
ATOM 2798 C C . ASP B 1 94 ? 20.531 4.258 11.102 1 57.91 94 ASP B C 1
ATOM 2800 O O . ASP B 1 94 ? 21.094 5.219 11.633 1 57.91 94 ASP B O 1
ATOM 2804 N N . SER B 1 95 ? 19.328 3.646 11.328 1 62.75 95 SER B N 1
ATOM 2805 C CA . SER B 1 95 ? 18.609 4.363 12.375 1 62.75 95 SER B CA 1
ATOM 2806 C C . SER B 1 95 ? 18.859 3.74 13.742 1 62.75 95 SER B C 1
ATOM 2808 O O . SER B 1 95 ? 18.656 2.539 13.93 1 62.75 95 SER B O 1
ATOM 2810 N N . SER B 1 96 ? 19.438 4.398 14.594 1 58.94 96 SER B N 1
ATOM 2811 C CA . SER B 1 96 ? 19.766 3.916 15.93 1 58.94 96 SER B CA 1
ATOM 2812 C C . SER B 1 96 ? 18.531 3.863 16.828 1 58.94 96 SER B C 1
ATOM 2814 O O . SER B 1 96 ? 18.5 3.15 17.828 1 58.94 96 SER B O 1
ATOM 2816 N N . ASP B 1 97 ? 17.578 4.551 16.453 1 69.19 97 ASP B N 1
ATOM 2817 C CA . ASP B 1 97 ? 16.453 4.707 17.375 1 69.19 97 ASP B CA 1
ATOM 2818 C C . ASP B 1 97 ? 15.188 4.062 16.828 1 69.19 97 ASP B C 1
ATOM 2820 O O . ASP B 1 97 ? 14.094 4.281 17.359 1 69.19 97 ASP B O 1
ATOM 2824 N N . GLY B 1 98 ? 15.359 3.367 15.82 1 78.81 98 GLY B N 1
ATOM 2825 C CA . GLY B 1 98 ? 14.25 2.604 15.281 1 78.81 98 GLY B CA 1
ATOM 2826 C C . GLY B 1 98 ? 13.297 3.443 14.453 1 78.81 98 GLY B C 1
ATOM 2827 O O . GLY B 1 98 ? 12.242 2.963 14.023 1 78.81 98 GLY B O 1
ATOM 2828 N N . ARG B 1 99 ? 13.734 4.684 14.219 1 89 99 ARG B N 1
ATOM 2829 C CA . ARG B 1 99 ? 12.891 5.555 13.398 1 89 99 ARG B CA 1
ATOM 2830 C C . ARG B 1 99 ? 13.297 5.484 11.93 1 89 99 ARG B C 1
ATOM 2832 O O . ARG B 1 99 ? 14.477 5.289 11.617 1 89 99 ARG B O 1
ATOM 2839 N N . VAL B 1 100 ? 12.312 5.609 11.102 1 94.94 100 VAL B N 1
ATOM 2840 C CA . VAL B 1 100 ? 12.594 5.793 9.68 1 94.94 100 VAL B CA 1
ATOM 2841 C C . VAL B 1 100 ? 12.906 7.262 9.398 1 94.94 100 VAL B C 1
ATOM 2843 O O . VAL B 1 100 ? 12.242 8.156 9.938 1 94.94 100 VAL B O 1
ATOM 2846 N N . ARG B 1 101 ? 13.938 7.535 8.602 1 96.62 101 ARG B N 1
ATOM 2847 C CA . ARG B 1 101 ? 14.375 8.898 8.305 1 96.62 101 ARG B CA 1
ATOM 2848 C C . ARG B 1 101 ? 14.352 9.164 6.805 1 96.62 101 ARG B C 1
ATOM 2850 O O . ARG B 1 101 ? 14.852 8.359 6.02 1 96.62 101 ARG B O 1
ATOM 2857 N N . TYR B 1 102 ? 13.742 10.281 6.438 1 97.75 102 TYR B N 1
ATOM 2858 C CA . TYR B 1 102 ? 13.68 10.75 5.055 1 97.75 102 TYR B CA 1
ATOM 2859 C C . TYR B 1 102 ? 14.391 12.086 4.898 1 97.75 102 TYR B C 1
ATOM 2861 O O . TYR B 1 102 ? 14.367 12.922 5.809 1 97.75 102 TYR B O 1
ATOM 2869 N N . ARG B 1 103 ? 14.969 12.297 3.74 1 97.88 103 ARG B N 1
ATOM 2870 C CA . ARG B 1 103 ? 15.625 13.562 3.418 1 97.88 103 ARG B CA 1
ATOM 2871 C C . ARG B 1 103 ? 15.203 14.055 2.039 1 97.88 103 ARG B C 1
ATOM 2873 O O . ARG B 1 103 ? 15.07 13.266 1.103 1 97.88 103 ARG B O 1
ATOM 2880 N N . LEU B 1 104 ? 15.055 15.328 1.919 1 97.88 104 LEU B N 1
ATOM 2881 C CA . LEU B 1 104 ? 14.727 15.984 0.657 1 97.88 104 LEU B CA 1
ATOM 2882 C C . LEU B 1 104 ? 15.484 17.297 0.513 1 97.88 104 LEU B C 1
ATOM 2884 O O . LEU B 1 104 ? 15.492 18.109 1.436 1 97.88 104 LEU B O 1
ATOM 2888 N N . ASP B 1 105 ? 16.109 17.438 -0.57 1 97.31 105 ASP B N 1
ATOM 2889 C CA . ASP B 1 105 ? 16.641 18.75 -0.947 1 97.31 105 ASP B CA 1
ATOM 2890 C C . ASP B 1 105 ? 15.664 19.5 -1.848 1 97.31 105 ASP B C 1
ATOM 2892 O O . ASP B 1 105 ? 15.273 19 -2.902 1 97.31 105 ASP B O 1
ATOM 2896 N N . LEU B 1 106 ? 15.266 20.625 -1.338 1 95.25 106 LEU B N 1
ATOM 2897 C CA . LEU B 1 106 ? 14.375 21.5 -2.102 1 95.25 106 LEU B CA 1
ATOM 2898 C C . LEU B 1 106 ? 15.156 22.641 -2.742 1 95.25 106 LEU B C 1
ATOM 2900 O O . LEU B 1 106 ? 15.664 23.516 -2.043 1 95.25 106 LEU B O 1
ATOM 2904 N N . PRO B 1 107 ? 15.242 22.562 -4.035 1 92.5 107 PRO B N 1
ATOM 2905 C CA . PRO B 1 107 ? 15.961 23.656 -4.684 1 92.5 107 PRO B CA 1
ATOM 2906 C C . PRO B 1 107 ? 15.258 25 -4.535 1 92.5 107 PRO B C 1
ATOM 2908 O O . PRO B 1 107 ? 14.055 25.047 -4.262 1 92.5 107 PRO B O 1
ATOM 2911 N N . ALA B 1 108 ? 16.031 25.984 -4.727 1 89.25 108 ALA B N 1
ATOM 2912 C CA . ALA B 1 108 ? 15.445 27.328 -4.719 1 89.25 108 ALA B CA 1
ATOM 2913 C C . ALA B 1 108 ? 14.508 27.516 -5.906 1 89.25 108 ALA B C 1
ATOM 2915 O O . ALA B 1 108 ? 14.805 27.078 -7.02 1 89.25 108 ALA B O 1
ATOM 2916 N N . ASP B 1 109 ? 13.336 27.922 -5.527 1 78.25 109 ASP B N 1
ATOM 2917 C CA . ASP B 1 109 ? 12.383 28.328 -6.559 1 78.25 109 ASP B CA 1
ATOM 2918 C C . ASP B 1 109 ? 12.016 29.797 -6.422 1 78.25 109 ASP B C 1
ATOM 2920 O O . ASP B 1 109 ? 11.594 30.25 -5.355 1 78.25 109 ASP B O 1
ATOM 2924 N N . ALA B 1 110 ? 12.211 30.5 -7.469 1 69.06 110 ALA B N 1
ATOM 2925 C CA . ALA B 1 110 ? 12.008 31.953 -7.469 1 69.06 110 ALA B CA 1
ATOM 2926 C C . ALA B 1 110 ? 10.578 32.312 -7.066 1 69.06 110 ALA B C 1
ATOM 2928 O O . ALA B 1 110 ? 10.336 33.375 -6.5 1 69.06 110 ALA B O 1
ATOM 2929 N N . ALA B 1 111 ? 9.688 31.453 -7.332 1 69.88 111 ALA B N 1
ATOM 2930 C CA . ALA B 1 111 ? 8.289 31.75 -7.066 1 69.88 111 ALA B CA 1
ATOM 2931 C C . ALA B 1 111 ? 7.926 31.438 -5.617 1 69.88 111 ALA B C 1
ATOM 2933 O O . ALA B 1 111 ? 6.883 31.875 -5.125 1 69.88 111 ALA B O 1
ATOM 2934 N N . ASP B 1 112 ? 8.852 30.844 -4.938 1 75.44 112 ASP B N 1
ATOM 2935 C CA . ASP B 1 112 ? 8.602 30.406 -3.564 1 75.44 112 ASP B CA 1
ATOM 2936 C C . ASP B 1 112 ? 9.133 31.438 -2.562 1 75.44 112 ASP B C 1
ATOM 2938 O O . ASP B 1 112 ? 10.234 31.953 -2.723 1 75.44 112 ASP B O 1
ATOM 2942 N N . PRO B 1 113 ? 8.25 31.797 -1.591 1 73.19 113 PRO B N 1
ATOM 2943 C CA . PRO B 1 113 ? 8.703 32.75 -0.58 1 73.19 113 PRO B CA 1
ATOM 2944 C C . PRO B 1 113 ? 10.039 32.375 0.046 1 73.19 113 PRO B C 1
ATOM 2946 O O . PRO B 1 113 ? 10.75 33.219 0.579 1 73.19 113 PRO B O 1
ATOM 2949 N N . SER B 1 114 ? 10.375 31.156 0.071 1 75.19 114 SER B N 1
ATOM 2950 C CA . SER B 1 114 ? 11.656 30.766 0.639 1 75.19 114 SER B CA 1
ATOM 2951 C C . SER B 1 114 ? 12.812 31.359 -0.161 1 75.19 114 SER B C 1
ATOM 2953 O O . SER B 1 114 ? 13.766 31.891 0.414 1 75.19 114 SER B O 1
ATOM 2955 N N . GLY B 1 115 ? 12.633 31.297 -1.403 1 84.56 115 GLY B N 1
ATOM 2956 C CA . GLY B 1 115 ? 13.586 31.891 -2.326 1 84.56 115 GLY B CA 1
ATOM 2957 C C . GLY B 1 115 ? 14.992 31.328 -2.189 1 84.56 115 GLY B C 1
ATOM 2958 O O . GLY B 1 115 ? 15.93 31.812 -2.826 1 84.56 115 GLY B O 1
ATOM 2959 N N . GLN B 1 116 ? 15.172 30.422 -1.199 1 92.88 116 GLN B N 1
ATOM 2960 C CA . GLN B 1 116 ? 16.469 29.781 -0.937 1 92.88 116 GLN B CA 1
ATOM 2961 C C . GLN B 1 116 ? 16.344 28.266 -0.975 1 92.88 116 GLN B C 1
ATOM 2963 O O . GLN B 1 116 ? 15.25 27.719 -0.781 1 92.88 116 GLN B O 1
ATOM 2968 N N . PRO B 1 117 ? 17.516 27.656 -1.304 1 96.81 117 PRO B N 1
ATOM 2969 C CA . PRO B 1 117 ? 17.484 26.188 -1.195 1 96.81 117 PRO B CA 1
ATOM 2970 C C . PRO B 1 117 ? 17.281 25.719 0.241 1 96.81 117 PRO B C 1
ATOM 2972 O O . PRO B 1 117 ? 17.828 26.297 1.175 1 96.81 117 PRO B O 1
ATOM 2975 N N . LEU B 1 118 ? 16.422 24.734 0.362 1 97.81 118 LEU B N 1
ATOM 2976 C CA . LEU B 1 118 ? 16.094 24.172 1.672 1 97.81 118 LEU B CA 1
ATOM 2977 C C . LEU B 1 118 ? 16.422 22.688 1.729 1 97.81 118 LEU B C 1
ATOM 2979 O O . LEU B 1 118 ? 16.516 22.031 0.69 1 97.81 118 LEU B O 1
ATOM 2983 N N . ARG B 1 119 ? 16.734 22.219 2.875 1 98.12 119 ARG B N 1
ATOM 2984 C CA . ARG B 1 119 ? 16.844 20.797 3.158 1 98.12 119 ARG B CA 1
ATOM 2985 C C . ARG B 1 119 ? 15.82 20.359 4.203 1 98.12 119 ARG B C 1
ATOM 2987 O O . ARG B 1 119 ? 15.75 20.938 5.289 1 98.12 119 ARG B O 1
ATOM 2994 N N . ALA B 1 120 ? 15.039 19.391 3.883 1 98.5 120 ALA B N 1
ATOM 2995 C CA . ALA B 1 120 ? 14.039 18.859 4.805 1 98.5 120 ALA B CA 1
ATOM 2996 C C . ALA B 1 120 ? 14.414 17.453 5.281 1 98.5 120 ALA B C 1
ATOM 2998 O O . ALA B 1 120 ? 14.875 16.625 4.492 1 98.5 120 ALA B O 1
ATOM 2999 N N . VAL B 1 121 ? 14.344 17.203 6.535 1 98.31 121 VAL B N 1
ATOM 3000 C CA . VAL B 1 121 ? 14.516 15.898 7.148 1 98.31 121 VAL B CA 1
ATOM 3001 C C . VAL B 1 121 ? 13.25 15.516 7.91 1 98.31 121 VAL B C 1
ATOM 3003 O O . VAL B 1 121 ? 12.742 16.297 8.719 1 98.31 121 VAL B O 1
ATOM 3006 N N . TYR B 1 122 ? 12.719 14.406 7.586 1 98.5 122 TYR B N 1
ATOM 3007 C CA . TYR B 1 122 ? 11.508 13.891 8.203 1 98.5 122 TYR B CA 1
ATOM 3008 C C . TYR B 1 122 ? 11.781 12.562 8.906 1 98.5 122 TYR B C 1
ATOM 3010 O O . TYR B 1 122 ? 12.281 11.617 8.289 1 98.5 122 TYR B O 1
ATOM 3018 N N . GLU B 1 123 ? 11.508 12.508 10.18 1 97.38 123 GLU B N 1
ATOM 3019 C CA . GLU B 1 123 ? 11.695 11.297 10.977 1 97.38 123 GLU B CA 1
ATOM 3020 C C . GLU B 1 123 ? 10.375 10.789 11.539 1 97.38 123 GLU B C 1
ATOM 3022 O O . GLU B 1 123 ? 9.578 11.57 12.062 1 97.38 123 GLU B O 1
ATOM 3027 N N . VAL B 1 124 ? 10.164 9.477 11.422 1 97.69 124 VAL B N 1
ATOM 3028 C CA . VAL B 1 124 ? 8.922 8.859 11.883 1 97.69 124 VAL B CA 1
ATOM 3029 C C . VAL B 1 124 ? 9.242 7.645 12.75 1 97.69 124 VAL B C 1
ATOM 3031 O O . VAL B 1 124 ? 9.992 6.758 12.336 1 97.69 124 VAL B O 1
ATOM 3034 N N . GLY B 1 125 ? 8.789 7.621 13.938 1 95.25 125 GLY B N 1
ATOM 3035 C CA . GLY B 1 125 ? 8.836 6.48 14.828 1 95.25 125 GLY B CA 1
ATOM 3036 C C . GLY B 1 125 ? 7.465 5.961 15.211 1 95.25 125 GLY B C 1
ATOM 3037 O O . GLY B 1 125 ? 6.559 6.742 15.5 1 95.25 125 GLY B O 1
ATOM 3038 N N . ALA B 1 126 ? 7.293 4.625 15.133 1 94.62 126 ALA B N 1
ATOM 3039 C CA . ALA B 1 126 ? 5.992 4.035 15.438 1 94.62 126 ALA B CA 1
ATOM 3040 C C . ALA B 1 126 ? 6.113 2.953 16.5 1 94.62 126 ALA B C 1
ATOM 3042 O O . ALA B 1 126 ? 7.035 2.133 16.469 1 94.62 126 ALA B O 1
ATOM 3043 N N . GLY B 1 127 ? 5.328 2.852 17.438 1 93.12 127 GLY B N 1
ATOM 3044 C CA . GLY B 1 127 ? 5.117 1.914 18.531 1 93.12 127 GLY B CA 1
ATOM 3045 C C . GLY B 1 127 ? 3.793 2.115 19.234 1 93.12 127 GLY B C 1
ATOM 3046 O O . GLY B 1 127 ? 2.738 2.148 18.594 1 93.12 127 GLY B O 1
ATOM 3047 N N . GLY B 1 128 ? 3.875 2.314 20.5 1 91.62 128 GLY B N 1
ATOM 3048 C CA . GLY B 1 128 ? 2.658 2.662 21.219 1 91.62 128 GLY B CA 1
ATOM 3049 C C . GLY B 1 128 ? 2.098 4.016 20.828 1 91.62 128 GLY B C 1
ATOM 3050 O O . GLY B 1 128 ? 0.927 4.305 21.078 1 91.62 128 GLY B O 1
ATOM 3051 N N . SER B 1 129 ? 2.971 4.746 20.266 1 96.88 129 SER B N 1
ATOM 3052 C CA . SER B 1 129 ? 2.596 6.035 19.703 1 96.88 129 SER B CA 1
ATOM 3053 C C . SER B 1 129 ? 3.254 6.254 18.344 1 96.88 129 SER B C 1
ATOM 3055 O O . SER B 1 129 ? 4.191 5.543 17.984 1 96.88 129 SER B O 1
ATOM 3057 N N . LEU B 1 130 ? 2.674 7.133 17.562 1 98.12 130 LEU B N 1
ATOM 3058 C CA . LEU B 1 130 ? 3.297 7.602 16.344 1 98.12 130 LEU B CA 1
ATOM 3059 C C . LEU B 1 130 ? 3.967 8.953 16.547 1 98.12 130 LEU B C 1
ATOM 3061 O O . LEU B 1 130 ? 3.305 9.93 16.922 1 98.12 130 LEU B O 1
ATOM 3065 N N . ARG B 1 131 ? 5.242 9.047 16.344 1 98 131 ARG B N 1
ATOM 3066 C CA . ARG B 1 131 ? 6 10.289 16.469 1 98 131 ARG B CA 1
ATOM 3067 C C . ARG B 1 131 ? 6.543 10.742 15.125 1 98 131 ARG B C 1
ATOM 3069 O O . ARG B 1 131 ? 7.246 9.984 14.445 1 98 131 ARG B O 1
ATOM 3076 N N . MET B 1 132 ? 6.238 11.906 14.742 1 98.75 132 MET B N 1
ATOM 3077 C CA . MET B 1 132 ? 6.676 12.5 13.477 1 98.75 132 MET B CA 1
ATOM 3078 C C . MET B 1 132 ? 7.395 13.82 13.719 1 98.75 132 MET B C 1
ATOM 3080 O O . MET B 1 132 ? 6.922 14.664 14.484 1 98.75 132 MET B O 1
ATOM 3084 N N . THR B 1 133 ? 8.516 14.008 13.094 1 98.44 133 THR B N 1
ATOM 3085 C CA . THR B 1 133 ? 9.281 15.234 13.242 1 98.44 133 THR B CA 1
ATOM 3086 C C . THR B 1 133 ? 9.812 15.711 11.891 1 98.44 133 THR B C 1
ATOM 3088 O O . THR B 1 133 ? 10.484 14.953 11.188 1 98.44 133 THR B O 1
ATOM 3091 N N . LEU B 1 134 ? 9.508 16.891 11.516 1 98.81 134 LEU B N 1
ATOM 3092 C CA . LEU B 1 134 ? 9.977 17.531 10.297 1 98.81 134 LEU B CA 1
ATOM 3093 C C . LEU B 1 134 ? 10.938 18.672 10.617 1 98.81 134 LEU B C 1
ATOM 3095 O O . LEU B 1 134 ? 10.602 19.594 11.367 1 98.81 134 LEU B O 1
ATOM 3099 N N . THR B 1 135 ? 12.109 18.594 10.109 1 98.81 135 THR B N 1
ATOM 3100 C CA . THR B 1 135 ? 13.094 19.656 10.234 1 98.81 135 THR B CA 1
ATOM 3101 C C . THR B 1 135 ? 13.414 20.266 8.875 1 98.81 135 THR B C 1
ATOM 3103 O O . THR B 1 135 ? 13.734 19.531 7.926 1 98.81 135 THR B O 1
ATOM 3106 N N . VAL B 1 136 ? 13.297 21.531 8.758 1 98.38 136 VAL B N 1
ATOM 3107 C CA . VAL B 1 136 ? 13.641 22.25 7.535 1 98.38 136 VAL B CA 1
ATOM 3108 C C . VAL B 1 136 ? 14.789 23.219 7.809 1 98.38 136 VAL B C 1
ATOM 3110 O O . VAL B 1 136 ? 14.742 24 8.766 1 98.38 136 VAL B O 1
ATOM 3113 N N . ALA B 1 137 ? 15.75 23.156 7 1 98.62 137 ALA B N 1
ATOM 3114 C CA . ALA B 1 137 ? 16.922 24.016 7.129 1 98.62 137 ALA B CA 1
ATOM 3115 C C . ALA B 1 137 ? 17.109 24.891 5.891 1 98.62 137 ALA B C 1
ATOM 3117 O O . ALA B 1 137 ? 16.875 24.438 4.766 1 98.62 137 ALA B O 1
ATOM 3118 N N . ASN B 1 138 ? 17.578 26.109 6.168 1 98.06 138 ASN B N 1
ATOM 3119 C CA . ASN B 1 138 ? 18 27 5.098 1 98.06 138 ASN B CA 1
ATOM 3120 C C . ASN B 1 138 ? 19.453 26.734 4.695 1 98.06 138 ASN B C 1
ATOM 3122 O O . ASN B 1 138 ? 20.375 27.078 5.438 1 98.06 138 ASN B O 1
ATOM 3126 N N . VAL B 1 139 ? 19.594 26.234 3.518 1 98 139 VAL B N 1
ATOM 3127 C CA . VAL B 1 139 ? 20.953 25.938 3.086 1 98 139 VAL B CA 1
ATOM 3128 C C . VAL B 1 139 ? 21.391 26.953 2.031 1 98 139 VAL B C 1
ATOM 3130 O O . VAL B 1 139 ? 22.297 26.672 1.237 1 98 139 VAL B O 1
ATOM 3133 N N . GLY B 1 140 ? 20.734 28 1.94 1 96.5 140 GLY B N 1
ATOM 3134 C CA . GLY B 1 140 ? 21.062 29.078 1.029 1 96.5 140 GLY B CA 1
ATOM 3135 C C . GLY B 1 140 ? 21.891 30.172 1.679 1 96.5 140 GLY B C 1
ATOM 3136 O O . GLY B 1 140 ? 22.484 29.969 2.732 1 96.5 140 GLY B O 1
ATOM 3137 N N . GLU B 1 141 ? 21.953 31.312 0.988 1 95.62 141 GLU B N 1
ATOM 3138 C CA . GLU B 1 141 ? 22.875 32.375 1.377 1 95.62 141 GLU B CA 1
ATOM 3139 C C . GLU B 1 141 ? 22.125 33.594 1.936 1 95.62 141 GLU B C 1
ATOM 3141 O O . GLU B 1 141 ? 22.734 34.5 2.479 1 95.62 141 GLU B O 1
ATOM 3146 N N . ALA B 1 142 ? 20.875 33.594 1.874 1 95.5 142 ALA B N 1
ATOM 3147 C CA . ALA B 1 142 ? 20.031 34.656 2.412 1 95.5 142 ALA B CA 1
ATOM 3148 C C . ALA B 1 142 ? 18.891 34.062 3.242 1 95.5 142 ALA B C 1
ATOM 3150 O O . ALA B 1 142 ? 18.703 32.844 3.305 1 95.5 142 ALA B O 1
ATOM 3151 N N . SER B 1 143 ? 18.203 34.938 3.896 1 95.75 143 SER B N 1
ATOM 3152 C CA . SER B 1 143 ? 17.109 34.5 4.75 1 95.75 143 SER B CA 1
ATOM 3153 C C . SER B 1 143 ? 15.977 33.875 3.928 1 95.75 143 SER B C 1
ATOM 3155 O O . SER B 1 143 ? 15.711 34.344 2.812 1 95.75 143 SER B O 1
ATOM 3157 N N . ALA B 1 144 ? 15.344 32.875 4.512 1 94.88 144 ALA B N 1
ATOM 3158 C CA . ALA B 1 144 ? 14.211 32.188 3.887 1 94.88 144 ALA B CA 1
ATOM 3159 C C . ALA B 1 144 ? 13 32.188 4.816 1 94.88 144 ALA B C 1
ATOM 3161 O O . ALA B 1 144 ? 13.141 31.953 6.02 1 94.88 144 ALA B O 1
ATOM 3162 N N . SER B 1 145 ? 11.836 32.531 4.324 1 94.81 145 SER B N 1
ATOM 3163 C CA . SER B 1 145 ? 10.586 32.375 5.055 1 94.81 145 SER B CA 1
ATOM 3164 C C . SER B 1 145 ? 9.922 31.047 4.75 1 94.81 145 SER B C 1
ATOM 3166 O O . SER B 1 145 ? 9.633 30.734 3.59 1 94.81 145 SER B O 1
ATOM 3168 N N . VAL B 1 146 ? 9.656 30.266 5.785 1 96.06 146 VAL B N 1
ATOM 3169 C CA . VAL B 1 146 ? 9.18 28.891 5.566 1 96.06 146 VAL B CA 1
ATOM 3170 C C . VAL B 1 146 ? 7.926 28.656 6.398 1 96.06 146 VAL B C 1
ATOM 3172 O O . VAL B 1 146 ? 7.855 29.047 7.562 1 96.06 146 VAL B O 1
ATOM 3175 N N . GLU B 1 147 ? 6.875 28.141 5.797 1 96.88 147 GLU B N 1
ATOM 3176 C CA . GLU B 1 147 ? 5.734 27.562 6.496 1 96.88 147 GLU B CA 1
ATOM 3177 C C . GLU B 1 147 ? 5.82 26.031 6.512 1 96.88 147 GLU B C 1
ATOM 3179 O O . GLU B 1 147 ? 6.434 25.438 5.625 1 96.88 147 GLU B O 1
ATOM 3184 N N . MET B 1 148 ? 5.301 25.375 7.543 1 97.75 148 MET B N 1
ATOM 3185 C CA . MET B 1 148 ? 5.32 23.938 7.703 1 97.75 148 MET B CA 1
ATOM 3186 C C . MET B 1 148 ? 4.027 23.438 8.344 1 97.75 148 MET B C 1
ATOM 3188 O O . MET B 1 148 ? 3.432 24.141 9.172 1 97.75 148 MET B O 1
ATOM 3192 N N . ALA B 1 149 ? 3.703 22.312 8 1 98.88 149 ALA B N 1
ATOM 3193 C CA . ALA B 1 149 ? 2.627 21.625 8.703 1 98.88 149 ALA B CA 1
ATOM 3194 C C . ALA B 1 149 ? 2.725 20.109 8.508 1 98.88 149 ALA B C 1
ATOM 3196 O O . ALA B 1 149 ? 3.299 19.641 7.52 1 98.88 149 ALA B O 1
ATOM 3197 N N . LEU B 1 150 ? 2.383 19.359 9.453 1 98.94 150 LEU B N 1
ATOM 3198 C CA . LEU B 1 150 ? 2.025 17.953 9.305 1 98.94 150 LEU B CA 1
ATOM 3199 C C . LEU B 1 150 ? 0.516 17.797 9.164 1 98.94 150 LEU B C 1
ATOM 3201 O O . LEU B 1 150 ? -0.215 17.844 10.156 1 98.94 150 LEU B O 1
ATOM 3205 N N . HIS B 1 151 ? 0.071 17.656 7.863 1 98.88 151 HIS B N 1
ATOM 3206 C CA . HIS B 1 151 ? -1.344 17.641 7.508 1 98.88 151 HIS B CA 1
ATOM 3207 C C . HIS B 1 151 ? -1.972 16.281 7.793 1 98.88 151 HIS B C 1
ATOM 3209 O O . HIS B 1 151 ? -2.354 15.562 6.863 1 98.88 151 HIS B O 1
ATOM 3215 N N . THR B 1 152 ? -2.244 16.016 9.039 1 98.94 152 THR B N 1
ATOM 3216 C CA . THR B 1 152 ? -2.572 14.695 9.547 1 98.94 152 THR B CA 1
ATOM 3217 C C . THR B 1 152 ? -4.066 14.414 9.414 1 98.94 152 THR B C 1
ATOM 3219 O O . THR B 1 152 ? -4.887 15.094 10.031 1 98.94 152 THR B O 1
ATOM 3222 N N . TYR B 1 153 ? -4.426 13.461 8.617 1 98.94 153 TYR B N 1
ATOM 3223 C CA . TYR B 1 153 ? -5.773 12.906 8.562 1 98.94 153 TYR B CA 1
ATOM 3224 C C . TYR B 1 153 ? -5.969 11.836 9.633 1 98.94 153 TYR B C 1
ATOM 3226 O O . TYR B 1 153 ? -5.336 10.781 9.586 1 98.94 153 TYR B O 1
ATOM 3234 N N . LEU B 1 154 ? -6.809 12.062 10.586 1 98.94 154 LEU B N 1
ATOM 3235 C CA . LEU B 1 154 ? -7.129 11.07 11.602 1 98.94 154 LEU B CA 1
ATOM 3236 C C . LEU B 1 154 ? -8.391 10.297 11.227 1 98.94 154 LEU B C 1
ATOM 3238 O O . LEU B 1 154 ? -9.43 10.898 10.938 1 98.94 154 LEU B O 1
ATOM 3242 N N . ARG B 1 155 ? -8.297 9.008 11.281 1 98.81 155 ARG B N 1
ATOM 3243 C CA . ARG B 1 155 ? -9.453 8.156 11.016 1 98.81 155 ARG B CA 1
ATOM 3244 C C . ARG B 1 155 ? -10.453 8.211 12.172 1 98.81 155 ARG B C 1
ATOM 3246 O O . ARG B 1 155 ? -10.07 8.039 13.328 1 98.81 155 ARG B O 1
ATOM 3253 N N . VAL B 1 156 ? -11.688 8.438 11.828 1 98.75 156 VAL B N 1
ATOM 3254 C CA . VAL B 1 156 ? -12.781 8.328 12.789 1 98.75 156 VAL B CA 1
ATOM 3255 C C . VAL B 1 156 ? -13.914 7.508 12.188 1 98.75 156 VAL B C 1
ATOM 3257 O O . VAL B 1 156 ? -13.945 7.27 10.977 1 98.75 156 VAL B O 1
ATOM 3260 N N . GLY B 1 157 ? -14.727 7.008 13.047 1 98.12 157 GLY B N 1
ATOM 3261 C CA . GLY B 1 157 ? -15.859 6.234 12.555 1 98.12 157 GLY B CA 1
ATOM 3262 C C . GLY B 1 157 ? -16.859 7.074 11.789 1 98.12 157 GLY B C 1
ATOM 3263 O O . GLY B 1 157 ? -17.375 6.637 10.758 1 98.12 157 GLY B O 1
ATOM 3264 N N . ASP B 1 158 ? -17.188 8.234 12.305 1 98.69 158 ASP B N 1
ATOM 3265 C CA . ASP B 1 158 ? -18.078 9.227 11.727 1 98.69 158 ASP B CA 1
ATOM 3266 C C . ASP B 1 158 ? -17.812 10.617 12.297 1 98.69 158 ASP B C 1
ATOM 3268 O O . ASP B 1 158 ? -18.031 10.859 13.484 1 98.69 158 ASP B O 1
ATOM 3272 N N . VAL B 1 159 ? -17.359 11.5 11.414 1 98.75 159 VAL B N 1
ATOM 3273 C CA . VAL B 1 159 ? -16.906 12.812 11.875 1 98.75 159 VAL B CA 1
ATOM 3274 C C . VAL B 1 159 ? -18.094 13.562 12.5 1 98.75 159 VAL B C 1
ATOM 3276 O O . VAL B 1 159 ? -17.891 14.422 13.375 1 98.75 159 VAL B O 1
ATOM 3279 N N . ARG B 1 160 ? -19.391 13.305 12.219 1 98.44 160 ARG B N 1
ATOM 3280 C CA . ARG B 1 160 ? -20.578 13.961 12.75 1 98.44 160 ARG B CA 1
ATOM 3281 C C . ARG B 1 160 ? -20.766 13.648 14.234 1 98.44 160 ARG B C 1
ATOM 3283 O O . ARG B 1 160 ? -21.453 14.367 14.945 1 98.44 160 ARG B O 1
ATOM 3290 N N . ARG B 1 161 ? -20.109 12.516 14.602 1 98.62 161 ARG B N 1
ATOM 3291 C CA . ARG B 1 161 ? -20.219 12.086 15.992 1 98.62 161 ARG B CA 1
ATOM 3292 C C . ARG B 1 161 ? -18.906 12.336 16.734 1 98.62 161 ARG B C 1
ATOM 3294 O O . ARG B 1 161 ? -18.797 12.047 17.922 1 98.62 161 ARG B O 1
ATOM 3301 N N . THR B 1 162 ? -17.953 12.805 16.062 1 98.75 162 THR B N 1
ATOM 3302 C CA . THR B 1 162 ? -16.609 13.031 16.609 1 98.75 162 THR B CA 1
ATOM 3303 C C . THR B 1 162 ? -16.516 14.422 17.234 1 98.75 162 THR B C 1
ATOM 3305 O O . THR B 1 162 ? -17.156 15.367 16.766 1 98.75 162 THR B O 1
ATOM 3308 N N . ARG B 1 163 ? -15.75 14.539 18.297 1 98.81 163 ARG B N 1
ATOM 3309 C CA . ARG B 1 163 ? -15.492 15.812 18.953 1 98.81 163 ARG B CA 1
ATOM 3310 C C . ARG B 1 163 ? -13.992 16.031 19.141 1 98.81 163 ARG B C 1
ATOM 3312 O O . ARG B 1 163 ? -13.273 15.109 19.531 1 98.81 163 ARG B O 1
ATOM 3319 N N . VAL B 1 164 ? -13.562 17.156 18.812 1 98.88 164 VAL B N 1
ATOM 3320 C CA . VAL B 1 164 ? -12.203 17.562 19.141 1 98.88 164 VAL B CA 1
ATOM 3321 C C . VAL B 1 164 ? -12.219 18.5 20.359 1 98.88 164 VAL B C 1
ATOM 3323 O O . VAL B 1 164 ? -12.922 19.516 20.359 1 98.88 164 VAL B O 1
ATOM 3326 N N . ARG B 1 165 ? -11.453 18.141 21.359 1 98.62 165 ARG B N 1
ATOM 3327 C CA . ARG B 1 165 ? -11.43 18.891 22.609 1 98.62 165 ARG B CA 1
ATOM 3328 C C . ARG B 1 165 ? -10.055 19.5 22.859 1 98.62 165 ARG B C 1
ATOM 3330 O O . ARG B 1 165 ? -9.031 18.906 22.516 1 98.62 165 ARG B O 1
ATOM 3337 N N . GLY B 1 166 ? -10.102 20.719 23.469 1 97.88 166 GLY B N 1
ATOM 3338 C CA . GLY B 1 166 ? -8.852 21.297 23.922 1 97.88 166 GLY B CA 1
ATOM 3339 C C . GLY B 1 166 ? -8.609 22.688 23.375 1 97.88 166 GLY B C 1
ATOM 3340 O O . GLY B 1 166 ? -7.574 23.297 23.656 1 97.88 166 GLY B O 1
ATOM 3341 N N . LEU B 1 167 ? -9.664 23.25 22.656 1 98.19 167 LEU B N 1
ATOM 3342 C CA . LEU B 1 167 ? -9.406 24.531 22 1 98.19 167 LEU B CA 1
ATOM 3343 C C . LEU B 1 167 ? -10.43 25.578 22.422 1 98.19 167 LEU B C 1
ATOM 3345 O O . LEU B 1 167 ? -10.578 26.609 21.766 1 98.19 167 LEU B O 1
ATOM 3349 N N . SER B 1 168 ? -11.156 25.234 23.5 1 97.31 168 SER B N 1
ATOM 3350 C CA . SER B 1 168 ? -12.133 26.188 24 1 97.31 168 SER B CA 1
ATOM 3351 C C . SER B 1 168 ? -11.469 27.516 24.375 1 97.31 168 SER B C 1
ATOM 3353 O O . SER B 1 168 ? -10.398 27.531 24.984 1 97.31 168 SER B O 1
ATOM 3355 N N . GLY B 1 169 ? -12.086 28.625 23.953 1 97.69 169 GLY B N 1
ATOM 3356 C CA . GLY B 1 169 ? -11.602 29.953 24.281 1 97.69 169 GLY B CA 1
ATOM 3357 C C . GLY B 1 169 ? -10.477 30.422 23.375 1 97.69 169 GLY B C 1
ATOM 3358 O O . GLY B 1 169 ? -9.977 31.547 23.531 1 97.69 169 GLY B O 1
ATOM 3359 N N . VAL B 1 170 ? -10.094 29.656 22.453 1 97.94 170 VAL B N 1
ATOM 3360 C CA . VAL B 1 170 ? -8.953 29.984 21.609 1 97.94 170 VAL B CA 1
ATOM 3361 C C . VAL B 1 170 ? -9.43 30.688 20.344 1 97.94 170 VAL B C 1
ATOM 3363 O O . VAL B 1 170 ? -10.453 30.312 19.766 1 97.94 170 VAL B O 1
ATOM 3366 N N . GLY B 1 171 ? -8.727 31.734 19.938 1 98.12 171 GLY B N 1
ATOM 3367 C CA . GLY B 1 171 ? -9 32.375 18.672 1 98.12 171 GLY B CA 1
ATOM 3368 C C . GLY B 1 171 ? -8.562 31.562 17.469 1 98.12 171 GLY B C 1
ATOM 3369 O O . GLY B 1 171 ? -7.57 30.844 17.531 1 98.12 171 GLY B O 1
ATOM 3370 N N . TYR B 1 172 ? -9.297 31.656 16.422 1 97.94 172 TYR B N 1
ATOM 3371 C CA . TYR B 1 172 ? -8.945 30.953 15.203 1 97.94 172 TYR B CA 1
ATOM 3372 C C . TYR B 1 172 ? -9.359 31.734 13.969 1 97.94 172 TYR B C 1
ATOM 3374 O O . TYR B 1 172 ? -10.273 32.562 14.031 1 97.94 172 TYR B O 1
ATOM 3382 N N . TRP B 1 173 ? -8.57 31.547 12.891 1 96.69 173 TRP B N 1
ATOM 3383 C CA . TRP B 1 173 ? -8.945 31.984 11.555 1 96.69 173 TRP B CA 1
ATOM 3384 C C . TRP B 1 173 ? -9.82 30.953 10.859 1 96.69 173 TRP B C 1
ATOM 3386 O O . TRP B 1 173 ? -9.445 29.781 10.766 1 96.69 173 TRP B O 1
ATOM 3396 N N . ASP B 1 174 ? -10.992 31.344 10.367 1 97.69 174 ASP B N 1
ATOM 3397 C CA . ASP B 1 174 ? -11.969 30.438 9.797 1 97.69 174 ASP B CA 1
ATOM 3398 C C . ASP B 1 174 ? -12.008 30.547 8.273 1 97.69 174 ASP B C 1
ATOM 3400 O O . ASP B 1 174 ? -12.68 31.422 7.727 1 97.69 174 ASP B O 1
ATOM 3404 N N . ALA B 1 175 ? -11.359 29.672 7.648 1 95.06 175 ALA B N 1
ATOM 3405 C CA . ALA B 1 175 ? -11.305 29.688 6.188 1 95.06 175 ALA B CA 1
ATOM 3406 C C . ALA B 1 175 ? -12.672 29.359 5.586 1 95.06 175 ALA B C 1
ATOM 3408 O O . ALA B 1 175 ? -13.047 29.922 4.551 1 95.06 175 ALA B O 1
ATOM 3409 N N . ALA B 1 176 ? -13.406 28.469 6.168 1 95 176 ALA B N 1
ATOM 3410 C CA . ALA B 1 176 ? -14.703 28.016 5.656 1 95 176 ALA B CA 1
ATOM 3411 C C . ALA B 1 176 ? -15.727 29.156 5.707 1 95 176 ALA B C 1
ATOM 3413 O O . ALA B 1 176 ? -16.719 29.141 4.973 1 95 176 ALA B O 1
ATOM 3414 N N . ALA B 1 177 ? -15.492 30.109 6.578 1 93.81 177 ALA B N 1
ATOM 3415 C CA . ALA B 1 177 ? -16.406 31.234 6.715 1 93.81 177 ALA B CA 1
ATOM 3416 C C . ALA B 1 177 ? -15.875 32.469 5.977 1 93.81 177 ALA B C 1
ATOM 3418 O O . ALA B 1 177 ? -16.172 33.594 6.355 1 93.81 177 ALA B O 1
ATOM 3419 N N . GLY B 1 178 ? -15.008 32.281 5.051 1 91.5 178 GLY B N 1
ATOM 3420 C CA . GLY B 1 178 ? -14.508 33.406 4.25 1 91.5 178 GLY B CA 1
ATOM 3421 C C . GLY B 1 178 ? -13.258 34.031 4.828 1 91.5 178 GLY B C 1
ATOM 3422 O O . GLY B 1 178 ? -12.945 35.188 4.52 1 91.5 178 GLY B O 1
ATOM 3423 N N . GLY B 1 179 ? -12.75 33.375 5.766 1 93 179 GLY B N 1
ATOM 3424 C CA . GLY B 1 179 ? -11.5 33.875 6.309 1 93 179 GLY B CA 1
ATOM 3425 C C . GLY B 1 179 ? -11.711 34.969 7.359 1 93 179 GLY B C 1
ATOM 3426 O O . GLY B 1 179 ? -11.133 36.031 7.273 1 93 179 GLY B O 1
ATOM 3427 N N . VAL B 1 180 ? -12.453 34.688 8.359 1 94.75 180 VAL B N 1
ATOM 3428 C CA . VAL B 1 180 ? -12.711 35.656 9.43 1 94.75 180 VAL B CA 1
ATOM 3429 C C . VAL B 1 180 ? -12.164 35.094 10.75 1 94.75 180 VAL B C 1
ATOM 3431 O O . VAL B 1 180 ? -12.07 33.875 10.945 1 94.75 180 VAL B O 1
ATOM 3434 N N . ASP B 1 181 ? -11.82 35.969 11.602 1 95.88 181 ASP B N 1
ATOM 3435 C CA . ASP B 1 181 ? -11.352 35.594 12.93 1 95.88 181 ASP B CA 1
ATOM 3436 C C . ASP B 1 181 ? -12.523 35.344 13.875 1 95.88 181 ASP B C 1
ATOM 3438 O O . ASP B 1 181 ? -13.484 36.125 13.898 1 95.88 181 ASP B O 1
ATOM 3442 N N . ARG B 1 182 ? -12.391 34.281 14.555 1 97.62 182 ARG B N 1
ATOM 3443 C CA . ARG B 1 182 ? -13.398 33.906 15.539 1 97.62 182 ARG B CA 1
ATOM 3444 C C . ARG B 1 182 ? -12.742 33.312 16.797 1 97.62 182 ARG B C 1
ATOM 3446 O O . ARG B 1 182 ? -11.516 33.219 16.875 1 97.62 182 ARG B O 1
ATOM 3453 N N . VAL B 1 183 ? -13.562 33.125 17.844 1 97.94 183 VAL B N 1
ATOM 3454 C CA . VAL B 1 183 ? -13.133 32.438 19.062 1 97.94 183 VAL B CA 1
ATOM 3455 C C . VAL B 1 183 ? -13.938 31.172 19.281 1 97.94 183 VAL B C 1
ATOM 3457 O O . VAL B 1 183 ? -15.156 31.156 19.094 1 97.94 183 VAL B O 1
ATOM 3460 N N . GLN B 1 184 ? -13.258 30.172 19.578 1 97.69 184 GLN B N 1
ATOM 3461 C CA . GLN B 1 184 ? -13.938 28.922 19.891 1 97.69 184 GLN B CA 1
ATOM 3462 C C . GLN B 1 184 ? -14.711 29.031 21.203 1 97.69 184 GLN B C 1
ATOM 3464 O O . GLN B 1 184 ? -14.125 28.953 22.281 1 97.69 184 GLN B O 1
ATOM 3469 N N . GLN B 1 185 ? -15.961 29.062 21.141 1 96.06 185 GLN B N 1
ATOM 3470 C CA . GLN B 1 185 ? -16.766 29.25 22.344 1 96.06 185 GLN B CA 1
ATOM 3471 C C . GLN B 1 185 ? -17.078 27.922 23.016 1 96.06 185 GLN B C 1
ATOM 3473 O O . GLN B 1 185 ? -17.016 27.797 24.234 1 96.06 185 GLN B O 1
ATOM 3478 N N . GLU B 1 186 ? -17.422 27 22.188 1 94.88 186 GLU B N 1
ATOM 3479 C CA . GLU B 1 186 ? -17.844 25.703 22.703 1 94.88 186 GLU B CA 1
ATOM 3480 C C . GLU B 1 186 ? -16.656 24.906 23.234 1 94.88 186 GLU B C 1
ATOM 3482 O O . GLU B 1 186 ? -15.523 25.125 22.812 1 94.88 186 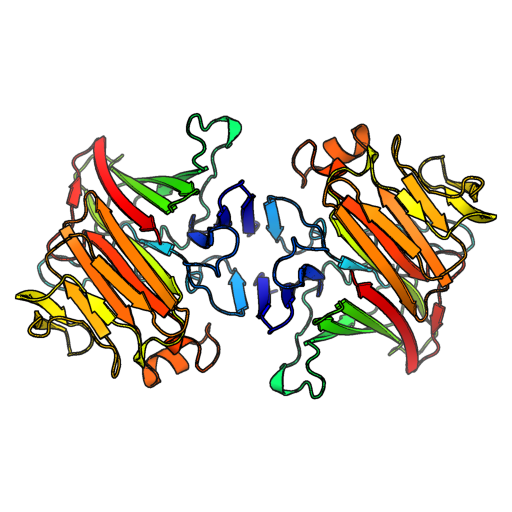GLU B O 1
ATOM 3487 N N . GLU B 1 187 ? -16.938 24.047 24.141 1 94.56 187 GLU B N 1
ATOM 3488 C CA . GLU B 1 187 ? -15.914 23.156 24.688 1 94.56 187 GLU B CA 1
ATOM 3489 C C . GLU B 1 187 ? -15.344 22.234 23.625 1 94.56 187 GLU B C 1
ATOM 3491 O O . GLU B 1 187 ? -14.133 22 23.562 1 94.56 187 GLU B O 1
ATOM 3496 N N . ASP B 1 188 ? -16.234 21.75 22.797 1 96.69 188 ASP B N 1
ATOM 3497 C CA . ASP B 1 188 ? -15.867 20.781 21.766 1 96.69 188 ASP B CA 1
ATOM 3498 C C . ASP B 1 188 ? -16.078 21.375 20.375 1 96.69 188 ASP B C 1
ATOM 3500 O O . ASP B 1 188 ? -17.016 22.156 20.156 1 96.69 188 ASP B O 1
ATOM 3504 N N . ILE B 1 189 ? -15.117 21.062 19.5 1 97.88 189 ILE B N 1
ATOM 3505 C CA . ILE B 1 189 ? -15.367 21.297 18.094 1 97.88 189 ILE B CA 1
ATOM 3506 C C . ILE B 1 189 ? -16.234 20.188 17.516 1 97.88 189 ILE B C 1
ATOM 3508 O O . ILE B 1 189 ? -15.891 19 17.625 1 97.88 189 ILE B O 1
ATOM 3512 N N . ALA B 1 190 ? -17.344 20.516 16.969 1 97.75 190 ALA B N 1
ATOM 3513 C CA . ALA B 1 190 ? -18.234 19.609 16.25 1 97.75 190 ALA B CA 1
ATOM 3514 C C . ALA B 1 190 ? -18.172 19.844 14.742 1 97.75 190 ALA B C 1
ATOM 3516 O O . ALA B 1 190 ? -17.703 20.891 14.289 1 97.75 190 ALA B O 1
ATOM 3517 N N . PHE B 1 191 ? -18.625 18.906 13.961 1 97.75 191 PHE B N 1
ATOM 3518 C CA . PHE B 1 191 ? -18.484 18.953 12.516 1 97.75 191 PHE B CA 1
ATOM 3519 C C . PHE B 1 191 ? -19.844 18.828 11.836 1 97.75 191 PHE B C 1
ATOM 3521 O O . PHE B 1 191 ? -20.109 17.844 11.133 1 97.75 191 PHE B O 1
ATOM 3528 N N . ALA B 1 192 ? -20.625 19.812 11.922 1 93.75 192 ALA B N 1
ATOM 3529 C CA . ALA B 1 192 ? -21.953 19.859 11.305 1 93.75 192 ALA B CA 1
ATOM 3530 C C . ALA B 1 192 ? -21.859 20.234 9.828 1 93.75 192 ALA B C 1
ATOM 3532 O O . ALA B 1 192 ? -22.844 20.141 9.086 1 93.75 192 ALA B O 1
ATOM 3533 N N . GLY B 1 193 ? -20.844 20.531 9.383 1 95.31 193 GLY B N 1
ATOM 3534 C CA . GLY B 1 193 ? -20.453 20.922 8.039 1 95.31 193 GLY B CA 1
ATOM 3535 C C . GLY B 1 193 ? -18.953 21.094 7.891 1 95.31 193 GLY B C 1
ATOM 3536 O O . GLY B 1 193 ? -18.172 20.5 8.641 1 95.31 193 GLY B O 1
ATOM 3537 N N . GLU B 1 194 ? -18.641 21.891 6.895 1 98 194 GLU B N 1
ATOM 3538 C CA . GLU B 1 194 ? -17.203 22.109 6.691 1 98 194 GLU B CA 1
ATOM 3539 C C . GLU B 1 194 ? -16.578 22.812 7.891 1 98 194 GLU B C 1
ATOM 3541 O O . GLU B 1 194 ? -17.156 23.766 8.43 1 98 194 GLU B O 1
ATOM 3546 N N . VAL B 1 195 ? -15.562 22.359 8.352 1 98.5 195 VAL B N 1
ATOM 3547 C CA . VAL B 1 195 ? -14.68 23.016 9.32 1 98.5 195 VAL B CA 1
ATOM 3548 C C . VAL B 1 195 ? -13.289 23.203 8.711 1 98.5 195 VAL B C 1
ATOM 3550 O O . VAL B 1 195 ? -12.703 22.25 8.188 1 98.5 195 VAL B O 1
ATOM 3553 N N . ASP B 1 196 ? -12.812 24.344 8.688 1 98.44 196 ASP B N 1
ATOM 3554 C CA . ASP B 1 196 ? -11.484 24.719 8.211 1 98.44 196 ASP B CA 1
ATOM 3555 C C . ASP B 1 196 ? -10.922 25.891 9.016 1 98.44 196 ASP B C 1
ATOM 3557 O O . ASP B 1 196 ? -11.133 27.047 8.656 1 98.44 196 ASP B O 1
ATOM 3561 N N . ARG B 1 197 ? -10.258 25.5 10.031 1 98.62 197 ARG B N 1
ATOM 3562 C CA . ARG B 1 197 ? -9.906 26.5 11.031 1 98.62 197 ARG B CA 1
ATOM 3563 C C . ARG B 1 197 ? -8.43 26.422 11.391 1 98.62 197 ARG B C 1
ATOM 3565 O O . ARG B 1 197 ? -7.871 25.328 11.516 1 98.62 197 ARG B O 1
ATOM 3572 N N . VAL B 1 198 ? -7.758 27.516 11.531 1 98.31 198 VAL B N 1
ATOM 3573 C CA . VAL B 1 198 ? -6.395 27.641 12.039 1 98.31 198 VAL B CA 1
ATOM 3574 C C . VAL B 1 198 ? -6.41 28.297 13.414 1 98.31 198 VAL B C 1
ATOM 3576 O O . VAL B 1 198 ? -6.605 29.516 13.523 1 98.31 198 VAL B O 1
ATOM 3579 N N . TYR B 1 199 ? -6.195 27.531 14.414 1 98.5 199 TYR B N 1
ATOM 3580 C CA . TYR B 1 199 ? -6.172 28.016 15.781 1 98.5 199 TYR B CA 1
ATOM 3581 C C . TYR B 1 199 ? -4.797 28.578 16.141 1 98.5 199 TYR B C 1
ATOM 3583 O O . TYR B 1 199 ? -3.773 28.016 15.75 1 98.5 199 TYR B O 1
ATOM 3591 N N . GLY B 1 200 ? -4.727 29.578 16.953 1 97.19 200 GLY B N 1
ATOM 3592 C CA . GLY B 1 200 ? -3.5 30.297 17.25 1 97.19 200 GLY B CA 1
ATOM 3593 C C . GLY B 1 200 ? -2.699 29.672 18.375 1 97.19 200 GLY B C 1
ATOM 3594 O O . GLY B 1 200 ? -1.858 30.328 18.984 1 97.19 200 GLY B O 1
ATOM 3595 N N . VAL B 1 201 ? -2.979 28.406 18.719 1 95.88 201 VAL B N 1
ATOM 3596 C CA . VAL B 1 201 ? -2.234 27.703 19.766 1 95.88 201 VAL B CA 1
ATOM 3597 C C . VAL B 1 201 ? -1.948 26.266 19.328 1 95.88 201 VAL B C 1
ATOM 3599 O O . VAL B 1 201 ? -2.617 25.734 18.438 1 95.88 201 VAL B O 1
ATOM 3602 N N . ALA B 1 202 ? -0.847 25.812 19.922 1 95.31 202 ALA B N 1
ATOM 3603 C CA . ALA B 1 202 ? -0.543 24.391 19.859 1 95.31 202 ALA B CA 1
ATOM 3604 C C . ALA B 1 202 ? -0.498 23.766 21.25 1 95.31 202 ALA B C 1
ATOM 3606 O O . ALA B 1 202 ? 0.408 24.062 22.031 1 95.31 202 ALA B O 1
ATOM 3607 N N . ARG B 1 203 ? -1.462 23.094 21.609 1 95.75 203 ARG B N 1
ATOM 3608 C CA . ARG B 1 203 ? -1.544 22.375 22.891 1 95.75 203 ARG B CA 1
ATOM 3609 C C . ARG B 1 203 ? -2.105 20.969 22.703 1 95.75 203 ARG B C 1
ATOM 3611 O O . ARG B 1 203 ? -2.578 20.641 21.609 1 95.75 203 ARG B O 1
ATOM 3618 N N . PRO B 1 204 ? -2.02 20.172 23.75 1 98.25 204 PRO B N 1
ATOM 3619 C CA . PRO B 1 204 ? -2.557 18.812 23.625 1 98.25 204 PRO B CA 1
ATOM 3620 C C . PRO B 1 204 ? -4.059 18.797 23.359 1 98.25 204 PRO B C 1
ATOM 3622 O O . PRO B 1 204 ? -4.809 19.562 23.953 1 98.25 204 PRO B O 1
ATOM 3625 N N . LEU B 1 205 ? -4.461 17.984 22.406 1 98.69 205 LEU B N 1
ATOM 3626 C CA . LEU B 1 205 ? -5.871 17.828 22.047 1 98.69 205 LEU B CA 1
ATOM 3627 C C . LEU B 1 205 ? -6.309 16.375 22.188 1 98.69 205 LEU B C 1
ATOM 3629 O O . LEU B 1 205 ? -5.469 15.477 22.203 1 98.69 205 LEU B O 1
ATOM 3633 N N . GLU B 1 206 ? -7.582 16.203 22.312 1 98.88 206 GLU B N 1
ATOM 3634 C CA . GLU B 1 206 ? -8.219 14.883 22.297 1 98.88 206 GLU B CA 1
ATOM 3635 C C . GLU B 1 206 ? -9.266 14.797 21.188 1 98.88 206 GLU B C 1
ATOM 3637 O O . GLU B 1 206 ? -10.109 15.688 21.047 1 98.88 206 GLU B O 1
ATOM 3642 N N . VAL B 1 207 ? -9.195 13.781 20.375 1 98.94 207 VAL B N 1
ATOM 3643 C CA . VAL B 1 207 ? -10.234 13.469 19.406 1 98.94 207 VAL B CA 1
ATOM 3644 C C . VAL B 1 207 ? -11.078 12.305 19.906 1 98.94 207 VAL B C 1
ATOM 3646 O O . VAL B 1 207 ? -10.625 11.156 19.922 1 98.94 207 VAL B O 1
ATOM 3649 N N . HIS B 1 208 ? -12.281 12.594 20.312 1 98.88 208 HIS B N 1
ATOM 3650 C CA . HIS B 1 208 ? -13.203 11.594 20.844 1 98.88 208 HIS B CA 1
ATOM 3651 C C . HIS B 1 208 ? -14.008 10.945 19.719 1 98.88 208 HIS B C 1
ATOM 3653 O O . HIS B 1 208 ? -14.766 11.625 19.016 1 98.88 208 HIS B O 1
ATOM 3659 N N . ASP B 1 209 ? -13.836 9.688 19.562 1 98.62 209 ASP B N 1
ATOM 3660 C CA . ASP B 1 209 ? -14.492 8.898 18.516 1 98.62 209 ASP B CA 1
ATOM 3661 C C . ASP B 1 209 ? -15.367 7.801 19.125 1 98.62 209 ASP B C 1
ATOM 3663 O O . ASP B 1 209 ? -14.93 6.656 19.25 1 98.62 209 ASP B O 1
ATOM 3667 N N . PRO B 1 210 ? -16.594 8.102 19.422 1 98.38 210 PRO B N 1
ATOM 3668 C CA . PRO B 1 210 ? -17.438 7.098 20.062 1 98.38 210 PRO B CA 1
ATOM 3669 C C . PRO B 1 210 ? -17.781 5.934 19.125 1 98.38 210 PRO B C 1
ATOM 3671 O O . PRO B 1 210 ? -18.141 4.852 19.594 1 98.38 210 PRO B O 1
ATOM 3674 N N . VAL B 1 211 ? -17.734 6.145 17.812 1 97.94 211 VAL B N 1
ATOM 3675 C CA . VAL B 1 211 ? -18.109 5.102 16.859 1 97.94 211 VAL B CA 1
ATOM 3676 C C . VAL B 1 211 ? -17.062 3.99 16.875 1 97.94 211 VAL B C 1
ATOM 3678 O O . VAL B 1 211 ? -17.391 2.807 16.969 1 97.94 211 VAL B O 1
ATOM 3681 N N . LEU B 1 212 ? -15.836 4.312 16.844 1 96.75 212 LEU B N 1
ATOM 3682 C CA . LEU B 1 212 ? -14.781 3.311 16.922 1 96.75 212 LEU B CA 1
ATOM 3683 C C . LEU B 1 212 ? -14.352 3.084 18.359 1 96.75 212 LEU B C 1
ATOM 3685 O O . LEU B 1 212 ? -13.383 2.367 18.625 1 96.75 212 LEU B O 1
ATOM 3689 N N . ASN B 1 213 ? -14.953 3.76 19.266 1 97.5 213 ASN B N 1
ATOM 3690 C CA . ASN B 1 213 ? -14.766 3.602 20.703 1 97.5 213 ASN B CA 1
ATOM 3691 C C . ASN B 1 213 ? -13.312 3.848 21.109 1 97.5 213 ASN B C 1
ATOM 3693 O O . ASN B 1 213 ? -12.695 3.002 21.766 1 97.5 213 ASN B O 1
ATOM 3697 N N . ARG B 1 214 ? -12.805 5.074 20.766 1 98.12 214 ARG B N 1
ATOM 3698 C CA . ARG B 1 214 ? -11.43 5.414 21.141 1 98.12 214 ARG B CA 1
ATOM 3699 C C . ARG B 1 214 ? -11.258 6.922 21.25 1 98.12 214 ARG B C 1
ATOM 3701 O O . ARG B 1 214 ? -12.117 7.688 20.812 1 98.12 214 ARG B O 1
ATOM 3708 N N . VAL B 1 215 ? -10.281 7.332 21.969 1 98.75 215 VAL B N 1
ATOM 3709 C CA . VAL B 1 215 ? -9.812 8.711 22.047 1 98.75 215 VAL B CA 1
ATOM 3710 C C . VAL B 1 215 ? -8.391 8.805 21.484 1 98.75 215 VAL B C 1
ATOM 3712 O O . VAL B 1 215 ? -7.496 8.086 21.922 1 98.75 215 VAL B O 1
ATOM 3715 N N . ILE B 1 216 ? -8.211 9.586 20.484 1 98.88 216 ILE B N 1
ATOM 3716 C CA . ILE B 1 216 ? -6.879 9.859 19.953 1 98.88 216 ILE B CA 1
ATOM 3717 C C . ILE B 1 216 ? -6.293 11.094 20.641 1 98.88 216 ILE B C 1
ATOM 3719 O O . ILE B 1 216 ? -6.91 12.156 20.641 1 98.88 216 ILE B O 1
ATOM 3723 N N . HIS B 1 217 ? -5.141 10.938 21.219 1 98.88 217 HIS B N 1
ATOM 3724 C CA . HIS B 1 217 ? -4.41 12.047 21.812 1 98.88 217 HIS B CA 1
ATOM 3725 C C . HIS B 1 217 ? -3.424 12.656 20.812 1 98.88 217 HIS B C 1
ATOM 3727 O O . HIS B 1 217 ? -2.617 11.938 20.219 1 98.88 217 HIS B O 1
ATOM 3733 N N . VAL B 1 218 ? -3.494 13.953 20.656 1 98.88 218 VAL B N 1
ATOM 3734 C CA . VAL B 1 218 ? -2.654 14.672 19.703 1 98.88 218 VAL B CA 1
ATOM 3735 C C . VAL B 1 218 ? -1.796 15.695 20.438 1 98.88 218 VAL B C 1
ATOM 3737 O O . VAL B 1 218 ? -2.322 16.594 21.125 1 98.88 218 VAL B O 1
ATOM 3740 N N . ARG B 1 219 ? -0.514 15.555 20.312 1 98.69 219 ARG B N 1
ATOM 3741 C CA . ARG B 1 219 ? 0.431 16.516 20.859 1 98.69 219 ARG B CA 1
ATOM 3742 C C . ARG B 1 219 ? 1.354 17.062 19.781 1 98.69 219 ARG B C 1
ATOM 3744 O O . ARG B 1 219 ? 1.699 16.359 18.828 1 98.69 219 ARG B O 1
ATOM 3751 N N . SER B 1 220 ? 1.708 18.266 19.922 1 98.25 220 SER B N 1
ATOM 3752 C CA . SER B 1 220 ? 2.617 18.891 18.969 1 98.25 220 SER B CA 1
ATOM 3753 C C . SER B 1 220 ? 3.836 19.484 19.672 1 98.25 220 SER B C 1
ATOM 3755 O O . SER B 1 220 ? 3.777 19.812 20.859 1 98.25 220 SER B O 1
ATOM 3757 N N . ASP B 1 221 ? 4.871 19.547 18.969 1 97.94 221 ASP B N 1
ATOM 3758 C CA . ASP B 1 221 ? 6.109 20.188 19.406 1 97.94 221 ASP B CA 1
ATOM 3759 C C . ASP B 1 221 ? 6.645 21.125 18.328 1 97.94 221 ASP B C 1
ATOM 3761 O O . ASP B 1 221 ? 6.68 20.766 17.141 1 97.94 221 ASP B O 1
ATOM 3765 N N . GLY B 1 222 ? 7.051 22.281 18.781 1 98.12 222 GLY B N 1
ATOM 3766 C CA . GLY B 1 222 ? 7.582 23.25 17.828 1 98.12 222 GLY B CA 1
ATOM 3767 C C . GLY B 1 222 ? 6.504 23.938 17.016 1 98.12 222 GLY B C 1
ATOM 3768 O O . GLY B 1 222 ? 6.805 24.766 16.156 1 98.12 222 GLY B O 1
ATOM 3769 N N . ALA B 1 223 ? 5.273 23.609 17.234 1 98.25 223 ALA B N 1
ATOM 3770 C CA . ALA B 1 223 ? 4.152 24.234 16.531 1 98.25 223 ALA B CA 1
ATOM 3771 C C . ALA B 1 223 ? 3.627 25.438 17.312 1 98.25 223 ALA B C 1
ATOM 3773 O O . ALA B 1 223 ? 3.742 25.484 18.547 1 98.25 223 ALA B O 1
ATOM 3774 N N . GLU B 1 224 ? 3.104 26.391 16.641 1 97.94 224 GLU B N 1
ATOM 3775 C CA . GLU B 1 224 ? 2.441 27.531 17.266 1 97.94 224 GLU B CA 1
ATOM 3776 C C . GLU B 1 224 ? 0.944 27.516 16.969 1 97.94 224 GLU B C 1
ATOM 3778 O O . GLU B 1 224 ? 0.18 28.25 17.609 1 97.94 224 GLU B O 1
ATOM 3783 N N . GLN B 1 225 ? 0.581 26.703 16.031 1 98.56 225 GLN B N 1
ATOM 3784 C CA . GLN B 1 225 ? -0.81 26.688 15.594 1 98.56 225 GLN B CA 1
ATOM 3785 C C . GLN B 1 225 ? -1.325 25.25 15.453 1 98.56 225 GLN B C 1
ATOM 3787 O O . GLN B 1 225 ? -0.537 24.312 15.375 1 98.56 225 GLN B O 1
ATOM 3792 N N . THR B 1 226 ? -2.613 25.141 15.469 1 98.69 226 THR B N 1
ATOM 3793 C CA . THR B 1 226 ? -3.33 23.906 15.18 1 98.69 226 THR B CA 1
ATOM 3794 C C . THR B 1 226 ? -4.371 24.125 14.086 1 98.69 226 THR B C 1
ATOM 3796 O O . THR B 1 226 ? -5.219 25 14.195 1 98.69 226 THR B O 1
ATOM 3799 N N . VAL B 1 227 ? -4.254 23.359 13.047 1 98.75 227 VAL B N 1
ATOM 3800 C CA . VAL B 1 227 ? -5.27 23.406 12 1 98.75 227 VAL B CA 1
ATOM 3801 C C . VAL B 1 227 ? -6.266 22.266 12.203 1 98.75 227 VAL B C 1
ATOM 3803 O O . VAL B 1 227 ? -5.871 21.125 12.453 1 98.75 227 VAL B O 1
ATOM 3806 N N . VAL B 1 228 ? -7.535 22.531 12.203 1 98.88 228 VAL B N 1
ATOM 3807 C CA . VAL B 1 228 ? -8.594 21.531 12.227 1 98.88 228 VAL B CA 1
ATOM 3808 C C . VAL B 1 228 ? -9.438 21.625 10.953 1 98.88 228 VAL B C 1
ATOM 3810 O O . VAL B 1 228 ? -9.945 22.703 10.625 1 98.88 228 VAL B O 1
ATOM 3813 N N . TRP B 1 229 ? -9.539 20.5 10.242 1 98.81 229 TRP B N 1
ATOM 3814 C CA . TRP B 1 229 ? -10.203 20.578 8.953 1 98.81 229 TRP B CA 1
ATOM 3815 C C . TRP B 1 229 ? -11.039 19.328 8.695 1 98.81 229 TRP B C 1
ATOM 3817 O O . TRP B 1 229 ? -10.617 18.219 9.023 1 98.81 229 TRP B O 1
ATOM 3827 N N . ASN B 1 230 ? -12.148 19.406 8.188 1 98.88 230 ASN B N 1
ATOM 3828 C CA . ASN B 1 230 ? -13.008 18.469 7.48 1 98.88 230 ASN B CA 1
ATOM 3829 C C . ASN B 1 230 ? -13.852 19.156 6.41 1 98.88 230 ASN B C 1
ATOM 3831 O O . ASN B 1 230 ? -14.469 20.188 6.672 1 98.88 230 ASN B O 1
ATOM 3835 N N . PRO B 1 231 ? -13.914 18.578 5.266 1 98.5 231 PRO B N 1
ATOM 3836 C CA . PRO B 1 231 ? -14.555 19.297 4.16 1 98.5 231 PRO B CA 1
ATOM 3837 C C . PRO B 1 231 ? -16.078 19.312 4.273 1 98.5 231 PRO B C 1
ATOM 3839 O O . PRO B 1 231 ? -16.734 20.125 3.623 1 98.5 231 PRO B O 1
ATOM 3842 N N . GLY B 1 232 ? -16.656 18.422 5.086 1 98.31 232 GLY B N 1
ATOM 3843 C CA . GLY B 1 232 ? -18.094 18.203 5.035 1 98.31 232 GLY B CA 1
ATOM 3844 C C . GLY B 1 232 ? -18.547 17.484 3.779 1 98.31 232 GLY B C 1
ATOM 3845 O O . GLY B 1 232 ? -17.719 17.156 2.914 1 98.31 232 GLY B O 1
ATOM 3846 N N . GLU B 1 233 ? -19.828 17.312 3.74 1 97.62 233 GLU B N 1
ATOM 3847 C CA . GLU B 1 233 ? -20.391 16.453 2.703 1 97.62 233 GLU B CA 1
ATOM 3848 C C . GLU B 1 233 ? -20.25 17.078 1.322 1 97.62 233 GLU B C 1
ATOM 3850 O O . GLU B 1 233 ? -19.734 16.453 0.396 1 97.62 233 GLU B O 1
ATOM 3855 N N . ARG B 1 234 ? -20.688 18.297 1.144 1 96.94 234 ARG B N 1
ATOM 3856 C CA . ARG B 1 234 ? -20.734 18.953 -0.163 1 96.94 234 ARG B CA 1
ATOM 3857 C C . ARG B 1 234 ? -19.359 19.016 -0.799 1 96.94 234 ARG B C 1
ATOM 3859 O O . ARG B 1 234 ? -19.156 18.516 -1.91 1 96.94 234 ARG B O 1
ATOM 3866 N N . ILE B 1 235 ? -18.422 19.547 -0.069 1 97.25 235 ILE B N 1
ATOM 3867 C CA . ILE B 1 235 ? -17.062 19.688 -0.576 1 97.25 235 ILE B CA 1
ATOM 3868 C C . ILE B 1 235 ? -16.391 18.312 -0.634 1 97.25 235 ILE B C 1
ATOM 3870 O O . ILE B 1 235 ? -15.703 18 -1.607 1 97.25 235 ILE B O 1
ATOM 3874 N N . GLY B 1 236 ? -16.578 17.547 0.379 1 97.5 236 GLY B N 1
ATOM 3875 C CA . GLY B 1 236 ? -15.984 16.234 0.46 1 97.5 236 GLY B CA 1
ATOM 3876 C C . GLY B 1 236 ? -16.359 15.328 -0.701 1 97.5 236 GLY B C 1
ATOM 3877 O O . GLY B 1 236 ? -15.508 14.664 -1.288 1 97.5 236 GLY B O 1
ATOM 3878 N N . ASP B 1 237 ? -17.625 15.32 -1.058 1 96.56 237 ASP B N 1
ATOM 3879 C CA . ASP B 1 237 ? -18.094 14.445 -2.131 1 96.56 237 ASP B CA 1
ATOM 3880 C C . ASP B 1 237 ? -17.672 14.984 -3.498 1 96.56 237 ASP B C 1
ATOM 3882 O O . ASP B 1 237 ? -17.75 14.273 -4.504 1 96.56 237 ASP B O 1
ATOM 3886 N N . ALA B 1 238 ? -17.188 16.219 -3.549 1 95.88 238 ALA B N 1
ATOM 3887 C CA . ALA B 1 238 ? -16.719 16.828 -4.793 1 95.88 238 ALA B CA 1
ATOM 3888 C C . ALA B 1 238 ? -15.227 16.562 -4.992 1 95.88 238 ALA B C 1
ATOM 3890 O O . ALA B 1 238 ? -14.688 16.812 -6.07 1 95.88 238 ALA B O 1
ATOM 3891 N N . ILE B 1 239 ? -14.586 16.094 -3.969 1 94.31 239 ILE B N 1
ATOM 3892 C CA . ILE B 1 239 ? -13.172 15.758 -4.078 1 94.31 239 ILE B CA 1
ATOM 3893 C C . ILE B 1 239 ? -13.016 14.477 -4.887 1 94.31 239 ILE B C 1
ATOM 3895 O O . ILE B 1 239 ? -13.531 13.422 -4.504 1 94.31 239 ILE B O 1
ATOM 3899 N N . THR B 1 240 ? -12.25 14.43 -5.957 1 90.94 240 THR B N 1
ATOM 3900 C CA . THR B 1 240 ? -12.273 13.391 -6.98 1 90.94 240 THR B CA 1
ATOM 3901 C C . THR B 1 240 ? -11.445 12.188 -6.547 1 90.94 240 THR B C 1
ATOM 3903 O O . THR B 1 240 ? -11.617 11.086 -7.074 1 90.94 240 THR B O 1
ATOM 3906 N N . ASP B 1 241 ? -10.594 12.375 -5.66 1 93.12 241 ASP B N 1
ATOM 3907 C CA . ASP B 1 241 ? -9.727 11.266 -5.277 1 93.12 241 ASP B CA 1
ATOM 3908 C C . ASP B 1 241 ? -10.195 10.633 -3.971 1 93.12 241 ASP B C 1
ATOM 3910 O O . ASP B 1 241 ? -9.406 10.023 -3.25 1 93.12 241 ASP B O 1
ATOM 3914 N N . MET B 1 242 ? -11.438 10.781 -3.586 1 95.5 242 MET B N 1
ATOM 3915 C CA . MET B 1 242 ? -12.148 10.102 -2.506 1 95.5 242 MET B CA 1
ATOM 3916 C C . MET B 1 242 ? -13.469 9.523 -3.002 1 95.5 242 MET B C 1
ATOM 3918 O O . MET B 1 242 ? -14.141 10.125 -3.844 1 95.5 242 MET B O 1
ATOM 3922 N N . ALA B 1 243 ? -13.852 8.406 -2.449 1 93.69 243 ALA B N 1
ATOM 3923 C CA . ALA B 1 243 ? -15.18 7.871 -2.74 1 93.69 243 ALA B CA 1
ATOM 3924 C C . ALA B 1 243 ? -16.266 8.688 -2.039 1 93.69 243 ALA B C 1
ATOM 3926 O O . ALA B 1 243 ? -16.016 9.289 -0.99 1 93.69 243 ALA B O 1
ATOM 3927 N N . PRO B 1 244 ? -17.469 8.727 -2.619 1 94.88 244 PRO B N 1
ATOM 3928 C CA . PRO B 1 244 ? -18.562 9.406 -1.921 1 94.88 244 PRO B CA 1
ATOM 3929 C C . PRO B 1 244 ? -18.766 8.898 -0.493 1 94.88 244 PRO B C 1
ATOM 3931 O O . PRO B 1 244 ? -18.688 7.695 -0.249 1 94.88 244 PRO B O 1
ATOM 3934 N N . GLY B 1 245 ? -18.859 9.852 0.384 1 97.19 245 GLY B N 1
ATOM 3935 C CA . GLY B 1 245 ? -19.125 9.492 1.77 1 97.19 245 GLY B CA 1
ATOM 3936 C C . GLY B 1 245 ? -17.859 9.391 2.605 1 97.19 245 GLY B C 1
ATOM 3937 O O . GLY B 1 245 ? -17.922 9.477 3.834 1 97.19 245 GLY B O 1
ATOM 3938 N N . GLU B 1 246 ? -16.719 9.258 1.981 1 97.88 246 GLU B N 1
ATOM 3939 C CA . GLU B 1 246 ? -15.484 9.039 2.719 1 97.88 246 GLU B CA 1
ATOM 3940 C C . GLU B 1 246 ? -15.102 10.266 3.533 1 97.88 246 GLU B C 1
ATOM 3942 O O . GLU B 1 246 ? -14.312 10.18 4.477 1 97.88 246 GLU B O 1
ATOM 3947 N N . TRP B 1 247 ? -15.711 11.438 3.209 1 98.25 247 TRP B N 1
ATOM 3948 C CA . TRP B 1 247 ? -15.461 12.672 3.943 1 98.25 247 TRP B CA 1
ATOM 3949 C C . TRP B 1 247 ? -15.828 12.516 5.414 1 98.25 247 TRP B C 1
ATOM 3951 O O . TRP B 1 247 ? -15.305 13.234 6.273 1 98.25 247 TRP B O 1
ATOM 3961 N N . SER B 1 248 ? -16.703 11.586 5.746 1 98.69 248 SER B N 1
ATOM 3962 C CA . SER B 1 248 ? -17.203 11.461 7.113 1 98.69 248 SER B CA 1
ATOM 3963 C C . SER B 1 248 ? -16.281 10.586 7.957 1 98.69 248 SER B C 1
ATOM 3965 O O . SER B 1 248 ? -16.484 10.461 9.172 1 98.69 248 SER B O 1
ATOM 3967 N N . SER B 1 249 ? -15.234 10.07 7.316 1 98.56 249 SER B N 1
ATOM 3968 C CA . SER B 1 249 ? -14.461 9.047 8.016 1 98.56 249 SER B CA 1
ATOM 3969 C C . SER B 1 249 ? -13.133 9.602 8.508 1 98.56 249 SER B C 1
ATOM 3971 O O . SER B 1 249 ? -12.234 8.844 8.891 1 98.56 249 SER B O 1
ATOM 3973 N N . PHE B 1 250 ? -13.008 10.93 8.453 1 98.88 250 PHE B N 1
ATOM 3974 C CA . PHE B 1 250 ? -11.758 11.477 8.961 1 98.88 250 PHE B CA 1
ATOM 3975 C C . PHE B 1 250 ? -11.969 12.875 9.523 1 98.88 250 PHE B C 1
ATOM 3977 O O . PHE B 1 250 ? -12.984 13.516 9.242 1 98.88 250 PHE B O 1
ATOM 3984 N N . VAL B 1 251 ? -11.055 13.336 10.305 1 98.88 251 VAL B N 1
ATOM 3985 C CA . VAL B 1 251 ? -10.844 14.719 10.703 1 98.88 251 VAL B CA 1
ATOM 3986 C C . VAL B 1 251 ? -9.352 15.047 10.672 1 98.88 251 VAL B C 1
ATOM 3988 O O . VAL B 1 251 ? -8.523 14.219 11.055 1 98.88 251 VAL B O 1
ATOM 3991 N N . CYS B 1 252 ? -9.023 16.156 10.211 1 98.94 252 CYS B N 1
ATOM 3992 C CA . CYS B 1 252 ? -7.621 16.562 10.227 1 98.94 252 CYS B CA 1
ATOM 3993 C C . CYS B 1 252 ? -7.312 17.406 11.461 1 98.94 252 CYS B C 1
ATOM 3995 O O . CYS B 1 252 ? -8.07 18.328 11.789 1 98.94 252 CYS B O 1
ATOM 3997 N N . VAL B 1 253 ? -6.336 17.094 12.148 1 98.94 253 VAL B N 1
ATOM 3998 C CA . VAL B 1 253 ? -5.723 17.891 13.211 1 98.94 253 VAL B CA 1
ATOM 3999 C C . VAL B 1 253 ? -4.223 18.016 12.961 1 98.94 253 VAL B C 1
ATOM 4001 O O . VAL B 1 253 ? -3.477 17.047 13.102 1 98.94 253 VAL B O 1
ATOM 4004 N N . GLU B 1 254 ? -3.799 19.156 12.633 1 98.81 254 GLU B N 1
ATOM 4005 C CA . GLU B 1 254 ? -2.467 19.375 12.07 1 98.81 254 GLU B CA 1
ATOM 4006 C C . GLU B 1 254 ? -1.61 20.234 12.992 1 98.81 254 GLU B C 1
ATOM 4008 O O . GLU B 1 254 ? -2.098 21.219 13.562 1 98.81 254 GLU B O 1
ATOM 4013 N N . ALA B 1 255 ? -0.397 19.875 13.203 1 98.88 255 ALA B N 1
ATOM 4014 C CA . ALA B 1 255 ? 0.612 20.797 13.734 1 98.88 255 ALA B CA 1
ATOM 4015 C C . ALA B 1 255 ? 1.1 21.75 12.648 1 98.88 255 ALA B C 1
ATOM 4017 O O . ALA B 1 255 ? 1.434 21.328 11.539 1 98.88 255 ALA B O 1
ATOM 4018 N N . ALA B 1 256 ? 1.177 23.062 13.016 1 98.75 256 ALA B N 1
ATOM 4019 C CA . ALA B 1 256 ? 1.448 23.969 11.906 1 98.75 256 ALA B CA 1
ATOM 4020 C C . ALA B 1 256 ? 2.248 25.188 12.367 1 98.75 256 ALA B C 1
ATOM 4022 O O . ALA B 1 256 ? 2.166 25.578 13.531 1 98.75 256 ALA B O 1
ATOM 4023 N N . LEU B 1 257 ? 3.035 25.688 11.555 1 98.19 257 LEU B N 1
ATOM 4024 C CA . LEU B 1 257 ? 3.637 27 11.477 1 98.19 257 LEU B CA 1
ATOM 4025 C C . LEU B 1 257 ? 3.316 27.672 10.148 1 98.19 257 LEU B C 1
ATOM 4027 O O . LEU B 1 257 ? 4.031 27.484 9.156 1 98.19 257 LEU B O 1
ATOM 4031 N N . CYS B 1 258 ? 2.223 28.438 10.078 1 96.69 258 CYS B N 1
ATOM 4032 C CA . CYS B 1 258 ? 1.772 28.969 8.797 1 96.69 258 CYS B CA 1
ATOM 4033 C C . CYS B 1 258 ? 1.233 30.375 8.953 1 96.69 258 CYS B C 1
ATOM 4035 O O . CYS B 1 258 ? 1.12 30.891 10.07 1 96.69 258 CYS B O 1
ATOM 4037 N N . ARG B 1 259 ? 1.034 31 7.844 1 94.19 259 ARG B N 1
ATOM 4038 C CA . ARG B 1 259 ? 0.521 32.375 7.793 1 94.19 259 ARG B CA 1
ATOM 4039 C C . ARG B 1 259 ? 1.356 33.312 8.664 1 94.19 259 ARG B C 1
ATOM 4041 O O . ARG B 1 259 ? 2.568 33.406 8.469 1 94.19 259 ARG B O 1
ATOM 4048 N N . GLY B 1 260 ? 0.733 33.969 9.609 1 92.12 260 GLY B N 1
ATOM 4049 C CA . GLY B 1 260 ? 1.447 34.938 10.438 1 92.12 260 GLY B CA 1
ATOM 4050 C C . GLY B 1 260 ? 2.5 34.281 11.32 1 92.12 260 GLY B C 1
ATOM 4051 O O . GLY B 1 260 ? 3.27 34.969 11.984 1 92.12 260 GLY B O 1
ATOM 4052 N N . HIS B 1 261 ? 2.656 32.969 11.242 1 95.19 261 HIS B N 1
ATOM 4053 C CA . HIS B 1 261 ? 3.609 32.25 12.078 1 95.19 261 HIS B CA 1
ATOM 4054 C C . HIS B 1 261 ? 4.652 31.531 11.227 1 95.19 261 HIS B C 1
ATOM 4056 O O . HIS B 1 261 ? 5.281 30.578 11.695 1 95.19 261 HIS B O 1
ATOM 4062 N N . ALA B 1 262 ? 4.785 31.938 10 1 95.62 262 ALA B N 1
ATOM 4063 C CA . ALA B 1 262 ? 5.91 31.469 9.195 1 95.62 262 ALA B CA 1
ATOM 4064 C C . ALA B 1 262 ? 7.238 31.719 9.906 1 95.62 262 ALA B C 1
ATOM 4066 O O . ALA B 1 262 ? 7.375 32.719 10.641 1 95.62 262 ALA B O 1
ATOM 4067 N N . VAL B 1 263 ? 8.195 30.875 9.648 1 96.5 263 VAL B N 1
ATOM 4068 C CA . VAL B 1 263 ? 9.484 30.984 10.336 1 96.5 263 VAL B CA 1
ATOM 4069 C C . VAL B 1 263 ? 10.516 31.594 9.398 1 96.5 263 VAL B C 1
ATOM 4071 O O . VAL B 1 263 ? 10.648 31.188 8.242 1 96.5 263 VAL B O 1
ATOM 4074 N N . GLU B 1 264 ? 11.188 32.562 9.906 1 96.44 264 GLU B N 1
ATOM 4075 C CA . GLU B 1 264 ? 12.328 33.125 9.188 1 96.44 264 GLU B CA 1
ATOM 4076 C C . GLU B 1 264 ? 13.617 32.375 9.562 1 96.44 264 GLU B C 1
ATOM 4078 O O . GLU B 1 264 ? 14.016 32.375 10.727 1 96.44 264 GLU B O 1
ATOM 4083 N N . LEU B 1 265 ? 14.203 31.812 8.555 1 97.69 265 LEU B N 1
ATOM 4084 C CA . LEU B 1 265 ? 15.422 31.062 8.773 1 97.69 265 LEU B CA 1
ATOM 4085 C C . LEU B 1 265 ? 16.625 31.766 8.156 1 97.69 265 LEU B C 1
ATOM 4087 O O . LEU B 1 265 ? 16.688 31.953 6.941 1 97.69 265 LEU B O 1
ATOM 4091 N N . ALA B 1 266 ? 17.562 32.156 9.008 1 97.94 266 ALA B N 1
ATOM 4092 C CA . ALA B 1 266 ? 18.828 32.656 8.492 1 97.94 266 ALA B CA 1
ATOM 4093 C C . ALA B 1 266 ? 19.625 31.531 7.828 1 97.94 266 ALA B C 1
ATOM 4095 O O . ALA B 1 266 ? 19.312 30.344 8 1 97.94 266 ALA B O 1
ATOM 4096 N N . PRO B 1 267 ? 20.641 31.984 6.992 1 97.62 267 PRO B N 1
ATOM 4097 C CA . PRO B 1 267 ? 21.484 30.953 6.402 1 97.62 267 PRO B CA 1
ATOM 4098 C C . PRO B 1 267 ? 22.031 29.969 7.445 1 97.62 267 PRO B C 1
ATOM 4100 O O . PRO B 1 267 ? 22.594 30.406 8.453 1 97.62 267 PRO B O 1
ATOM 4103 N N . GLY B 1 268 ? 21.734 28.656 7.238 1 98.19 268 GLY B N 1
ATOM 4104 C CA . GLY B 1 268 ? 22.25 27.641 8.133 1 98.19 268 GLY B CA 1
ATOM 4105 C C . GLY B 1 268 ? 21.312 27.312 9.273 1 98.19 268 GLY B C 1
ATOM 4106 O O . GLY B 1 268 ? 21.484 26.297 9.953 1 98.19 268 GLY B O 1
ATOM 4107 N N . GLU B 1 269 ? 20.297 28.078 9.469 1 98.44 269 GLU B N 1
ATOM 4108 C CA . GLU B 1 269 ? 19.359 27.844 10.555 1 98.44 269 GLU B CA 1
ATOM 4109 C C . GLU B 1 269 ? 18.312 26.812 10.164 1 98.44 269 GLU B C 1
ATOM 4111 O O . GLU B 1 269 ? 18.078 26.562 8.977 1 98.44 269 GLU B O 1
ATOM 4116 N N . SER B 1 270 ? 17.75 26.172 11.141 1 98.69 270 SER B N 1
ATOM 4117 C CA . SER B 1 270 ? 16.703 25.188 10.914 1 98.69 270 SER B CA 1
ATOM 4118 C C . SER B 1 270 ? 15.539 25.391 11.891 1 98.69 270 SER B C 1
ATOM 4120 O O . SER B 1 270 ? 15.672 26.109 12.891 1 98.69 270 SER B O 1
ATOM 4122 N N . CYS B 1 271 ? 14.461 24.906 11.547 1 98.25 271 CYS B N 1
ATOM 4123 C CA . CYS B 1 271 ? 13.273 24.828 12.391 1 98.25 271 CYS B CA 1
ATOM 4124 C C . CYS B 1 271 ? 12.688 23.422 12.383 1 98.25 271 CYS B C 1
ATOM 4126 O O . CYS B 1 271 ? 12.734 22.734 11.367 1 98.25 271 CYS B O 1
ATOM 4128 N N . THR B 1 272 ? 12.203 23 13.57 1 98.75 272 THR B N 1
ATOM 4129 C CA . THR B 1 272 ? 11.672 21.641 13.703 1 98.75 272 THR B CA 1
ATOM 4130 C C . THR B 1 272 ? 10.211 21.672 14.156 1 98.75 272 THR B C 1
ATOM 4132 O O . THR B 1 272 ? 9.859 22.406 15.078 1 98.75 272 THR B O 1
ATOM 4135 N N . LEU B 1 273 ? 9.375 20.953 13.477 1 98.75 273 LEU B N 1
ATOM 4136 C CA . LEU B 1 273 ? 7.969 20.734 13.789 1 98.75 273 LEU B CA 1
ATOM 4137 C C . LEU B 1 273 ? 7.691 19.266 14.086 1 98.75 273 LEU B C 1
ATOM 4139 O O . LEU B 1 273 ? 8.148 18.391 13.352 1 98.75 273 LEU B O 1
ATOM 4143 N N . GLY B 1 274 ? 6.977 18.984 15.172 1 98.75 274 GLY B N 1
ATOM 4144 C CA . GLY B 1 274 ? 6.688 17.609 15.531 1 98.75 274 GLY B CA 1
ATOM 4145 C C . GLY B 1 274 ? 5.238 17.375 15.914 1 98.75 274 GLY B C 1
ATOM 4146 O O . GLY B 1 274 ? 4.543 18.312 16.328 1 98.75 274 GLY B O 1
ATOM 4147 N N . GLN B 1 275 ? 4.754 16.172 15.773 1 98.81 275 GLN B N 1
ATOM 4148 C CA . GLN B 1 275 ? 3.445 15.734 16.25 1 98.81 275 GLN B CA 1
ATOM 4149 C C . GLN B 1 275 ? 3.488 14.281 16.734 1 98.81 275 GLN B C 1
ATOM 4151 O O . GLN B 1 275 ? 4.125 13.438 16.109 1 98.81 275 GLN B O 1
ATOM 4156 N N . THR B 1 276 ? 2.893 14.016 17.828 1 98.81 276 THR B N 1
ATOM 4157 C CA . THR B 1 276 ? 2.789 12.688 18.406 1 98.81 276 THR B CA 1
ATOM 4158 C C . THR B 1 276 ? 1.328 12.281 18.594 1 98.81 276 THR B C 1
ATOM 4160 O O . THR B 1 276 ? 0.524 13.055 19.109 1 98.81 276 THR B O 1
ATOM 4163 N N . LEU B 1 277 ? 0.965 11.125 18.156 1 98.75 277 LEU B N 1
ATOM 4164 C CA . LEU B 1 277 ? -0.375 10.562 18.281 1 98.75 277 LEU B CA 1
ATOM 4165 C C . LEU B 1 277 ? -0.365 9.312 19.156 1 98.75 277 LEU B C 1
ATOM 4167 O O . LEU B 1 277 ? 0.559 8.5 19.078 1 98.75 277 LEU B O 1
ATOM 4171 N N . SER B 1 278 ? -1.312 9.117 19.938 1 98.25 278 SER B N 1
ATOM 4172 C CA . SER B 1 278 ? -1.484 7.918 20.75 1 98.25 278 SER B CA 1
ATOM 4173 C C . SER B 1 278 ? -2.961 7.637 21.016 1 98.25 278 SER B C 1
ATOM 4175 O O . SER B 1 278 ? -3.816 8.477 20.734 1 98.25 278 SER B O 1
ATOM 4177 N N . LEU B 1 279 ? -3.236 6.43 21.5 1 97.5 279 LEU B N 1
ATOM 4178 C CA . LEU B 1 279 ? -4.582 6.043 21.922 1 97.5 279 LEU B CA 1
ATOM 4179 C C . LEU B 1 279 ? -4.672 5.934 23.438 1 97.5 279 LEU B C 1
ATOM 4181 O O . LEU B 1 279 ? -3.705 5.539 24.094 1 97.5 279 LEU B O 1
#

Secondary structure (DSSP, 8-state):
----EEEEEEE-SSEEEEEETBTTEEEEEEETTS--SB---SEEEE-TTSPPSSSB-EE-S-STT-EETTEE---SSTT-SGGGSBPEEEPGGG-SSS-EEEEEEE---TTSTT-S-EEEEEEEEESSEEEEEEEEEE-SSS-EEE-EEE--EEE-S-GGG-EEES-TT-EEEEGGGTSEEEE--SSEE--SS-EEEEES----EEEEETTTTEEEEEEEES-SEEEEEE-HHHHHHH-TTS-TTGGGGEEEEEEEE-GGGPEEE-TT-EEEEEEEEE-/----EEEEEEE-SSEEEEEETBTTEEEEEEETTS--SB---SEEEE-TTSPPSSSB-EE-S-STT-EETTEE---SSTT-SGGGSB-EEEPGGG-SSS-EEEEEEE---TTSTT-S-EEEEEEEEESSEEEEEEEEEE-SSS-EEE-EEE--EEE-S-GGG-EEES-TT-EEEEGGGTSEEEE--SSEE--SS-EEEEES----EEEEETTTTEEEEEEEES-SEEEEEE-HHHHHHH-TTS-TTGGGGEEEEEEEE-GGGPEEE-TT-EEEEEEEEE-

Nearest PDB structures (foldseek):
  2htb-assembly3_C  TM=8.792E-01  e=3.648E-22  Salmonella enterica subsp. enterica serovar Typhimurium
  2ciq-assembly1_A  TM=8.629E-01  e=8.428E-21  Saccharomyces cerevisiae S288C
  1jov-assembly1_A  TM=8.446E-01  e=2.392E-19  Haemophilus influenzae
  3k25-assembly2_B  TM=7.834E-01  e=1.590E-15  Synechocystis sp. PCC 6803
  2htb-assembly3_C  TM=8.764E-01  e=4.195E-22  Salmonella enterica subsp. enterica serovar Typhimurium

Solvent-accessible surface area (backbone atoms only — not comparable to full-atom values): 27213 Å² total; per-residue (Å²): 130,85,73,62,44,40,39,36,51,48,80,56,95,41,18,38,38,32,36,25,35,55,17,60,18,39,45,33,37,20,42,64,97,46,73,49,44,32,21,51,49,52,52,42,58,47,36,90,76,46,70,59,68,45,10,30,38,37,27,23,54,23,43,54,32,28,53,54,94,90,36,72,64,72,44,78,55,66,23,26,57,47,29,49,30,77,35,47,71,49,61,51,91,71,32,88,78,72,29,46,39,34,40,39,78,40,71,56,38,86,87,38,79,28,57,31,29,32,38,38,38,39,38,41,36,78,36,84,36,43,39,39,37,40,33,44,29,26,70,30,87,51,66,22,43,36,16,38,31,44,50,26,25,31,40,39,62,38,31,74,68,26,34,41,34,69,52,50,72,36,46,26,41,24,54,72,73,73,58,40,78,46,63,33,76,51,63,52,50,71,43,94,40,59,40,36,33,41,28,73,48,55,64,63,32,39,39,39,22,69,76,67,66,48,49,41,38,41,37,57,37,73,34,50,20,29,34,40,35,33,56,20,66,75,54,26,54,65,37,86,72,44,58,78,67,53,42,36,32,29,43,28,61,19,37,21,26,44,58,99,48,43,42,78,26,46,56,71,31,67,51,55,39,26,40,36,39,36,110,130,86,73,64,42,40,41,36,50,47,79,55,95,42,16,37,37,31,35,26,34,55,17,60,18,40,44,33,36,19,42,64,97,46,74,48,46,33,20,52,48,52,52,42,58,46,36,87,76,45,70,58,69,46,10,29,37,37,26,23,54,23,44,52,32,29,54,55,97,90,36,74,64,72,44,79,56,66,22,25,57,48,29,50,31,76,33,48,71,49,60,51,92,68,31,89,76,72,29,46,39,33,40,40,78,41,71,56,37,86,87,40,78,28,57,32,28,32,38,38,38,40,39,41,33,78,36,82,36,42,38,38,37,41,34,44,28,27,70,31,89,50,66,22,44,35,16,38,32,44,50,26,24,32,40,36,63,37,30,75,66,26,34,41,35,68,51,49,73,36,46,27,42,25,54,72,73,75,58,42,80,47,60,33,76,50,63,52,49,71,43,94,40,59,39,35,33,42,28,73,48,54,64,64,32,39,39,40,22,70,75,68,65,49,48,40,37,39,36,57,39,74,34,51,20,28,35,40,37,32,55,20,67,74,55,25,54,66,36,84,71,45,58,78,66,52,41,37,33,28,42,29,60,20,35,21,27,42,58,98,48,42,43,78,25,45,55,70,31,67,50,56,38,28,39,36,39,36,111

Foldseek 3Di:
DPLDKDWDWDDDPFWIWIAILQQRFTAFIATPPAGTFWDAFPDWDRDQPDATGTTWGKAKQAAAQHADPHDRLNHPDHRDCSNRDRWDWDDLVPPPVSKIKTKDWDQQDCSAQQNAIKIKMWIWDGGLKIKIKIKIAGQGQFKGWGKIKGFTKTFAPFQQPKWKADQAQWWKFWVVVVTDIDGRHDRTDGPPAWGWIKTQAFAWMWIDHVRSDDIKIKHKDLARIKIKTQHGQPRVCVDPSHHHPCSGGIITIMGIQHHVRTDMHGNGGMGMIMMMMHD/DPQDKDWDWDDDPFWIWIAILQQRFTAFIATPPAGTFWDAFPDFDDDQPDATGTTWGKAKQAAAQHADPHDRLNHPDHRDCSNNDRWDWDDLVPPPVSKIKTKDWDQADCSAQQNAIKIKMWIWDGGLKIKIKIKIAGQGAFKGWGKIKGFTKTFAPFQQPKWKADQAQWWKFWVVVVTDIDGRHDRTDGPPAWGWIKTQAFAWMWIDHVRSDDIKIKHKDLARIKIKTQHGQPRVCVDPSHHHPCSGGIITIMGIQHHVRTDMHGNGGMGMIMMMMHD

pLDDT: mean 94.71, std 7.88, range [40.72, 98.94]

InterPro domains:
  IPR008183 Aldose 1-/Glucose-6-phosphate 1-epimerase [PF01263] (11-276)
  IPR011013 Galactose mutarotase-like domain superfamily [SSF74650] (8-277)
  IPR014718 Glycoside hydrolase-type carbohydrate-binding [G3DSA:2.70.98.10] (1-279)
  IPR025532 Glucose-6-phosphate 1-epimerase [PIRSF016020] (13-278)
  IPR025532 Glucose-6-phosphate 1-epimerase [cd09020] (18-278)

Radius of gyration: 25.89 Å; Cα contacts (8 Å, |Δi|>4): 1641; chains: 2; bounding box: 47×80×60 Å

Organism: NCBI:txid518634